Protein AF-A0A534UB09-F1 (afdb_monomer_lite)

Foldseek 3Di:
DDDDDDDDDDDDDDDDDDDDDDDDDDDDDDDDDDDDDDDDDDDDDDDDDDDDDDDDPPDPPPQAPPVDDPDPPDPVVVVVVLCVVFQQFVDKQFDPRQFPVVPPFDDQDPFFPAGKFWAWKWFAQPPQRAIQIATWIWHDDGRFKTWIFDDPDLVLVSLVVCLVVQHWTKMKTFFADDLLLRLLNLADDDSNDHSQVSSCVSVVGHQHWAADPVGGPNDIDGRHTAKMWIFTFGHPAWDWGDQDAAQLRDTDDIDTPRITMTGTGMMTHGDVRDGDHDRPLDDDPQSSCVSVQVVLQVQLCVQPVFWDGKDQDDSRPNQEIETEGADPDPCSLVSSVVSNLQDDQHAEYEYEYNPADPVAPVSVVVLCVQQDDCVPFKDKADFDDFHDCPPPPDPDNGTGIHIYGYSYHDPVDDDDDDDDDDPVVVVPDDVVVPDPPVVVVVDPPDPRPPPD

Radius of gyration: 29.45 Å; chains: 1; bounding box: 85×80×89 Å

pLDDT: mean 80.25, std 25.25, range [22.38, 98.75]

Secondary structure (DSSP, 8-state):
---------------------------------------PPPP-------------TT------EE---SS---HHHHHHHHHHH-GGGGEEEEGGG--GGGS-PPP-STT-SS-EEEEEEEEE-TTT-PEEEEEEEEEEEETTEEEEE--TTHHHHHHHHHHHTT--EEEEEEE---HHHHHHHT----TTS-HHHHHHHHHTSPPEEEEETTTEEEEEEETT-SEEEEEEEEEEEE--B--EE-TTSSEEPPB-TTEEEEEEEEEEE-TT-------SSSS--HHHHHHHHHHHHHHHHHH-TTEEEEE--STT-TTEEEEEE---STTHHHHHHHHHHTSTT--EEEEEETTS-TT-HHHHHHHHHHH--HHHHEEEEEEEEE--TT-TT--SSSEEEEEEEE-PPPSSS--PPPP---HHHHHT--GGGTS-HHHHTTS--STTTT--

Structure (mmCIF, N/CA/C/O backbone):
data_AF-A0A534UB09-F1
#
_entry.id   AF-A0A534UB09-F1
#
loop_
_atom_site.group_PDB
_atom_site.id
_atom_site.type_symbol
_atom_site.label_atom_id
_atom_site.label_alt_id
_atom_site.label_comp_id
_atom_site.label_asym_id
_atom_site.label_entity_id
_atom_site.label_seq_id
_atom_site.pdbx_PDB_ins_code
_atom_site.Cartn_x
_atom_site.Cartn_y
_atom_site.Cartn_z
_atom_site.occupancy
_atom_site.B_iso_or_equiv
_atom_site.auth_seq_id
_atom_site.auth_comp_id
_atom_site.auth_asym_id
_atom_site.auth_atom_id
_atom_site.pdbx_PDB_model_num
ATOM 1 N N . MET A 1 1 ? 44.439 40.166 -11.180 1.00 38.09 1 MET A N 1
ATOM 2 C CA . MET A 1 1 ? 44.701 40.791 -12.490 1.00 38.09 1 MET A CA 1
ATOM 3 C C . MET A 1 1 ? 43.499 40.521 -13.378 1.00 38.09 1 MET A C 1
ATOM 5 O O . MET A 1 1 ? 43.055 39.383 -13.423 1.00 38.09 1 MET A O 1
ATOM 9 N N . PHE A 1 2 ? 42.964 41.592 -13.966 1.00 30.05 2 PHE A N 1
ATOM 10 C CA . PHE A 1 2 ? 41.976 41.668 -15.055 1.00 30.05 2 PHE A CA 1
ATOM 11 C C . PHE A 1 2 ? 42.312 40.707 -16.217 1.00 30.05 2 PHE A C 1
ATOM 13 O O . PHE A 1 2 ? 43.473 40.335 -16.344 1.00 30.05 2 PHE A O 1
ATOM 20 N N . GLY A 1 3 ? 41.432 40.285 -17.126 1.00 29.30 3 GLY A N 1
ATOM 21 C CA . GLY A 1 3 ? 40.033 40.578 -17.473 1.00 29.30 3 GLY A CA 1
ATOM 22 C C . GLY A 1 3 ? 39.558 39.437 -18.406 1.00 29.30 3 GLY A C 1
ATOM 23 O O . GLY A 1 3 ? 40.384 38.692 -18.925 1.00 29.30 3 GLY A O 1
ATOM 24 N N . ASP A 1 4 ? 38.287 39.050 -18.447 1.00 31.20 4 ASP A N 1
ATOM 25 C CA . ASP A 1 4 ? 37.118 39.729 -19.030 1.00 31.20 4 ASP A CA 1
ATOM 26 C C . ASP A 1 4 ? 37.129 39.775 -20.573 1.00 31.20 4 ASP A C 1
ATOM 28 O O . ASP A 1 4 ? 38.083 40.244 -21.188 1.00 31.20 4 ASP A O 1
ATOM 32 N N . GLY A 1 5 ? 36.056 39.269 -21.196 1.00 28.44 5 GLY A N 1
ATOM 33 C CA . GLY A 1 5 ? 35.921 39.191 -22.656 1.00 28.44 5 GLY A CA 1
ATOM 34 C C . GLY A 1 5 ? 34.670 38.446 -23.133 1.00 28.44 5 GLY A C 1
ATOM 35 O O . GLY A 1 5 ? 34.755 37.334 -23.644 1.00 28.44 5 GLY A O 1
ATOM 36 N N . ARG A 1 6 ? 33.499 39.062 -22.935 1.00 28.56 6 ARG A N 1
ATOM 37 C CA . ARG A 1 6 ? 32.178 38.635 -23.430 1.00 28.56 6 ARG A CA 1
ATOM 38 C C . ARG A 1 6 ? 31.939 38.995 -24.913 1.00 28.56 6 ARG A C 1
ATOM 40 O O . ARG A 1 6 ? 32.303 40.091 -25.321 1.00 28.56 6 ARG A O 1
ATOM 47 N N . ALA A 1 7 ? 31.100 38.165 -25.558 1.00 28.09 7 ALA A N 1
ATOM 48 C CA . ALA A 1 7 ? 30.053 38.494 -26.560 1.00 28.09 7 ALA A CA 1
ATOM 49 C C . ALA A 1 7 ? 30.506 38.940 -27.984 1.00 28.09 7 ALA A C 1
ATOM 51 O O . ALA A 1 7 ? 31.697 39.176 -28.165 1.00 28.09 7 ALA A O 1
ATOM 52 N N . PRO A 1 8 ? 29.609 39.098 -29.001 1.00 42.72 8 PRO A N 1
ATOM 53 C CA . PRO A 1 8 ? 28.140 38.971 -29.011 1.00 42.72 8 PRO A CA 1
ATOM 54 C C . PRO A 1 8 ? 27.495 38.268 -30.242 1.00 42.72 8 PRO A C 1
ATOM 56 O O . PRO A 1 8 ? 28.142 37.750 -31.145 1.00 42.72 8 PRO A O 1
ATOM 59 N N . CYS A 1 9 ? 26.158 38.282 -30.196 1.00 27.88 9 CYS A N 1
ATOM 60 C CA . CYS A 1 9 ? 25.131 37.868 -31.154 1.00 27.88 9 CYS A CA 1
ATOM 61 C C . CYS A 1 9 ? 24.825 38.941 -32.242 1.00 27.88 9 CYS A C 1
ATOM 63 O O . CYS A 1 9 ? 25.320 40.062 -32.142 1.00 27.88 9 CYS A O 1
ATOM 65 N N . ALA A 1 10 ? 23.884 38.603 -33.148 1.00 28.33 10 ALA A N 1
ATOM 66 C CA . ALA A 1 10 ? 23.226 39.370 -34.238 1.00 28.33 10 ALA A CA 1
ATOM 67 C C . ALA A 1 10 ? 23.883 39.212 -35.637 1.00 28.33 10 ALA A C 1
ATOM 69 O O . ALA A 1 10 ? 25.098 39.211 -35.747 1.00 28.33 10 ALA A O 1
ATOM 70 N N . SER A 1 11 ? 23.181 39.058 -36.772 1.00 28.39 11 SER A N 1
ATOM 71 C CA . SER A 1 11 ? 21.872 39.592 -37.195 1.00 28.39 11 SER A CA 1
ATOM 72 C C . SER A 1 11 ? 21.363 38.953 -38.517 1.00 28.39 11 SER A C 1
ATOM 74 O O . SER A 1 11 ? 22.159 38.478 -39.321 1.00 28.39 11 SER A O 1
ATOM 76 N N . ASP A 1 12 ? 20.030 38.957 -38.689 1.00 27.52 12 ASP A N 1
ATOM 77 C CA . ASP A 1 12 ? 19.189 39.201 -39.889 1.00 27.52 12 ASP A CA 1
ATOM 78 C C . ASP A 1 12 ? 19.666 38.880 -41.329 1.00 27.52 12 ASP A C 1
ATOM 80 O O . ASP A 1 12 ? 20.634 39.454 -41.813 1.00 27.52 12 ASP A O 1
ATOM 84 N N . ASN A 1 13 ? 18.850 38.161 -42.128 1.00 28.41 13 ASN A N 1
ATOM 85 C CA . ASN A 1 13 ? 17.791 38.743 -42.995 1.00 28.41 13 ASN A CA 1
ATOM 86 C C . ASN A 1 13 ? 17.188 37.735 -44.016 1.00 28.41 13 ASN A C 1
ATOM 88 O O . ASN A 1 13 ? 17.899 37.093 -44.779 1.00 28.41 13 ASN A O 1
ATOM 92 N N . ARG A 1 14 ? 15.845 37.721 -44.069 1.00 27.44 14 ARG A N 1
ATOM 93 C CA . ARG A 1 14 ? 14.906 37.581 -45.215 1.00 27.44 14 ARG A CA 1
ATOM 94 C C . ARG A 1 14 ? 15.261 36.714 -46.443 1.00 27.44 14 ARG A C 1
ATOM 96 O O . ARG A 1 14 ? 16.142 37.065 -47.219 1.00 27.44 14 ARG A O 1
ATOM 103 N N . ARG A 1 15 ? 14.312 35.835 -46.812 1.00 27.98 15 ARG A N 1
ATOM 104 C CA . ARG A 1 15 ? 13.470 35.982 -48.031 1.00 27.98 15 ARG A CA 1
ATOM 105 C C . ARG A 1 15 ? 12.257 35.035 -48.003 1.00 27.98 15 ARG A C 1
ATOM 107 O O . ARG A 1 15 ? 12.407 33.822 -47.937 1.00 27.98 15 ARG A O 1
ATOM 114 N N . GLN A 1 16 ? 11.062 35.625 -48.058 1.00 28.56 16 GLN A N 1
ATOM 115 C CA . GLN A 1 16 ? 9.805 34.986 -48.456 1.00 28.56 16 GLN A CA 1
ATOM 116 C C . GLN A 1 16 ? 9.667 35.085 -49.979 1.00 28.56 16 GLN A C 1
ATOM 118 O O . GLN A 1 16 ? 9.839 36.178 -50.507 1.00 28.56 16 GLN A O 1
ATOM 123 N N . GLU A 1 17 ? 9.239 34.010 -50.639 1.00 29.44 17 GLU A N 1
ATOM 124 C CA . GLU A 1 17 ? 8.377 34.076 -51.826 1.00 29.44 17 GLU A CA 1
ATOM 125 C C . GLU A 1 17 ? 7.391 32.904 -51.766 1.00 29.44 17 GLU A C 1
ATOM 127 O O . GLU A 1 17 ? 7.782 31.740 -51.700 1.00 29.44 17 GLU A O 1
ATOM 132 N N . GLY A 1 18 ? 6.097 33.223 -51.732 1.00 26.66 18 GLY A N 1
ATOM 133 C CA . GLY A 1 18 ? 5.016 32.257 -51.887 1.00 26.66 18 GLY A CA 1
ATOM 134 C C . GLY A 1 18 ? 4.574 32.165 -53.343 1.00 26.66 18 GLY A C 1
ATOM 135 O O . GLY A 1 18 ? 4.665 33.145 -54.077 1.00 26.66 18 GLY A O 1
ATOM 136 N N . ARG A 1 19 ? 4.011 31.018 -53.736 1.00 28.31 19 ARG A N 1
ATOM 137 C CA . ARG A 1 19 ? 3.063 30.929 -54.852 1.00 28.31 19 ARG A CA 1
ATOM 138 C C . ARG A 1 19 ? 1.972 29.905 -54.557 1.00 28.31 19 ARG A C 1
ATOM 140 O O . ARG A 1 19 ? 2.230 28.763 -54.197 1.00 28.31 19 ARG A O 1
ATOM 147 N N . SER A 1 20 ? 0.754 30.402 -54.708 1.00 27.94 20 SER A N 1
ATOM 148 C CA . SER A 1 20 ? -0.546 29.752 -54.684 1.00 27.94 20 SER A CA 1
ATOM 149 C C . SER A 1 20 ? -0.800 28.918 -55.947 1.00 27.94 20 SER A C 1
ATOM 151 O O . SER A 1 20 ? -0.287 29.222 -57.022 1.00 27.94 20 SER A O 1
ATOM 153 N N . GLY A 1 21 ? -1.655 27.900 -55.822 1.00 26.52 21 GLY A N 1
ATOM 154 C CA . GLY A 1 21 ? -2.191 27.122 -56.938 1.00 26.52 21 GLY A CA 1
ATOM 155 C C . GLY A 1 21 ? -3.462 26.384 -56.518 1.00 26.52 21 GLY A C 1
ATOM 156 O O . GLY A 1 21 ? -3.411 25.393 -55.800 1.00 26.52 21 GLY A O 1
ATOM 157 N N . GLU A 1 22 ? -4.605 26.926 -56.927 1.00 28.05 22 GLU A N 1
ATOM 158 C CA . GLU A 1 22 ? -5.970 26.487 -56.632 1.00 28.05 22 GLU A CA 1
ATOM 159 C C . GLU A 1 22 ? -6.477 25.397 -57.611 1.00 28.05 22 GLU A C 1
ATOM 161 O O . GLU A 1 22 ? -6.176 25.440 -58.800 1.00 28.05 22 GLU A O 1
ATOM 166 N N . ARG A 1 23 ? -7.397 24.555 -57.100 1.00 27.89 23 ARG A N 1
ATOM 167 C CA . ARG A 1 23 ? -8.541 23.866 -57.760 1.00 27.89 23 ARG A CA 1
ATOM 168 C C . ARG A 1 23 ? -8.302 22.696 -58.736 1.00 27.89 23 ARG A C 1
ATOM 170 O O . ARG A 1 23 ? -7.845 22.886 -59.854 1.00 27.89 23 ARG A O 1
ATOM 177 N N . LYS A 1 24 ? -8.985 21.569 -58.456 1.00 26.88 24 LYS A N 1
ATOM 178 C CA . LYS A 1 24 ? -10.302 21.244 -59.066 1.00 26.88 24 LYS A CA 1
ATOM 179 C C . LYS A 1 24 ? -11.011 20.046 -58.409 1.00 26.88 24 LYS A C 1
ATOM 181 O O . LYS A 1 24 ? -10.383 19.125 -57.909 1.00 26.88 24 LYS A O 1
ATOM 186 N N . ARG A 1 25 ? -12.347 20.130 -58.423 1.00 29.59 25 ARG A N 1
ATOM 187 C CA . ARG A 1 25 ? -13.360 19.164 -57.961 1.00 29.59 25 ARG A CA 1
ATOM 188 C C . ARG A 1 25 ? -13.763 18.194 -59.084 1.00 29.59 25 ARG A C 1
ATOM 190 O O . ARG A 1 25 ? -13.828 18.637 -60.224 1.00 29.59 25 ARG A O 1
ATOM 197 N N . HIS A 1 26 ? -14.177 16.982 -58.708 1.00 28.84 26 HIS A N 1
ATOM 198 C CA . HIS A 1 26 ? -15.252 16.123 -59.263 1.00 28.84 26 HIS A CA 1
ATOM 199 C C . HIS A 1 26 ? -15.504 15.058 -58.158 1.00 28.84 26 HIS A C 1
ATOM 201 O O . HIS A 1 26 ? -14.527 14.534 -57.641 1.00 28.84 26 HIS A O 1
ATOM 207 N N . GLY A 1 27 ? -16.679 14.778 -57.568 1.00 24.73 27 GLY A N 1
ATOM 208 C CA . GLY A 1 27 ? -18.055 14.662 -58.076 1.00 24.73 27 GLY A CA 1
ATOM 209 C C . GLY A 1 27 ? -18.166 13.357 -58.868 1.00 24.73 27 GLY A C 1
ATOM 210 O O . GLY A 1 27 ? -17.501 13.274 -59.886 1.00 24.73 27 GLY A O 1
ATOM 211 N N . GLY A 1 28 ? -18.907 12.304 -58.528 1.00 25.11 28 GLY A N 1
ATOM 212 C CA . GLY A 1 28 ? -19.883 11.945 -57.493 1.00 25.11 28 GLY A CA 1
ATOM 213 C C . GLY A 1 28 ? -20.616 10.692 -58.023 1.00 25.11 28 GLY A C 1
ATOM 214 O O . GLY A 1 28 ? -20.639 10.527 -59.232 1.00 25.11 28 GLY A O 1
ATOM 215 N N . GLU A 1 29 ? -21.145 9.818 -57.159 1.00 26.95 29 GLU A N 1
ATOM 216 C CA . GLU A 1 29 ? -22.185 8.779 -57.404 1.00 26.95 29 GLU A CA 1
ATOM 217 C C . GLU A 1 29 ? -22.160 7.846 -56.169 1.00 26.95 29 GLU A C 1
ATOM 219 O O . GLU A 1 29 ? -21.103 7.372 -55.777 1.00 26.95 29 GLU A O 1
ATOM 224 N N . GLY A 1 30 ? -23.213 7.575 -55.398 1.00 24.31 30 GLY A N 1
ATOM 225 C CA . GLY A 1 30 ? -24.640 7.597 -55.682 1.00 24.31 30 GLY A CA 1
ATOM 226 C C . GLY A 1 30 ? -25.184 6.167 -55.623 1.00 24.31 30 GLY A C 1
ATOM 227 O O . GLY A 1 30 ? -25.305 5.535 -56.664 1.00 24.31 30 GLY A O 1
ATOM 228 N N . ARG A 1 31 ? -25.531 5.648 -54.432 1.00 28.30 31 ARG A N 1
ATOM 229 C CA . ARG A 1 31 ? -26.501 4.544 -54.275 1.00 28.30 31 ARG A CA 1
ATOM 230 C C . ARG A 1 31 ? -27.347 4.765 -53.021 1.00 28.30 31 ARG A C 1
ATOM 232 O O . ARG A 1 31 ? -26.818 4.886 -51.921 1.00 28.30 31 ARG A O 1
ATOM 239 N N . GLY A 1 32 ? -28.651 4.892 -53.256 1.00 26.86 32 GLY A N 1
ATOM 240 C CA . GLY A 1 32 ? -29.701 5.109 -52.266 1.00 26.86 32 GLY A CA 1
ATOM 241 C C . GLY A 1 32 ? -30.146 3.838 -51.520 1.00 26.86 32 GLY A C 1
ATOM 242 O O . GLY A 1 32 ? -29.517 2.789 -51.663 1.00 26.86 32 GLY A O 1
ATOM 243 N N . PRO A 1 33 ? -31.217 3.947 -50.710 1.00 31.91 33 PRO A N 1
ATOM 244 C CA . PRO A 1 33 ? -31.490 3.083 -49.562 1.00 31.91 33 PRO A CA 1
ATOM 245 C C . PRO A 1 33 ? -32.538 2.001 -49.851 1.00 31.91 33 PRO A C 1
ATOM 247 O O . PRO A 1 33 ? -33.494 2.265 -50.571 1.00 31.91 33 PRO A O 1
ATOM 250 N N . LEU A 1 34 ? -32.416 0.826 -49.224 1.00 25.70 34 LEU A N 1
ATOM 251 C CA . LEU A 1 34 ? -33.472 -0.195 -49.094 1.00 25.70 34 LEU A CA 1
ATOM 252 C C . LEU A 1 34 ? -33.157 -1.113 -47.888 1.00 25.70 34 LEU A C 1
ATOM 254 O O . LEU A 1 34 ? -31.976 -1.342 -47.628 1.00 25.70 34 LEU A O 1
ATOM 258 N N . PRO A 1 35 ? -34.136 -1.799 -47.270 1.00 27.81 35 PRO A N 1
ATOM 259 C CA . PRO A 1 35 ? -35.453 -1.341 -46.824 1.00 27.81 35 PRO A CA 1
ATOM 260 C C . PRO A 1 35 ? -35.712 -1.686 -45.335 1.00 27.81 35 PRO A C 1
ATOM 262 O O . PRO A 1 35 ? -35.076 -2.568 -44.755 1.00 27.81 35 PRO A O 1
ATOM 265 N N . ASP A 1 36 ? -36.706 -1.027 -44.737 1.00 28.00 36 ASP A N 1
ATOM 266 C CA . ASP A 1 36 ? -37.313 -1.451 -43.473 1.00 28.00 36 ASP A CA 1
ATOM 267 C C . ASP A 1 36 ? -37.884 -2.870 -43.597 1.00 28.00 36 ASP A C 1
ATOM 269 O O . ASP A 1 36 ? -38.726 -3.149 -44.454 1.00 28.00 36 ASP A O 1
ATOM 273 N N . SER A 1 37 ? -37.473 -3.762 -42.698 1.00 26.50 37 SER A N 1
ATOM 274 C CA . SER A 1 37 ? -38.237 -4.967 -42.388 1.00 26.50 37 SER A CA 1
ATOM 275 C C . SER A 1 37 ? -38.266 -5.181 -40.879 1.00 26.50 37 SER A C 1
ATOM 277 O O . SER A 1 37 ? -37.265 -5.445 -40.213 1.00 26.50 37 SER A O 1
ATOM 279 N N . HIS A 1 38 ? -39.467 -5.006 -40.339 1.00 27.47 38 HIS A N 1
ATOM 280 C CA . HIS A 1 38 ? -39.855 -5.418 -39.007 1.00 27.47 38 HIS A CA 1
ATOM 281 C C . HIS A 1 38 ? -39.595 -6.915 -38.814 1.00 27.47 38 HIS A C 1
ATOM 283 O O . HIS A 1 38 ? -40.194 -7.725 -39.508 1.00 27.47 38 HIS A O 1
ATOM 289 N N . HIS A 1 39 ? -38.789 -7.272 -37.815 1.00 25.86 39 HIS A N 1
ATOM 290 C CA . HIS A 1 39 ? -39.048 -8.412 -36.933 1.00 25.86 39 HIS A CA 1
ATOM 291 C C . HIS A 1 39 ? -38.207 -8.267 -35.659 1.00 25.86 39 HIS A C 1
ATOM 293 O O . HIS A 1 39 ? -36.997 -8.473 -35.651 1.00 25.86 39 HIS A O 1
ATOM 299 N N . ALA A 1 40 ? -38.865 -7.878 -34.568 1.00 26.34 40 ALA A N 1
ATOM 300 C CA . ALA A 1 40 ? -38.291 -7.885 -33.229 1.00 26.34 40 ALA A CA 1
ATOM 301 C C . ALA A 1 40 ? -38.342 -9.307 -32.635 1.00 26.34 40 ALA A C 1
ATOM 303 O O . ALA A 1 40 ? -39.418 -9.910 -32.651 1.00 26.34 40 ALA A O 1
ATOM 304 N N . PRO A 1 41 ? -37.246 -9.826 -32.049 1.00 27.81 41 PRO A N 1
ATOM 305 C CA . PRO A 1 41 ? -37.298 -10.926 -31.097 1.00 27.81 41 PRO A CA 1
ATOM 306 C C . PRO A 1 41 ? -37.220 -10.416 -29.639 1.00 27.81 41 PRO A C 1
ATOM 308 O O . PRO A 1 41 ? -36.857 -9.260 -29.396 1.00 27.81 41 PRO A O 1
ATOM 311 N N . PRO A 1 42 ? -37.604 -11.241 -28.646 1.00 26.08 42 PRO A N 1
ATOM 312 C CA . PRO A 1 42 ? -37.975 -10.775 -27.314 1.00 26.08 42 PRO A CA 1
ATOM 313 C C . PRO A 1 42 ? -36.779 -10.328 -26.471 1.00 26.08 42 PRO A C 1
ATOM 315 O O . PRO A 1 42 ? -35.693 -10.903 -26.521 1.00 26.08 42 PRO A O 1
ATOM 318 N N . ARG A 1 43 ? -37.035 -9.327 -25.623 1.00 34.91 43 ARG A N 1
ATOM 319 C CA . ARG A 1 43 ? -36.164 -8.884 -24.532 1.00 34.91 43 ARG A CA 1
ATOM 320 C C . ARG A 1 43 ? -35.870 -10.041 -23.573 1.00 34.91 43 ARG A C 1
ATOM 322 O O . ARG A 1 43 ? -36.795 -10.537 -22.941 1.00 34.91 43 ARG A O 1
ATOM 329 N N . ASN A 1 44 ? -34.596 -10.395 -23.423 1.00 27.89 44 ASN A N 1
ATOM 330 C CA . ASN A 1 44 ? -33.959 -10.750 -22.151 1.00 27.89 44 ASN A CA 1
ATOM 331 C C . ASN A 1 44 ? -32.463 -11.019 -22.368 1.00 27.89 44 ASN A C 1
ATOM 333 O O . ASN A 1 44 ? -32.086 -11.716 -23.302 1.00 27.89 44 ASN A O 1
ATOM 337 N N . GLY A 1 45 ? -31.623 -10.509 -21.464 1.00 25.48 45 GLY A N 1
ATOM 338 C CA . GLY A 1 45 ? -30.232 -10.951 -21.332 1.00 25.48 45 GLY A CA 1
ATOM 339 C C . GLY A 1 45 ? -29.174 -9.898 -21.662 1.00 25.48 45 GLY A C 1
ATOM 340 O O . GLY A 1 45 ? -28.803 -9.706 -22.812 1.00 25.48 45 GLY A O 1
ATOM 341 N N . ARG A 1 46 ? -28.681 -9.252 -20.598 1.00 32.62 46 ARG A N 1
ATOM 342 C CA . ARG A 1 46 ? -27.302 -8.774 -20.375 1.00 32.62 46 ARG A CA 1
ATOM 343 C C . ARG A 1 46 ? -26.433 -8.529 -21.623 1.00 32.62 46 ARG A C 1
ATOM 345 O O . ARG A 1 46 ? -25.885 -9.467 -22.192 1.00 32.62 46 ARG A O 1
ATOM 352 N N . ARG A 1 47 ? -26.138 -7.256 -21.908 1.00 25.34 47 ARG A N 1
ATOM 353 C CA . ARG A 1 47 ? -24.851 -6.844 -22.496 1.00 25.34 47 ARG A CA 1
ATOM 354 C C . ARG A 1 47 ? -24.385 -5.535 -21.866 1.00 25.34 47 ARG A C 1
ATOM 356 O O . ARG A 1 47 ? -24.925 -4.476 -22.163 1.00 25.34 47 ARG A O 1
ATOM 363 N N . ALA A 1 48 ? -23.376 -5.635 -21.009 1.00 27.00 48 ALA A N 1
ATOM 364 C CA . ALA A 1 48 ? -22.471 -4.537 -20.713 1.00 27.00 48 ALA A CA 1
ATOM 365 C C . ALA A 1 48 ? -21.335 -4.598 -21.742 1.00 27.00 48 ALA A C 1
ATOM 367 O O . ALA A 1 48 ? -20.668 -5.625 -21.844 1.00 27.00 48 ALA A O 1
ATOM 368 N N . ILE A 1 49 ? -21.144 -3.530 -22.520 1.00 27.19 49 ILE A N 1
ATOM 369 C CA . ILE A 1 49 ? -19.909 -3.266 -23.271 1.00 27.19 49 ILE A CA 1
ATOM 370 C C . ILE A 1 49 ? -19.621 -1.762 -23.159 1.00 27.19 49 ILE A C 1
ATOM 372 O O . ILE A 1 49 ? -20.500 -0.932 -23.380 1.00 27.19 49 ILE A O 1
ATOM 376 N N . HIS A 1 50 ? -18.384 -1.457 -22.770 1.00 26.23 50 HIS A N 1
ATOM 377 C CA . HIS A 1 50 ? -17.813 -0.146 -22.474 1.00 26.23 50 HIS A CA 1
ATOM 378 C C . HIS A 1 50 ? -17.936 0.910 -23.588 1.00 26.23 50 HIS A C 1
ATOM 380 O O . HIS A 1 50 ? -17.720 0.625 -24.765 1.00 26.23 50 HIS A O 1
ATOM 386 N N . ARG A 1 51 ? -18.082 2.172 -23.163 1.00 22.38 51 ARG A N 1
ATOM 387 C CA . ARG A 1 51 ? -17.447 3.349 -23.778 1.00 22.38 51 ARG A CA 1
ATOM 388 C C . ARG A 1 51 ? -17.013 4.305 -22.666 1.00 22.38 51 ARG A C 1
ATOM 390 O O . ARG A 1 51 ? -17.857 4.840 -21.959 1.00 22.38 51 ARG A O 1
ATOM 397 N N . PHE A 1 52 ? -15.708 4.510 -22.529 1.00 27.36 52 PHE A N 1
ATOM 398 C CA . PHE A 1 52 ? -15.158 5.731 -21.946 1.00 27.36 52 PHE A CA 1
ATOM 399 C C . PHE A 1 52 ? -14.789 6.658 -23.103 1.00 27.36 52 PHE A C 1
ATOM 401 O O . PHE A 1 52 ? -14.193 6.183 -24.069 1.00 27.36 52 PHE A O 1
ATOM 408 N N . VAL A 1 53 ? -15.182 7.929 -22.996 1.00 27.03 53 VAL A N 1
ATOM 409 C CA . VAL A 1 53 ? -14.424 9.162 -23.298 1.00 27.03 53 VAL A CA 1
ATOM 410 C C . VAL A 1 53 ? -15.417 10.332 -23.436 1.00 27.03 53 VAL A C 1
ATOM 412 O O . VAL A 1 53 ? -16.429 10.223 -24.124 1.00 27.03 53 VAL A O 1
ATOM 415 N N . ASP A 1 54 ? -15.045 11.419 -22.757 1.00 25.56 54 ASP A N 1
ATOM 416 C CA . ASP A 1 54 ? -15.489 12.817 -22.812 1.00 25.56 54 ASP A CA 1
ATOM 417 C C . ASP A 1 54 ? -16.832 13.258 -22.202 1.00 25.56 54 ASP A C 1
ATOM 419 O O . ASP A 1 54 ? -17.906 13.134 -22.780 1.00 25.56 54 ASP A O 1
ATOM 423 N N . GLY A 1 55 ? -16.691 13.945 -21.058 1.00 29.83 55 GLY A N 1
ATOM 424 C CA . GLY A 1 55 ? -17.170 15.322 -20.933 1.00 29.83 55 GLY A CA 1
ATOM 425 C C . GLY A 1 55 ? -18.612 15.526 -20.485 1.00 29.83 55 GLY A C 1
ATOM 426 O O . GLY A 1 55 ? -19.422 15.994 -21.275 1.00 29.83 55 GLY A O 1
ATOM 427 N N . ASP A 1 56 ? -18.903 15.304 -19.199 1.00 24.05 56 ASP A N 1
ATOM 428 C CA . ASP A 1 56 ? -19.934 16.088 -18.502 1.00 24.05 56 ASP A CA 1
ATOM 429 C C . ASP A 1 56 ? -19.698 16.100 -16.976 1.00 24.05 56 ASP A C 1
ATOM 431 O O . ASP A 1 56 ? -19.701 15.061 -16.311 1.00 24.05 56 ASP A O 1
ATOM 435 N N . GLU A 1 57 ? -19.503 17.288 -16.399 1.00 30.11 57 GLU A N 1
ATOM 436 C CA . GLU A 1 57 ? -19.220 17.552 -14.976 1.00 30.11 57 GLU A CA 1
ATOM 437 C C . GLU A 1 57 ? -20.445 17.357 -14.046 1.00 30.11 57 GLU A C 1
ATOM 439 O O . GLU A 1 57 ? -20.575 18.018 -13.012 1.00 30.11 57 GLU A O 1
ATOM 444 N N . ARG A 1 58 ? -21.386 16.455 -14.364 1.00 26.31 58 ARG A N 1
ATOM 445 C CA . ARG A 1 58 ? -22.635 16.292 -13.583 1.00 26.31 58 ARG A CA 1
ATOM 446 C C . ARG A 1 58 ? -23.022 14.873 -13.176 1.00 26.31 58 ARG A C 1
ATOM 448 O O . ARG A 1 58 ? -24.078 14.698 -12.572 1.00 26.31 58 ARG A O 1
ATOM 455 N N . GLN A 1 59 ? -22.163 13.873 -13.365 1.00 24.27 59 GLN A N 1
ATOM 456 C CA . GLN A 1 59 ? -22.372 12.540 -12.785 1.00 24.27 59 GLN A CA 1
ATOM 457 C C . GLN A 1 59 ? -21.413 12.279 -11.620 1.00 24.27 59 GLN A C 1
ATOM 459 O O . GLN A 1 59 ? -20.429 11.556 -11.732 1.00 24.27 59 GLN A O 1
ATOM 464 N N . LYS A 1 60 ? -21.741 12.847 -10.452 1.00 27.97 60 LYS A N 1
ATOM 465 C CA . LYS A 1 60 ? -21.276 12.307 -9.167 1.00 27.97 60 LYS A CA 1
ATOM 466 C C . LYS A 1 60 ? -21.922 10.937 -8.996 1.00 27.97 60 LYS A C 1
ATOM 468 O O . LYS A 1 60 ? -23.056 10.848 -8.525 1.00 27.97 60 LYS A O 1
ATOM 473 N N . VAL A 1 61 ? -21.241 9.879 -9.423 1.00 27.23 61 VAL A N 1
ATOM 474 C CA . VAL A 1 61 ? -21.728 8.526 -9.183 1.00 27.23 61 VAL A CA 1
ATOM 475 C C . VAL A 1 61 ? -21.578 8.236 -7.693 1.00 27.23 61 VAL A C 1
ATOM 477 O O . VAL A 1 61 ? -20.486 8.000 -7.191 1.00 27.23 61 VAL A O 1
ATOM 480 N N . ARG A 1 62 ? -22.687 8.345 -6.960 1.00 29.95 62 ARG A N 1
ATOM 481 C CA . ARG A 1 62 ? -22.785 7.886 -5.575 1.00 29.95 62 ARG A CA 1
ATOM 482 C C . ARG A 1 62 ? -22.829 6.358 -5.598 1.00 29.95 62 ARG A C 1
ATOM 484 O O . ARG A 1 62 ? -23.908 5.786 -5.706 1.00 29.95 62 ARG A O 1
ATOM 491 N N . TYR A 1 63 ? -21.674 5.709 -5.489 1.00 31.83 63 T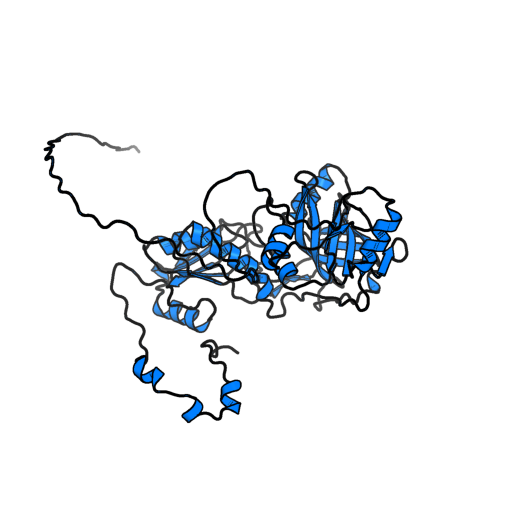YR A N 1
ATOM 492 C CA . TYR A 1 63 ? -21.556 4.259 -5.286 1.00 31.83 63 TYR A CA 1
ATOM 493 C C . TYR A 1 63 ? -21.652 3.884 -3.796 1.00 31.83 63 TYR A C 1
ATOM 495 O O . TYR A 1 63 ? -20.891 3.067 -3.293 1.00 31.83 63 TYR A O 1
ATOM 503 N N . LEU A 1 64 ? -22.606 4.477 -3.073 1.00 33.84 64 LEU A N 1
ATOM 504 C CA . LEU A 1 64 ? -22.961 4.062 -1.717 1.00 33.84 64 LEU A CA 1
ATOM 505 C C . LEU A 1 64 ? -24.338 3.412 -1.766 1.00 33.84 64 LEU A C 1
ATOM 507 O O . LEU A 1 64 ? -25.348 4.114 -1.852 1.00 33.84 64 LEU A O 1
ATOM 511 N N . GLN A 1 65 ? -24.395 2.084 -1.668 1.00 36.41 65 GLN A N 1
ATOM 512 C CA . GLN A 1 65 ? -25.641 1.429 -1.286 1.00 36.41 65 GLN A CA 1
ATOM 513 C C . GLN A 1 65 ? -25.770 1.525 0.235 1.00 36.41 65 GLN A C 1
ATOM 515 O O . GLN A 1 65 ? -25.481 0.591 0.977 1.00 36.41 65 GLN A O 1
ATOM 520 N N . LEU A 1 66 ? -26.179 2.707 0.694 1.00 38.62 66 LEU A N 1
ATOM 521 C CA . LEU A 1 66 ? -26.775 2.856 2.013 1.00 38.62 66 LEU A CA 1
ATOM 522 C C . LEU A 1 66 ? -28.041 2.001 2.015 1.00 38.62 66 LEU A C 1
ATOM 524 O O . LEU A 1 66 ? -28.947 2.223 1.211 1.00 38.62 66 LEU A O 1
ATOM 528 N N . LEU A 1 67 ? -28.101 1.012 2.901 1.00 43.44 67 LEU A N 1
ATOM 529 C CA . LEU A 1 67 ? -29.298 0.210 3.135 1.00 43.44 67 LEU A CA 1
ATOM 530 C C . LEU A 1 67 ? -30.373 1.046 3.859 1.00 43.44 67 LEU A C 1
ATOM 532 O O . LEU A 1 67 ? -30.849 0.620 4.895 1.00 43.44 67 LEU A O 1
ATOM 536 N N . VAL A 1 68 ? -30.754 2.227 3.354 1.00 39.53 68 VAL A N 1
ATOM 537 C CA . VAL A 1 68 ? -31.734 3.134 3.984 1.00 39.53 68 VAL A CA 1
ATOM 538 C C . VAL A 1 68 ? -33.033 3.157 3.161 1.00 39.53 68 VAL A C 1
ATOM 540 O O . VAL A 1 68 ? -32.991 3.551 1.993 1.00 39.53 68 VAL A O 1
ATOM 543 N N . PRO A 1 69 ? -34.199 2.765 3.714 1.00 35.25 69 PRO A N 1
ATOM 544 C CA . PRO A 1 69 ? -35.483 2.984 3.056 1.00 35.25 69 PRO A CA 1
ATOM 545 C C . PRO A 1 69 ? -35.902 4.469 3.143 1.00 35.25 69 PRO A C 1
ATOM 547 O O . PRO A 1 69 ? -35.546 5.148 4.106 1.00 35.25 69 PRO A O 1
ATOM 550 N N . PRO A 1 70 ? -36.679 4.982 2.172 1.00 40.00 70 PRO A N 1
ATOM 551 C CA . PRO A 1 70 ? -37.031 6.406 2.049 1.00 40.00 70 PRO A CA 1
ATOM 552 C C . PRO A 1 70 ? -37.925 6.987 3.164 1.00 40.00 70 PRO A C 1
ATOM 554 O O . PRO A 1 70 ? -38.210 8.186 3.152 1.00 40.00 70 PRO A O 1
ATOM 557 N N . ASP A 1 71 ? -38.331 6.189 4.153 1.00 41.84 71 ASP A N 1
ATOM 558 C CA . ASP A 1 71 ? -39.397 6.548 5.082 1.00 41.84 71 ASP A CA 1
ATOM 559 C C . ASP A 1 71 ? -38.858 6.469 6.517 1.00 41.84 71 ASP A C 1
ATOM 561 O O . ASP A 1 71 ? -38.482 5.391 6.979 1.00 41.84 71 ASP A O 1
ATOM 565 N N . GLY A 1 72 ? -38.829 7.601 7.232 1.00 40.06 72 GLY A N 1
ATOM 566 C CA . GLY A 1 72 ? -38.309 7.773 8.601 1.00 40.06 72 GLY A CA 1
ATOM 567 C C . GLY A 1 72 ? -39.069 7.024 9.710 1.00 40.06 72 GLY A C 1
ATOM 568 O O . GLY A 1 72 ? -39.442 7.601 10.731 1.00 40.06 72 GLY A O 1
ATOM 569 N N . GLY A 1 73 ? -39.327 5.732 9.525 1.00 36.19 73 GLY A N 1
ATOM 570 C CA . GLY A 1 73 ? -39.926 4.850 10.513 1.00 36.19 73 GLY A CA 1
ATOM 571 C C . GLY A 1 73 ? -38.918 4.435 11.586 1.00 36.19 73 GLY A C 1
ATOM 572 O O . GLY A 1 73 ? -37.895 3.839 11.276 1.00 36.19 73 GLY A O 1
ATOM 573 N N . LYS A 1 74 ? -39.254 4.738 12.848 1.00 38.16 74 LYS A N 1
ATOM 574 C CA . LYS A 1 74 ? -38.667 4.258 14.120 1.00 38.16 74 LYS A CA 1
ATOM 575 C C . LYS A 1 74 ? -37.343 3.480 13.985 1.00 38.16 74 LYS A C 1
ATOM 577 O O . LYS A 1 74 ? -37.355 2.270 13.758 1.00 38.16 74 LYS A O 1
ATOM 582 N N . VAL A 1 75 ? -36.246 4.194 14.241 1.00 45.38 75 VAL A N 1
ATOM 583 C CA . VAL A 1 75 ? -34.835 3.764 14.332 1.00 45.38 75 VAL A CA 1
ATOM 584 C C . VAL A 1 75 ? -34.646 2.315 14.836 1.00 45.38 75 VAL A C 1
ATOM 586 O O . VAL A 1 75 ? -33.928 1.535 14.221 1.00 45.38 75 VAL A O 1
ATOM 589 N N . GLU A 1 76 ? -35.377 1.884 15.866 1.00 37.50 76 GLU A N 1
ATOM 590 C CA . GLU A 1 76 ? -35.323 0.519 16.426 1.00 37.50 76 GLU A CA 1
ATOM 591 C C . GLU A 1 76 ? -35.638 -0.620 15.426 1.00 37.50 76 GLU A C 1
ATOM 593 O O . GLU A 1 76 ? -35.042 -1.699 15.465 1.00 37.50 76 GLU A O 1
ATOM 598 N N . LYS A 1 77 ? -36.606 -0.411 14.519 1.00 37.41 77 LYS A N 1
ATOM 599 C CA . LYS A 1 77 ? -37.041 -1.428 13.543 1.00 37.41 77 LYS A CA 1
ATOM 600 C C . LYS A 1 77 ? -36.045 -1.545 12.383 1.00 37.41 77 LYS A C 1
ATOM 602 O O . LYS A 1 77 ? -35.901 -2.622 11.810 1.00 37.41 77 LYS A O 1
ATOM 607 N N . TYR A 1 78 ? -35.343 -0.451 12.091 1.00 42.62 78 TYR A N 1
ATOM 608 C CA . TYR A 1 78 ? -34.292 -0.348 11.084 1.00 42.62 78 TYR A CA 1
ATOM 609 C C . TYR A 1 78 ? -33.014 -1.079 11.516 1.00 42.62 78 TYR A C 1
ATOM 611 O O . TYR A 1 78 ? -32.528 -1.930 10.774 1.00 42.62 78 TYR A O 1
ATOM 619 N N . TYR A 1 79 ? -32.553 -0.874 12.755 1.00 42.50 79 TYR A N 1
ATOM 620 C CA . TYR A 1 79 ? -31.432 -1.642 13.315 1.00 42.50 79 TYR A CA 1
ATOM 621 C C . TYR A 1 79 ? -31.721 -3.153 13.354 1.00 42.50 79 TYR A C 1
ATOM 623 O O . TYR A 1 79 ? -30.849 -3.959 13.036 1.00 42.50 79 TYR A O 1
ATOM 631 N N . ARG A 1 80 ? -32.967 -3.566 13.644 1.00 40.84 80 ARG A N 1
ATOM 632 C CA . ARG A 1 80 ? -33.369 -4.982 13.532 1.00 40.84 80 ARG A CA 1
ATOM 633 C C . ARG A 1 80 ? -33.367 -5.511 12.096 1.00 40.84 80 ARG A C 1
ATOM 635 O O . ARG A 1 80 ? -33.036 -6.673 11.914 1.00 40.84 80 ARG A O 1
ATOM 642 N N . ALA A 1 81 ? -33.740 -4.709 11.098 1.00 43.78 81 ALA A N 1
ATOM 643 C CA . ALA A 1 81 ? -33.730 -5.126 9.693 1.00 43.78 81 ALA A CA 1
ATOM 644 C C . ALA A 1 81 ? -32.302 -5.213 9.121 1.00 43.78 81 ALA A C 1
ATOM 646 O O . ALA A 1 81 ? -31.997 -6.155 8.393 1.00 43.78 81 ALA A O 1
ATOM 647 N N . LEU A 1 82 ? -31.410 -4.292 9.512 1.00 49.19 82 LEU A N 1
ATOM 648 C CA . LEU A 1 82 ? -29.981 -4.337 9.178 1.00 49.19 82 LEU A CA 1
ATOM 649 C C . LEU A 1 82 ? -29.299 -5.601 9.717 1.00 49.19 82 LEU A C 1
ATOM 651 O O . LEU A 1 82 ? -28.503 -6.204 9.000 1.00 49.19 82 LEU A O 1
ATOM 655 N N . ARG A 1 83 ? -29.674 -6.056 10.923 1.00 48.28 83 ARG A N 1
ATOM 656 C CA . ARG A 1 83 ? -29.171 -7.310 11.516 1.00 48.28 83 ARG A CA 1
ATOM 657 C C . ARG A 1 83 ? -29.447 -8.569 10.688 1.00 48.28 83 ARG A C 1
ATOM 659 O O . ARG A 1 83 ? -28.747 -9.553 10.870 1.00 48.28 83 ARG A O 1
ATOM 666 N N . PHE A 1 84 ? -30.423 -8.550 9.779 1.00 48.50 84 PHE A N 1
ATOM 667 C CA . PHE A 1 84 ? -30.674 -9.671 8.862 1.00 48.50 84 PHE A CA 1
ATOM 668 C C . PHE A 1 84 ? -29.979 -9.518 7.502 1.00 48.50 84 PHE A C 1
ATOM 670 O O . PHE A 1 84 ? -29.921 -10.481 6.743 1.00 48.50 84 PHE A O 1
ATOM 677 N N . ALA A 1 85 ? -29.474 -8.326 7.173 1.00 70.12 85 ALA A N 1
ATOM 678 C CA . ALA A 1 85 ? -28.873 -8.032 5.874 1.00 70.12 85 ALA A CA 1
ATOM 679 C C . ALA A 1 85 ? -27.342 -7.913 5.924 1.00 70.12 85 ALA A C 1
ATOM 681 O O . ALA A 1 85 ? -26.704 -8.110 4.893 1.00 70.12 85 ALA A O 1
ATOM 682 N N . ALA A 1 86 ? -26.754 -7.603 7.082 1.00 85.44 86 ALA A N 1
ATOM 683 C CA . ALA A 1 86 ? -25.318 -7.405 7.269 1.00 85.44 86 ALA A CA 1
ATOM 684 C C . ALA A 1 86 ? -24.751 -8.432 8.267 1.00 85.44 86 ALA A C 1
ATOM 686 O O . ALA A 1 86 ? -24.952 -8.269 9.471 1.00 85.44 86 ALA A O 1
ATOM 687 N N . PRO A 1 87 ? -24.023 -9.467 7.801 1.00 88.62 87 PRO A N 1
ATOM 688 C CA . PRO A 1 87 ? -23.488 -10.510 8.680 1.00 88.62 87 PRO A CA 1
ATOM 689 C C . PRO A 1 87 ? -22.578 -9.971 9.791 1.00 88.62 87 PRO A C 1
ATOM 691 O O . PRO A 1 87 ? -22.499 -10.559 10.862 1.00 88.62 87 PRO A O 1
ATOM 694 N N . LEU A 1 88 ? -21.905 -8.836 9.563 1.00 93.19 88 LEU A N 1
ATOM 695 C CA . LEU A 1 88 ? -21.009 -8.222 10.545 1.00 93.19 88 LEU A CA 1
ATOM 696 C C . LEU A 1 88 ? -21.681 -7.933 11.902 1.00 93.19 88 LEU A C 1
ATOM 698 O O . LEU A 1 88 ? -21.021 -8.023 12.930 1.00 93.19 88 LEU A O 1
ATOM 702 N N . VAL A 1 89 ? -22.965 -7.567 11.921 1.00 89.31 89 VAL A N 1
ATOM 703 C CA . VAL A 1 89 ? -23.652 -7.091 13.142 1.00 89.31 89 VAL A CA 1
ATOM 704 C C . VAL A 1 89 ? -24.436 -8.196 13.861 1.00 89.31 89 VAL A C 1
ATOM 706 O O . VAL A 1 89 ? -25.347 -7.915 14.645 1.00 89.31 89 VAL A O 1
ATOM 709 N N . GLU A 1 90 ? -24.125 -9.462 13.575 1.00 91.94 90 GLU A N 1
ATOM 710 C CA . GLU A 1 90 ? -24.734 -10.610 14.252 1.00 91.94 90 GLU A CA 1
ATOM 711 C C . GLU A 1 90 ? -24.344 -10.667 15.734 1.00 91.94 90 GLU A C 1
ATOM 713 O O . GLU A 1 90 ? -25.192 -10.975 16.574 1.00 91.94 90 GLU A O 1
ATOM 718 N N . ASN A 1 91 ? -23.097 -10.314 16.058 1.00 94.81 91 ASN A N 1
ATOM 719 C CA . ASN A 1 91 ? -22.585 -10.250 17.421 1.00 94.81 91 ASN A CA 1
ATOM 720 C C . ASN A 1 91 ? -21.883 -8.918 17.690 1.00 94.81 91 ASN A C 1
ATOM 722 O O . ASN A 1 91 ? -21.303 -8.302 16.795 1.00 94.81 91 ASN A O 1
ATOM 726 N N . LEU A 1 92 ? -21.916 -8.499 18.954 1.00 95.75 92 LEU A N 1
ATOM 727 C CA . LEU A 1 92 ? -21.404 -7.209 19.390 1.00 95.75 92 LEU A CA 1
ATOM 728 C C . LEU A 1 92 ? -20.822 -7.309 20.803 1.00 95.75 92 LEU A C 1
ATOM 730 O O . LEU A 1 92 ? -21.469 -7.845 21.698 1.00 95.75 92 LEU A O 1
ATOM 734 N N . MET A 1 93 ? -19.635 -6.740 21.006 1.00 96.81 93 MET A N 1
ATOM 735 C CA . MET A 1 93 ? -19.064 -6.460 22.328 1.00 96.81 93 MET A CA 1
ATOM 736 C C . MET A 1 93 ? -18.971 -4.949 22.519 1.00 96.81 93 MET A C 1
ATOM 738 O O . MET A 1 93 ? -18.358 -4.269 21.696 1.00 96.81 93 MET A O 1
ATOM 742 N N . VAL A 1 94 ? -19.534 -4.419 23.607 1.00 95.56 94 VAL A N 1
ATOM 743 C CA . VAL A 1 94 ? -19.526 -2.976 23.915 1.00 95.56 94 VAL A CA 1
ATOM 744 C C . VAL A 1 94 ? -19.180 -2.691 25.370 1.00 95.56 94 VAL A C 1
ATOM 746 O O . VAL A 1 94 ? -19.366 -3.510 26.272 1.00 95.56 94 VAL A O 1
ATOM 749 N N . GLY A 1 95 ? -18.670 -1.485 25.619 1.00 89.81 95 GLY A N 1
ATOM 750 C CA . GLY A 1 95 ? -18.386 -1.013 26.970 1.00 89.81 95 GLY A CA 1
ATOM 751 C C . GLY A 1 95 ? -17.395 -1.923 27.700 1.00 89.81 95 GLY A C 1
ATOM 752 O O . GLY A 1 95 ? -16.244 -2.056 27.294 1.00 89.81 95 GLY A O 1
ATOM 753 N N . LYS A 1 96 ? -17.823 -2.542 28.807 1.00 92.25 96 LYS A N 1
ATOM 754 C CA . LYS A 1 96 ? -16.942 -3.391 29.633 1.00 92.25 96 LYS A CA 1
ATOM 755 C C . LYS A 1 96 ? -16.621 -4.746 28.996 1.00 92.25 96 LYS A C 1
ATOM 757 O O . LYS A 1 96 ? -15.614 -5.338 29.392 1.00 92.25 96 LYS A O 1
ATOM 762 N N . GLU A 1 97 ? -17.452 -5.198 28.057 1.00 95.62 97 GLU A N 1
ATOM 763 C CA . GLU A 1 97 ? -17.321 -6.484 27.361 1.00 95.62 97 GLU A CA 1
ATOM 764 C C . GLU A 1 97 ? -16.262 -6.454 26.258 1.00 95.62 97 GLU A C 1
ATOM 766 O O . GLU A 1 97 ? -15.813 -7.509 25.828 1.00 95.62 97 GLU A O 1
ATOM 771 N N . VAL A 1 98 ? -15.830 -5.260 25.827 1.00 97.75 98 VAL A N 1
ATOM 772 C CA . VAL A 1 98 ? -14.730 -5.112 24.869 1.00 97.75 98 VAL A CA 1
ATOM 773 C C . VAL A 1 98 ? -13.473 -5.770 25.430 1.00 97.75 98 VAL A C 1
ATOM 775 O O . VAL A 1 98 ? -12.943 -5.355 26.473 1.00 97.75 98 VAL A O 1
ATOM 778 N N . ASP A 1 99 ? -13.005 -6.783 24.708 1.00 98.00 99 ASP A N 1
ATOM 779 C CA . ASP A 1 99 ? -11.811 -7.537 25.048 1.00 98.00 99 ASP A CA 1
ATOM 780 C C . ASP A 1 99 ? -11.107 -8.076 23.794 1.00 98.00 99 ASP A C 1
ATOM 782 O O . ASP A 1 99 ? -11.488 -9.092 23.212 1.00 98.00 99 ASP A O 1
ATOM 786 N N . LEU A 1 100 ? -10.037 -7.390 23.392 1.00 97.94 100 LEU A N 1
ATOM 787 C CA . LEU A 1 100 ? -9.142 -7.789 22.311 1.00 97.94 100 LEU A CA 1
ATOM 788 C C . LEU A 1 100 ? -8.522 -9.169 22.522 1.00 97.94 100 LEU A C 1
ATOM 790 O O . LEU A 1 100 ? -8.165 -9.813 21.540 1.00 97.94 100 LEU A O 1
ATOM 794 N N . TYR A 1 101 ? -8.383 -9.634 23.767 1.00 96.81 101 TYR A N 1
ATOM 795 C CA . TYR A 1 101 ? -7.779 -10.933 24.053 1.00 96.81 101 TYR A CA 1
ATOM 796 C C . TYR A 1 101 ? -8.680 -12.110 23.663 1.00 96.81 101 TYR A C 1
ATOM 798 O O . TYR A 1 101 ? -8.215 -13.247 23.642 1.00 96.81 101 TYR A O 1
ATOM 806 N N . GLN A 1 102 ? -9.948 -11.853 23.320 1.00 95.88 102 GLN A N 1
ATOM 807 C CA . GLN A 1 102 ? -10.836 -12.863 22.740 1.00 95.88 102 GLN A CA 1
ATOM 808 C C . GLN A 1 102 ? -10.594 -13.082 21.241 1.00 95.88 102 GLN A C 1
ATOM 810 O O . GLN A 1 102 ? -11.020 -14.095 20.690 1.00 95.88 102 GLN A O 1
ATOM 815 N N . ILE A 1 103 ? -9.895 -12.158 20.575 1.00 96.12 103 ILE A N 1
ATOM 816 C CA . ILE A 1 103 ? -9.466 -12.312 19.185 1.00 96.12 103 ILE A CA 1
ATOM 817 C C . ILE A 1 103 ? -8.089 -12.996 19.208 1.00 96.12 103 ILE A C 1
ATOM 819 O O . ILE A 1 103 ? -7.234 -12.585 19.995 1.00 96.12 103 ILE A O 1
ATOM 823 N N . PRO A 1 104 ? -7.819 -14.004 18.354 1.00 95.12 104 PRO A N 1
ATOM 824 C CA . PRO A 1 104 ? -6.530 -14.698 18.310 1.00 95.12 104 PRO A CA 1
ATOM 825 C C . PRO A 1 104 ? -5.443 -13.835 17.639 1.00 95.12 104 PRO A C 1
ATOM 827 O O . PRO A 1 104 ? -4.870 -14.196 16.612 1.00 95.12 104 PRO A O 1
ATOM 830 N N . ILE A 1 105 ? -5.175 -12.656 18.204 1.00 96.06 105 ILE A N 1
ATOM 831 C CA . ILE A 1 105 ? -4.174 -11.710 17.718 1.00 96.06 105 ILE A CA 1
ATOM 832 C C . ILE A 1 105 ? -2.794 -12.292 18.005 1.00 96.06 105 ILE A C 1
ATOM 834 O O . ILE A 1 105 ? -2.451 -12.619 19.140 1.00 96.06 105 ILE A O 1
ATOM 838 N N . MET A 1 106 ? -1.995 -12.417 16.953 1.00 92.50 106 MET A N 1
ATOM 839 C CA . MET A 1 106 ? -0.702 -13.080 17.007 1.00 92.50 106 MET A CA 1
ATOM 840 C C . MET A 1 106 ? 0.427 -12.066 17.170 1.00 92.50 106 MET A C 1
ATOM 842 O O . MET A 1 106 ? 0.367 -10.948 16.656 1.00 92.50 106 MET A O 1
ATOM 846 N N . ARG A 1 107 ? 1.489 -12.495 17.848 1.00 93.19 107 ARG A N 1
ATOM 847 C CA . ARG A 1 107 ? 2.818 -11.901 17.703 1.00 93.19 107 ARG A CA 1
ATOM 848 C C . ARG A 1 107 ? 3.444 -12.501 16.446 1.00 93.19 107 ARG A C 1
ATOM 850 O O . ARG A 1 107 ? 3.457 -13.723 16.325 1.00 93.19 107 ARG A O 1
ATOM 857 N N . HIS A 1 108 ? 3.888 -11.673 15.502 1.00 89.94 108 HIS A N 1
ATOM 858 C CA . HIS A 1 108 ? 4.331 -12.159 14.191 1.00 89.94 108 HIS A CA 1
ATOM 859 C C . HIS A 1 108 ? 5.792 -12.608 14.211 1.00 89.94 108 HIS A C 1
ATOM 861 O O . HIS A 1 108 ? 6.110 -13.641 13.634 1.00 89.94 108 HIS A O 1
ATOM 867 N N . HIS A 1 109 ? 6.657 -11.877 14.915 1.00 90.62 109 HIS A N 1
ATOM 868 C CA . HIS A 1 109 ? 8.095 -12.146 14.975 1.00 90.62 109 HIS A CA 1
ATOM 869 C C . HIS A 1 109 ? 8.612 -12.199 16.408 1.00 90.62 109 HIS A C 1
ATOM 871 O O . HIS A 1 109 ? 8.059 -11.603 17.334 1.00 90.62 109 HIS A O 1
ATOM 877 N N . GLU A 1 110 ? 9.750 -12.869 16.573 1.00 90.62 110 GLU A N 1
ATOM 878 C CA . GLU A 1 110 ? 10.422 -13.060 17.860 1.00 90.62 110 GLU A CA 1
ATOM 879 C C . GLU A 1 110 ? 10.756 -11.749 18.587 1.00 90.62 110 GLU A C 1
ATOM 881 O O . GLU A 1 110 ? 10.774 -11.726 19.816 1.00 90.62 110 GLU A O 1
ATOM 886 N N . MET A 1 111 ? 10.983 -10.656 17.853 1.00 92.50 111 MET A N 1
ATOM 887 C CA . MET A 1 111 ? 11.373 -9.350 18.404 1.00 92.50 111 MET A CA 1
ATOM 888 C C . MET A 1 111 ? 10.246 -8.310 18.392 1.00 92.50 111 MET A C 1
ATOM 890 O O . MET A 1 111 ? 10.476 -7.166 18.778 1.00 92.50 111 MET A O 1
ATOM 894 N N . ASP A 1 112 ? 9.030 -8.690 17.992 1.00 94.50 112 ASP A N 1
ATOM 895 C CA . ASP A 1 112 ? 7.883 -7.780 18.019 1.00 94.50 112 ASP A CA 1
ATOM 896 C C . ASP A 1 112 ? 7.577 -7.336 19.459 1.00 94.50 112 ASP A C 1
ATOM 898 O O . ASP A 1 112 ? 7.599 -8.163 20.374 1.00 94.50 112 ASP A O 1
ATOM 902 N N . GLY A 1 113 ? 7.239 -6.060 19.668 1.00 93.44 113 GLY A N 1
ATOM 903 C CA . GLY A 1 113 ? 6.912 -5.506 20.994 1.00 93.44 113 GLY A CA 1
ATOM 904 C C . GLY A 1 113 ? 5.736 -6.195 21.706 1.00 93.44 113 GLY A C 1
ATOM 905 O O . GLY A 1 113 ? 5.697 -6.243 22.934 1.00 93.44 113 GLY A O 1
ATOM 906 N N . GLY A 1 114 ? 4.826 -6.808 20.942 1.00 94.69 114 GLY A N 1
ATOM 907 C CA . GLY A 1 114 ? 3.665 -7.542 21.439 1.00 94.69 114 GLY A CA 1
ATOM 908 C C . GLY A 1 114 ? 2.858 -8.176 20.299 1.00 94.69 114 GLY A C 1
ATOM 909 O O . GLY A 1 114 ? 3.358 -8.271 19.179 1.00 94.69 114 GLY A O 1
ATOM 910 N N . PRO A 1 115 ? 1.620 -8.633 20.555 1.00 96.31 115 PRO A N 1
ATOM 911 C CA . PRO A 1 115 ? 0.686 -9.037 19.506 1.00 96.31 115 PRO A CA 1
ATOM 912 C C . PRO A 1 115 ? 0.278 -7.853 18.618 1.00 96.31 115 PRO A C 1
ATOM 914 O O . PRO A 1 115 ? 0.049 -6.753 19.127 1.00 96.31 115 PRO A O 1
ATOM 917 N N . TYR A 1 116 ? 0.137 -8.084 17.309 1.00 95.88 116 TYR A N 1
ATOM 918 C CA . TYR A 1 116 ? -0.183 -7.040 16.331 1.00 95.88 116 TYR A CA 1
ATOM 919 C C . TYR A 1 116 ? -1.429 -7.342 15.500 1.00 95.88 116 TYR A C 1
ATOM 921 O O . TYR A 1 116 ? -1.618 -8.442 14.976 1.00 95.88 116 TYR A O 1
ATOM 929 N N . ILE A 1 117 ? -2.236 -6.301 15.293 1.00 95.88 117 ILE A N 1
ATOM 930 C CA . ILE A 1 117 ? -3.243 -6.248 14.229 1.00 95.88 117 ILE A CA 1
ATOM 931 C C . ILE A 1 117 ? -2.636 -5.461 13.064 1.00 95.88 117 ILE A C 1
ATOM 933 O O . ILE A 1 117 ? -2.188 -4.334 13.260 1.00 95.88 117 ILE A O 1
ATOM 937 N N . VAL A 1 118 ? -2.609 -6.040 11.860 1.00 92.00 118 VAL A N 1
ATOM 938 C CA . VAL A 1 118 ? -1.951 -5.454 10.671 1.00 92.00 118 VAL A CA 1
ATOM 939 C C . VAL A 1 118 ? -2.915 -5.465 9.487 1.00 92.00 118 VAL A C 1
ATOM 941 O O . VAL A 1 118 ? -2.809 -6.287 8.578 1.00 92.00 118 VAL A O 1
ATOM 944 N N . LEU A 1 119 ? -3.930 -4.604 9.546 1.00 93.50 119 LEU A N 1
ATOM 945 C CA . LEU A 1 119 ? -5.073 -4.614 8.627 1.00 93.50 119 LEU A CA 1
ATOM 946 C C . LEU A 1 119 ? -5.573 -3.196 8.333 1.00 93.50 119 LEU A C 1
ATOM 948 O O . LEU A 1 119 ? -5.019 -2.212 8.828 1.00 93.50 119 LEU A O 1
ATOM 952 N N . SER A 1 120 ? -6.598 -3.081 7.487 1.00 95.38 120 SER A N 1
ATOM 953 C CA . SER A 1 120 ? -7.127 -1.786 7.066 1.00 95.38 120 SER A CA 1
ATOM 954 C C . SER A 1 120 ? -7.872 -1.073 8.196 1.00 95.38 120 SER A C 1
ATOM 956 O O . SER A 1 120 ? -8.802 -1.640 8.773 1.00 95.38 120 SER A O 1
ATOM 958 N N . THR A 1 121 ? -7.531 0.186 8.441 1.00 97.81 121 THR A N 1
ATOM 959 C CA . THR A 1 121 ? -8.283 1.124 9.273 1.00 97.81 121 THR A CA 1
ATOM 960 C C . THR A 1 121 ? -9.017 2.113 8.376 1.00 97.81 121 THR A C 1
ATOM 962 O O . THR A 1 121 ? -8.449 2.672 7.438 1.00 97.81 121 THR A O 1
ATOM 965 N N . VAL A 1 122 ? -10.293 2.314 8.676 1.00 98.12 122 VAL A N 1
ATOM 966 C CA . VAL A 1 122 ? -11.211 3.223 8.003 1.00 98.12 122 VAL A CA 1
ATOM 967 C C . VAL A 1 122 ? -11.416 4.458 8.869 1.00 98.12 122 VAL A C 1
ATOM 969 O O . VAL A 1 122 ? -11.613 4.353 10.079 1.00 98.12 122 VAL A O 1
ATOM 972 N N . THR A 1 123 ? -11.440 5.628 8.242 1.00 98.12 123 THR A N 1
ATOM 973 C CA . THR A 1 123 ? -11.964 6.861 8.833 1.00 98.12 123 THR A CA 1
ATOM 974 C C . THR A 1 123 ? -12.647 7.710 7.767 1.00 98.12 123 THR A C 1
ATOM 976 O O . THR A 1 123 ? -12.508 7.459 6.570 1.00 98.12 123 THR A O 1
ATOM 979 N N . LYS A 1 124 ? -13.356 8.750 8.197 1.00 96.62 124 LYS A N 1
ATOM 980 C CA . LYS A 1 124 ? -13.960 9.753 7.325 1.00 96.62 124 LYS A CA 1
ATOM 981 C C . LYS A 1 124 ? -13.336 11.108 7.624 1.00 96.62 124 LYS A C 1
ATOM 983 O O . LYS A 1 124 ? -13.366 11.582 8.765 1.00 96.62 124 LYS A O 1
ATOM 988 N N . ASP A 1 125 ? -12.777 11.747 6.602 1.00 96.25 125 ASP A N 1
ATOM 989 C CA . ASP A 1 125 ? -12.298 13.115 6.740 1.00 96.25 125 ASP A CA 1
ATOM 990 C C . ASP A 1 125 ? -13.486 14.051 6.999 1.00 96.25 125 ASP A C 1
ATOM 992 O O . ASP A 1 125 ? -14.392 14.171 6.175 1.00 96.25 125 ASP A O 1
ATOM 996 N N . LYS A 1 126 ? -13.476 14.749 8.139 1.00 92.69 126 LYS A N 1
ATOM 997 C CA . LYS A 1 126 ? -14.548 15.680 8.526 1.00 92.69 126 LYS A CA 1
ATOM 998 C C . LYS A 1 126 ? -14.712 16.841 7.547 1.00 92.69 126 LYS A C 1
ATOM 1000 O O . LYS A 1 126 ? -15.817 17.357 7.418 1.00 92.69 126 LYS A O 1
ATOM 1005 N N . LYS A 1 127 ? -13.631 17.280 6.890 1.00 92.12 127 LYS A N 1
ATOM 1006 C CA . LYS A 1 127 ? -13.661 18.456 6.005 1.00 92.12 127 LYS A CA 1
ATOM 1007 C C . LYS A 1 127 ? -14.289 18.129 4.652 1.00 92.12 127 LYS A C 1
ATOM 1009 O O . LYS A 1 127 ? -15.148 18.869 4.185 1.00 92.12 127 LYS A O 1
ATOM 1014 N N . SER A 1 128 ? -13.846 17.046 4.022 1.00 94.12 128 SER A N 1
ATOM 1015 C CA . SER A 1 128 ? -14.288 16.656 2.677 1.00 94.12 128 SER A CA 1
ATOM 1016 C C . SER A 1 128 ? -15.426 15.633 2.666 1.00 94.12 128 SER A C 1
ATOM 1018 O O . SER A 1 128 ? -16.131 15.512 1.667 1.00 94.12 128 SER A O 1
ATOM 1020 N N . GLY A 1 129 ? -15.617 14.888 3.758 1.00 94.12 129 GLY A N 1
ATOM 1021 C CA . GLY A 1 129 ? -16.534 13.751 3.834 1.00 94.12 129 GLY A CA 1
ATOM 1022 C C . GLY A 1 129 ? -16.016 12.481 3.151 1.00 94.12 129 GLY A C 1
ATOM 1023 O O . GLY A 1 129 ? -16.753 11.496 3.096 1.00 94.12 129 GLY A O 1
ATOM 1024 N N . ILE A 1 130 ? -14.784 12.497 2.636 1.00 95.81 130 ILE A N 1
ATOM 1025 C CA . ILE A 1 130 ? -14.159 11.379 1.924 1.00 95.81 130 ILE A CA 1
ATOM 1026 C C . ILE A 1 130 ? -13.731 10.309 2.927 1.00 95.81 130 ILE A C 1
ATOM 1028 O O . ILE A 1 130 ? -13.146 10.616 3.969 1.00 95.81 130 ILE A O 1
ATOM 1032 N N . TYR A 1 131 ? -14.016 9.048 2.603 1.00 97.31 131 TYR A N 1
ATOM 1033 C CA . TYR A 1 131 ? -13.519 7.919 3.382 1.00 97.31 131 TYR A CA 1
ATOM 1034 C C . TYR A 1 131 ? -12.087 7.609 2.999 1.00 97.31 131 TYR A C 1
ATOM 1036 O O . TYR A 1 131 ? -11.806 7.428 1.813 1.00 97.31 131 TYR A O 1
ATOM 1044 N N . ASN A 1 132 ? -11.240 7.497 4.020 1.00 97.56 132 ASN A N 1
ATOM 1045 C CA . ASN A 1 132 ? -9.922 6.910 3.907 1.00 97.56 132 ASN A CA 1
ATOM 1046 C C . ASN A 1 132 ? -9.945 5.474 4.441 1.00 97.56 132 ASN A C 1
ATOM 1048 O O . ASN A 1 132 ? -10.385 5.254 5.569 1.00 97.56 132 ASN A O 1
ATOM 1052 N N . CYS A 1 133 ? -9.467 4.514 3.653 1.00 97.19 133 CYS A N 1
ATOM 1053 C CA . CYS A 1 133 ? -9.256 3.130 4.078 1.00 97.19 133 CYS A CA 1
ATOM 1054 C C . CYS A 1 133 ? -7.825 2.705 3.744 1.00 97.19 133 CYS A C 1
ATOM 1056 O O . CYS A 1 133 ? -7.474 2.599 2.573 1.00 97.19 133 CYS A O 1
ATOM 1058 N N . SER A 1 134 ? -6.993 2.471 4.759 1.00 95.19 134 SER A N 1
ATOM 1059 C CA . SER A 1 134 ? -5.576 2.141 4.559 1.00 95.19 134 SER A CA 1
ATOM 1060 C C . SER A 1 134 ? -5.044 1.169 5.601 1.00 95.19 134 SER A C 1
ATOM 1062 O O . SER A 1 134 ? -5.579 1.074 6.698 1.00 95.19 134 SER A O 1
ATOM 1064 N N . TYR A 1 135 ? -3.986 0.429 5.273 1.00 93.75 135 TYR A N 1
ATOM 1065 C CA . TYR A 1 135 ? -3.371 -0.539 6.186 1.00 93.75 135 TYR A CA 1
ATOM 1066 C C . TYR A 1 135 ? -2.514 0.117 7.268 1.00 93.75 135 TYR A C 1
ATOM 1068 O O . TYR A 1 135 ? -1.643 0.939 6.974 1.00 93.75 135 TYR A O 1
ATOM 1076 N N . HIS A 1 136 ? -2.717 -0.322 8.511 1.00 94.56 136 HIS A N 1
ATOM 1077 C CA . HIS A 1 136 ? -1.952 0.110 9.675 1.00 94.56 136 HIS A CA 1
ATOM 1078 C C . HIS A 1 136 ? -1.620 -1.075 10.569 1.00 94.56 136 HIS A C 1
ATOM 1080 O O . HIS A 1 136 ? -2.389 -2.031 10.674 1.00 94.56 136 HIS A O 1
ATOM 1086 N N . ARG A 1 137 ? -0.470 -0.986 11.236 1.00 93.38 137 ARG A N 1
ATOM 1087 C CA . ARG A 1 137 ? -0.129 -1.898 12.323 1.00 93.38 137 ARG A CA 1
ATOM 1088 C C . ARG A 1 137 ? -0.507 -1.279 13.662 1.00 93.38 137 ARG A C 1
ATOM 1090 O O . ARG A 1 137 ? -0.364 -0.069 13.864 1.00 93.38 137 ARG A O 1
ATOM 1097 N N . MET A 1 138 ? -0.998 -2.126 14.550 1.00 96.56 138 MET A N 1
ATOM 1098 C CA . MET A 1 138 ? -1.501 -1.773 15.868 1.00 96.56 138 MET A CA 1
ATOM 1099 C C . MET A 1 138 ? -0.969 -2.777 16.882 1.00 96.56 138 MET A C 1
ATOM 1101 O O . MET A 1 138 ? -1.377 -3.938 16.861 1.00 96.56 138 MET A O 1
ATOM 1105 N N . GLU A 1 139 ? -0.073 -2.335 17.759 1.00 97.81 139 GLU A N 1
ATOM 1106 C CA . GLU A 1 139 ? 0.417 -3.167 18.860 1.00 97.81 139 GLU A CA 1
ATOM 1107 C C . GLU A 1 139 ? -0.632 -3.205 19.972 1.00 97.81 139 GLU A C 1
ATOM 1109 O O . GLU A 1 139 ? -1.042 -2.151 20.468 1.00 97.81 139 GLU A O 1
ATOM 1114 N N . VAL A 1 140 ? -1.065 -4.391 20.392 1.00 98.19 140 VAL A N 1
ATOM 1115 C CA . VAL A 1 140 ? -2.031 -4.543 21.489 1.00 98.19 140 VAL A CA 1
ATOM 1116 C C . VAL A 1 140 ? -1.380 -4.141 22.814 1.00 98.19 140 VAL A C 1
ATOM 1118 O O . VAL A 1 140 ? -0.361 -4.700 23.208 1.00 98.19 140 VAL A O 1
ATOM 1121 N N . LYS A 1 141 ? -1.977 -3.171 23.519 1.00 98.00 141 LYS A N 1
ATOM 1122 C CA . LYS A 1 141 ? -1.468 -2.646 24.802 1.00 98.00 141 LYS A CA 1
ATOM 1123 C C . LYS A 1 141 ? -2.312 -3.062 25.998 1.00 98.00 141 LYS A C 1
ATOM 1125 O O . LYS A 1 141 ? -1.799 -3.166 27.108 1.00 98.00 141 LYS A O 1
ATOM 1130 N N . SER A 1 142 ? -3.605 -3.275 25.789 1.00 97.88 142 SER A N 1
ATOM 1131 C CA . SER A 1 142 ? -4.519 -3.796 26.801 1.00 97.88 142 SER A CA 1
ATOM 1132 C C . SER A 1 142 ? -5.716 -4.470 26.130 1.00 97.88 142 SER A C 1
ATOM 1134 O O . SER A 1 142 ? -5.812 -4.489 24.903 1.00 97.88 142 SER A O 1
ATOM 1136 N N . LYS A 1 143 ? -6.683 -4.942 26.926 1.00 97.69 143 LYS A N 1
ATOM 1137 C CA . LYS A 1 143 ? -7.931 -5.516 26.411 1.00 97.69 143 LYS A CA 1
ATOM 1138 C C . LYS A 1 143 ? -8.737 -4.570 25.508 1.00 97.69 143 LYS A C 1
ATOM 1140 O O . LYS A 1 143 ? -9.594 -5.027 24.768 1.00 97.69 143 LYS A O 1
ATOM 1145 N N . ASN A 1 144 ? -8.516 -3.256 25.568 1.00 98.06 144 ASN A N 1
ATOM 1146 C CA . ASN A 1 144 ? -9.281 -2.283 24.784 1.00 98.06 144 ASN A CA 1
ATOM 1147 C C . ASN A 1 144 ? -8.437 -1.120 24.241 1.00 98.06 144 ASN A C 1
ATOM 1149 O O . ASN A 1 144 ? -8.995 -0.091 23.853 1.00 98.06 144 ASN A O 1
ATOM 1153 N N . THR A 1 145 ? -7.108 -1.258 24.208 1.00 98.31 145 THR A N 1
ATOM 1154 C CA . THR A 1 145 ? -6.224 -0.229 23.648 1.00 98.31 145 THR A CA 1
ATOM 1155 C C . THR A 1 145 ? -5.108 -0.818 22.797 1.00 98.31 145 THR A C 1
ATOM 1157 O O . THR A 1 145 ? -4.543 -1.867 23.116 1.00 98.31 145 THR A O 1
ATOM 1160 N N . THR A 1 146 ? -4.753 -0.101 21.730 1.00 98.50 146 THR A N 1
ATOM 1161 C CA . THR A 1 146 ? -3.581 -0.405 20.895 1.00 98.50 146 THR A CA 1
ATOM 1162 C C . THR A 1 146 ? -2.734 0.845 20.657 1.00 98.50 146 THR A C 1
ATOM 1164 O O . THR A 1 146 ? -3.242 1.967 20.743 1.00 98.50 146 THR A O 1
ATOM 1167 N N . ALA A 1 147 ? -1.460 0.661 20.319 1.00 98.19 147 ALA A N 1
ATOM 1168 C CA . ALA A 1 147 ? -0.632 1.706 19.726 1.00 98.19 147 ALA A CA 1
ATOM 1169 C C . ALA A 1 147 ? -0.709 1.601 18.196 1.00 98.19 147 ALA A C 1
ATOM 1171 O O . ALA A 1 147 ? -0.127 0.686 17.616 1.00 98.19 147 ALA A O 1
ATOM 1172 N N . LEU A 1 148 ? -1.434 2.517 17.545 1.00 97.75 148 LEU A N 1
ATOM 1173 C CA . LEU A 1 148 ? -1.580 2.546 16.088 1.00 97.75 148 LEU A CA 1
ATOM 1174 C C . LEU A 1 148 ? -0.451 3.365 15.464 1.00 97.75 148 LEU A C 1
ATOM 1176 O O . LEU A 1 148 ? -0.366 4.575 15.696 1.00 97.75 148 LEU A O 1
ATOM 1180 N N . TYR A 1 149 ? 0.366 2.734 14.621 1.00 96.06 149 TYR A N 1
ATOM 1181 C CA . TYR A 1 149 ? 1.352 3.433 13.799 1.00 96.06 149 TYR A CA 1
ATOM 1182 C C . TYR A 1 149 ? 0.729 3.905 12.478 1.00 96.06 149 TYR A C 1
ATOM 1184 O O . TYR A 1 149 ? 0.230 3.117 11.668 1.00 96.06 149 TYR A O 1
ATOM 1192 N N . ALA A 1 150 ? 0.818 5.208 12.220 1.00 93.62 150 ALA A N 1
ATOM 1193 C CA . ALA A 1 150 ? 0.409 5.803 10.955 1.00 93.62 150 ALA A CA 1
ATOM 1194 C C . ALA A 1 150 ? 1.580 6.553 10.322 1.00 93.62 150 ALA A C 1
ATOM 1196 O O . ALA A 1 150 ? 2.037 7.574 10.834 1.00 93.62 150 ALA A O 1
ATOM 1197 N N . SER A 1 151 ? 2.055 6.072 9.171 1.00 89.38 151 SER A N 1
ATOM 1198 C CA . SER A 1 151 ? 3.030 6.830 8.383 1.00 89.38 151 SER A CA 1
ATOM 1199 C C . SER A 1 151 ? 2.449 8.202 7.980 1.00 89.38 151 SER A C 1
ATOM 1201 O O . SER A 1 151 ? 1.224 8.321 7.890 1.00 89.38 151 SER A O 1
ATOM 1203 N N . PRO A 1 152 ? 3.274 9.241 7.721 1.00 89.31 152 PRO A N 1
ATOM 1204 C CA . PRO A 1 152 ? 2.816 10.587 7.337 1.00 89.31 152 PRO A CA 1
ATOM 1205 C C . PRO A 1 152 ? 2.104 10.663 5.964 1.00 89.31 152 PRO A C 1
ATOM 1207 O O . PRO A 1 152 ? 2.596 11.292 5.028 1.00 89.31 152 PRO A O 1
ATOM 1210 N N . ARG A 1 153 ? 0.949 10.000 5.849 1.00 91.06 153 ARG A N 1
ATOM 1211 C CA . ARG A 1 153 ? 0.060 9.866 4.684 1.00 91.06 153 ARG A CA 1
ATOM 1212 C C . ARG A 1 153 ? -1.369 10.287 5.069 1.00 91.06 153 ARG A C 1
ATOM 1214 O O . ARG A 1 153 ? -1.547 11.028 6.034 1.00 91.06 153 ARG A O 1
ATOM 1221 N N . HIS A 1 154 ? -2.382 9.847 4.318 1.00 95.44 154 HIS A N 1
ATOM 1222 C CA . HIS A 1 154 ? -3.775 10.290 4.453 1.00 95.44 154 HIS A CA 1
ATOM 1223 C C . HIS A 1 154 ? -4.334 10.116 5.873 1.00 95.44 154 HIS A C 1
ATOM 1225 O O . HIS A 1 154 ? -4.736 11.122 6.456 1.00 95.44 154 HIS A O 1
ATOM 1231 N N . LEU A 1 155 ? -4.261 8.919 6.476 1.00 96.75 155 LEU A N 1
ATOM 1232 C CA . LEU A 1 155 ? -4.734 8.710 7.854 1.00 96.75 155 LEU A CA 1
ATOM 1233 C C . LEU A 1 155 ? -4.053 9.663 8.848 1.00 96.75 155 LEU A C 1
ATOM 1235 O O . LEU A 1 155 ? -4.725 10.301 9.654 1.00 96.75 155 LEU A O 1
ATOM 1239 N N . TRP A 1 156 ? -2.724 9.808 8.776 1.00 96.44 156 TRP A N 1
ATOM 1240 C CA . TRP A 1 156 ? -1.990 10.703 9.676 1.00 96.44 156 TRP A CA 1
ATOM 1241 C C . TRP A 1 156 ? -2.368 12.170 9.467 1.00 96.44 156 TRP A C 1
ATOM 1243 O O . TRP A 1 156 ? -2.528 12.902 10.438 1.00 96.44 156 TRP A O 1
ATOM 1253 N N . LYS A 1 157 ? -2.554 12.607 8.216 1.00 96.25 157 LYS A N 1
ATOM 1254 C CA . LYS A 1 157 ? -3.045 13.954 7.893 1.00 96.25 157 LYS A CA 1
ATOM 1255 C C . LYS A 1 157 ? -4.422 14.198 8.517 1.00 96.25 157 LYS A C 1
ATOM 1257 O O . LYS A 1 157 ? -4.608 15.231 9.156 1.00 96.25 157 LYS A O 1
ATOM 1262 N N . ILE A 1 158 ? -5.350 13.247 8.375 1.00 97.50 158 ILE A N 1
ATOM 1263 C CA . ILE A 1 158 ? -6.692 13.334 8.968 1.00 97.50 158 ILE A CA 1
ATOM 1264 C C . ILE A 1 158 ? -6.573 13.390 10.496 1.00 97.50 158 ILE A C 1
ATOM 1266 O O . ILE A 1 158 ? -7.111 14.302 11.115 1.00 97.50 158 ILE A O 1
ATOM 1270 N N . TYR A 1 159 ? -5.783 12.510 11.112 1.00 97.75 159 TYR A N 1
ATOM 1271 C CA . TYR A 1 159 ? -5.562 12.520 12.559 1.00 97.75 159 TYR A CA 1
ATOM 1272 C C . TYR A 1 159 ? -4.988 13.846 13.064 1.00 97.75 159 TYR A C 1
ATOM 1274 O O . TYR A 1 159 ? -5.510 14.417 14.019 1.00 97.75 1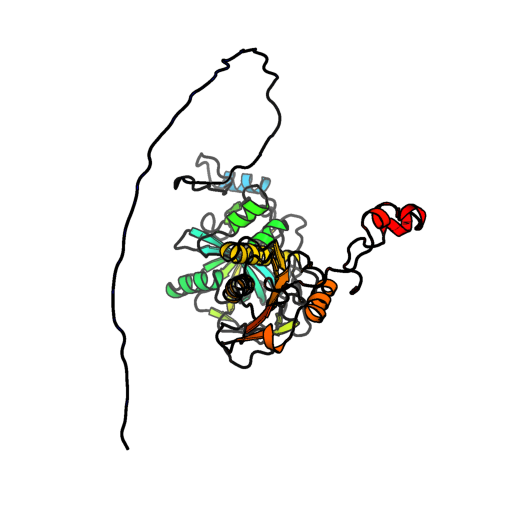59 TYR A O 1
ATOM 1282 N N . ARG A 1 160 ? -3.978 14.403 12.383 1.00 97.44 160 ARG A N 1
ATOM 1283 C CA . ARG A 1 160 ? -3.415 15.721 12.715 1.00 97.44 160 ARG A CA 1
ATOM 1284 C C . ARG A 1 160 ? -4.465 16.825 12.660 1.00 97.44 160 ARG A C 1
ATOM 1286 O O . ARG A 1 160 ? -4.451 17.704 13.517 1.00 97.44 160 ARG A O 1
ATOM 1293 N N . ASP A 1 161 ? -5.387 16.776 11.703 1.00 96.81 161 ASP A N 1
ATOM 1294 C CA . ASP A 1 161 ? -6.498 17.722 11.653 1.00 96.81 161 ASP A CA 1
ATOM 1295 C C . ASP A 1 161 ? -7.385 17.612 12.904 1.00 96.81 161 ASP A C 1
ATOM 1297 O O . ASP A 1 161 ? -7.732 18.640 13.483 1.00 96.81 161 ASP A O 1
ATOM 1301 N N . TYR A 1 162 ? -7.728 16.404 13.357 1.00 97.50 162 TYR A N 1
ATOM 1302 C CA . TYR A 1 162 ? -8.467 16.203 14.612 1.00 97.50 162 TYR A CA 1
ATOM 1303 C C . TYR A 1 162 ? -7.678 16.680 15.842 1.00 97.50 162 TYR A C 1
ATOM 1305 O O . TYR A 1 162 ? -8.239 17.355 16.705 1.00 97.50 162 TYR A O 1
ATOM 1313 N N . GLU A 1 163 ? -6.364 16.441 15.885 1.00 96.38 163 GLU A N 1
ATOM 1314 C CA . GLU A 1 163 ? -5.499 16.917 16.972 1.00 96.38 163 GLU A CA 1
ATOM 1315 C C . GLU A 1 163 ? -5.484 18.437 17.108 1.00 96.38 163 GLU A C 1
ATOM 1317 O O . GLU A 1 163 ? -5.537 18.943 18.227 1.00 96.38 163 GLU A O 1
ATOM 1322 N N . THR A 1 164 ? -5.459 19.179 15.993 1.00 97.31 164 THR A N 1
ATOM 1323 C CA . THR A 1 164 ? -5.500 20.655 16.039 1.00 97.31 164 THR A CA 1
ATOM 1324 C C . THR A 1 164 ? -6.782 21.203 16.663 1.00 97.31 164 THR A C 1
ATOM 1326 O O . THR A 1 164 ? -6.790 22.332 17.146 1.00 97.31 164 THR A O 1
ATOM 1329 N N . ARG A 1 165 ? -7.852 20.402 16.676 1.00 96.38 165 ARG A N 1
ATOM 1330 C CA . ARG A 1 165 ? -9.139 20.721 17.307 1.00 96.38 165 ARG A CA 1
ATOM 1331 C C . ARG A 1 165 ? -9.298 20.081 18.687 1.00 96.38 165 ARG A C 1
ATOM 1333 O O . ARG A 1 165 ? -10.313 20.301 19.335 1.00 96.38 165 ARG A O 1
ATOM 1340 N N . ASN A 1 166 ? -8.308 19.304 19.134 1.00 97.50 166 ASN A N 1
ATOM 1341 C CA . ASN A 1 166 ? -8.380 18.470 20.330 1.00 97.50 166 ASN A CA 1
ATOM 1342 C C . ASN A 1 166 ? -9.622 17.555 20.342 1.00 97.50 166 ASN A C 1
ATOM 1344 O O . ASN A 1 166 ? -10.257 17.356 21.375 1.00 97.50 166 ASN A O 1
ATOM 1348 N N . GLU A 1 167 ? -9.973 17.015 19.174 1.00 97.69 167 GLU A N 1
ATOM 1349 C CA . GLU A 1 167 ? -11.111 16.118 18.988 1.00 97.69 167 GLU A CA 1
ATOM 1350 C C . GLU A 1 167 ? -10.640 14.671 18.830 1.00 97.69 167 GLU A C 1
ATOM 1352 O O . GLU A 1 167 ? -9.628 14.396 18.187 1.00 97.69 167 GLU A O 1
ATOM 1357 N N . GLU A 1 168 ? -11.408 13.731 19.369 1.00 97.94 168 GLU A N 1
ATOM 1358 C CA . GLU A 1 168 ? -11.226 12.306 19.098 1.00 97.94 168 GLU A CA 1
ATOM 1359 C C . GLU A 1 168 ? -11.548 11.984 17.637 1.00 97.94 168 GLU A C 1
ATOM 1361 O O . GLU A 1 168 ? -12.554 12.458 17.104 1.00 97.94 168 GLU A O 1
ATOM 1366 N N . MET A 1 169 ? -10.701 11.176 16.992 1.00 98.38 169 MET A N 1
ATOM 1367 C CA . MET A 1 169 ? -10.894 10.767 15.600 1.00 98.38 169 MET A CA 1
ATOM 1368 C C . MET A 1 169 ? -11.561 9.390 15.522 1.00 98.38 169 MET A C 1
ATOM 1370 O O . MET A 1 169 ? -10.902 8.407 15.869 1.00 98.38 169 MET A O 1
ATOM 1374 N N . PRO A 1 170 ? -12.811 9.286 15.030 1.00 98.50 170 PRO A N 1
ATOM 1375 C CA . PRO A 1 170 ? -13.471 8.007 14.793 1.00 98.50 170 PRO A CA 1
ATOM 1376 C C . PRO A 1 170 ? -12.703 7.159 13.784 1.00 98.50 170 PRO A C 1
ATOM 1378 O O . PRO A 1 170 ? -12.352 7.628 12.695 1.00 98.50 170 PRO A O 1
ATOM 1381 N N . VAL A 1 171 ? -12.460 5.904 14.143 1.00 98.44 171 VAL A N 1
ATOM 1382 C CA . VAL A 1 171 ? -11.809 4.916 13.286 1.00 98.44 171 VAL A CA 1
ATOM 1383 C C . VAL A 1 171 ? -12.434 3.537 13.468 1.00 98.44 171 VAL A C 1
ATOM 1385 O O . VAL A 1 171 ? -12.902 3.184 14.556 1.00 98.44 171 VAL A O 1
ATOM 1388 N N . ALA A 1 172 ? -12.393 2.739 12.406 1.00 98.50 172 ALA A N 1
ATOM 1389 C CA . ALA A 1 172 ? -12.791 1.340 12.433 1.00 98.50 172 ALA A CA 1
ATOM 1390 C C . ALA A 1 172 ? -11.750 0.465 11.728 1.00 98.50 172 ALA A C 1
ATOM 1392 O O . ALA A 1 172 ? -11.447 0.689 10.559 1.00 98.50 172 ALA A O 1
ATOM 1393 N N . THR A 1 173 ? -11.199 -0.532 12.412 1.00 98.44 173 THR A N 1
ATOM 1394 C CA . THR A 1 173 ? -10.268 -1.497 11.818 1.00 98.44 173 THR A CA 1
ATOM 1395 C C . THR A 1 173 ? -11.023 -2.747 11.382 1.00 98.44 173 THR A C 1
ATOM 1397 O O . THR A 1 173 ? -11.722 -3.368 12.179 1.00 98.44 173 THR A O 1
ATOM 1400 N N . VAL A 1 174 ? -10.871 -3.116 10.111 1.00 98.06 174 VAL A N 1
ATOM 1401 C CA . VAL A 1 174 ? -11.588 -4.222 9.465 1.00 98.06 174 VAL A CA 1
ATOM 1402 C C . VAL A 1 174 ? -10.692 -5.452 9.400 1.00 98.06 174 VAL A C 1
ATOM 1404 O O . VAL A 1 174 ? -9.632 -5.438 8.773 1.00 98.06 174 VAL A O 1
ATOM 1407 N N . LEU A 1 175 ? -11.122 -6.514 10.073 1.00 96.50 175 LEU A N 1
ATOM 1408 C CA . LEU A 1 175 ? -10.398 -7.762 10.264 1.00 96.50 175 LEU A CA 1
ATOM 1409 C C . LEU A 1 175 ? -11.091 -8.847 9.449 1.00 96.50 175 LEU A C 1
ATOM 1411 O O . LEU A 1 175 ? -11.939 -9.552 9.973 1.00 96.50 175 LEU A O 1
ATOM 1415 N N . GLY A 1 176 ? -10.730 -8.964 8.170 1.00 95.00 176 GLY A N 1
ATOM 1416 C CA . GLY A 1 176 ? -11.310 -9.948 7.253 1.00 95.00 176 GLY A CA 1
ATOM 1417 C C . GLY A 1 176 ? -12.397 -9.368 6.349 1.00 95.00 176 GLY A C 1
ATOM 1418 O O . GLY A 1 176 ? -13.386 -8.812 6.819 1.00 95.00 176 GLY A O 1
ATOM 1419 N N . HIS A 1 177 ? -12.196 -9.496 5.037 1.00 95.69 177 HIS A N 1
ATOM 1420 C CA . HIS A 1 177 ? -13.147 -9.108 3.991 1.00 95.69 177 HIS A CA 1
ATOM 1421 C C . HIS A 1 177 ? -12.747 -9.769 2.657 1.00 95.69 177 HIS A C 1
ATOM 1423 O O . HIS A 1 177 ? -11.671 -10.357 2.536 1.00 95.69 177 HIS A O 1
ATOM 1429 N N . HIS A 1 178 ? -13.593 -9.637 1.634 1.00 93.62 178 HIS A N 1
ATOM 1430 C CA . HIS A 1 178 ? -13.301 -10.022 0.249 1.00 93.62 178 HIS A CA 1
ATOM 1431 C C . HIS A 1 178 ? -11.923 -9.502 -0.238 1.00 93.62 178 HIS A C 1
ATOM 1433 O O . HIS A 1 178 ? -11.623 -8.330 -0.014 1.00 93.62 178 HIS A O 1
ATOM 1439 N N . PRO A 1 179 ? -11.104 -10.280 -0.977 1.00 91.31 179 PRO A N 1
ATOM 1440 C CA . PRO A 1 179 ? -9.774 -9.848 -1.440 1.00 91.31 179 PRO A CA 1
ATOM 1441 C C . PRO A 1 179 ? -9.746 -8.504 -2.189 1.00 91.31 179 PRO A C 1
ATOM 1443 O O . PRO A 1 179 ? -8.840 -7.700 -1.984 1.00 91.31 179 PRO A O 1
ATOM 1446 N N . ALA A 1 180 ? -10.772 -8.215 -2.997 1.00 92.31 180 ALA A N 1
ATOM 1447 C CA . ALA A 1 180 ? -10.912 -6.927 -3.687 1.00 92.31 180 ALA A CA 1
ATOM 1448 C C . ALA A 1 180 ? -10.992 -5.721 -2.729 1.00 92.31 180 ALA A C 1
ATOM 1450 O O . ALA A 1 180 ? -10.487 -4.648 -3.052 1.00 92.31 180 ALA A O 1
ATOM 1451 N N . TYR A 1 181 ? -11.577 -5.898 -1.537 1.00 94.81 181 TYR A N 1
ATOM 1452 C CA . TYR A 1 181 ? -11.582 -4.863 -0.500 1.00 94.81 181 TYR A CA 1
ATOM 1453 C C . TYR A 1 181 ? -10.156 -4.553 -0.047 1.00 94.81 181 TYR A C 1
ATOM 1455 O O . TYR A 1 181 ? -9.747 -3.395 -0.015 1.00 94.81 181 TYR A O 1
ATOM 1463 N N . HIS A 1 182 ? -9.366 -5.592 0.221 1.00 92.12 182 HIS A N 1
ATOM 1464 C CA . HIS A 1 182 ? -7.983 -5.433 0.665 1.00 92.12 182 HIS A CA 1
ATOM 1465 C C . HIS A 1 182 ? -7.092 -4.811 -0.411 1.00 92.12 182 HIS A C 1
ATOM 1467 O O . HIS A 1 182 ? -6.263 -3.955 -0.106 1.00 92.12 182 HIS A O 1
ATOM 1473 N N . MET A 1 183 ? -7.306 -5.174 -1.680 1.00 91.12 183 MET A N 1
ATOM 1474 C CA . MET A 1 183 ? -6.656 -4.508 -2.812 1.00 91.12 183 MET A CA 1
ATOM 1475 C C . MET A 1 183 ? -7.014 -3.018 -2.872 1.00 91.12 183 MET A C 1
ATOM 1477 O O . MET A 1 183 ? -6.140 -2.178 -3.077 1.00 91.12 183 MET A O 1
ATOM 1481 N N . GLY A 1 184 ? -8.285 -2.665 -2.673 1.00 93.12 184 GLY A N 1
ATOM 1482 C CA . GLY A 1 184 ? -8.726 -1.270 -2.662 1.00 93.12 184 GLY A CA 1
ATOM 1483 C C . GLY A 1 184 ? -8.187 -0.473 -1.474 1.00 93.12 184 GLY A C 1
ATOM 1484 O O . GLY A 1 184 ? -7.756 0.657 -1.661 1.00 93.12 184 GLY A O 1
ATOM 1485 N N . ALA A 1 185 ? -8.073 -1.081 -0.292 1.00 93.38 185 ALA A N 1
ATOM 1486 C CA . ALA A 1 185 ? -7.431 -0.474 0.880 1.00 93.38 185 ALA A CA 1
ATOM 1487 C C . ALA A 1 185 ? -5.901 -0.298 0.728 1.00 93.38 185 ALA A C 1
ATOM 1489 O O . ALA A 1 185 ? -5.265 0.431 1.490 1.00 93.38 185 ALA A O 1
ATOM 1490 N N . CYS A 1 186 ? -5.287 -0.976 -0.247 1.00 90.31 186 CYS A N 1
ATOM 1491 C CA . CYS A 1 186 ? -3.881 -0.808 -0.630 1.00 90.31 186 CYS A CA 1
ATOM 1492 C C . CYS A 1 186 ? -3.693 0.192 -1.788 1.00 90.31 186 CYS A C 1
ATOM 1494 O O . CYS A 1 186 ? -2.563 0.415 -2.239 1.00 90.31 186 CYS A O 1
ATOM 1496 N N . TYR A 1 187 ? -4.776 0.807 -2.276 1.00 90.25 187 TYR A N 1
ATOM 1497 C CA . TYR A 1 187 ? -4.722 1.856 -3.286 1.00 90.25 187 TYR A CA 1
ATOM 1498 C C . TYR A 1 187 ? -3.779 2.988 -2.863 1.00 90.25 187 TYR A C 1
ATOM 1500 O O . TYR A 1 187 ? -3.732 3.408 -1.710 1.00 90.25 187 TYR A O 1
ATOM 1508 N N . SER A 1 188 ? -2.997 3.488 -3.819 1.00 85.06 188 SER A N 1
ATOM 1509 C CA . SER A 1 188 ? -2.080 4.605 -3.604 1.00 85.06 188 SER A CA 1
ATOM 1510 C C . SER A 1 188 ? -2.347 5.684 -4.647 1.00 85.06 188 SER A C 1
ATOM 1512 O O . SER A 1 188 ? -1.904 5.584 -5.793 1.00 85.06 188 SER A O 1
ATOM 1514 N N . GLY A 1 189 ? -3.061 6.732 -4.245 1.00 87.00 189 GLY A N 1
ATOM 1515 C CA . GLY A 1 189 ? -3.474 7.804 -5.142 1.00 87.00 189 GLY A CA 1
ATOM 1516 C C . GLY A 1 189 ? -3.784 9.120 -4.431 1.00 87.00 189 GLY A C 1
ATOM 1517 O O . GLY A 1 189 ? -3.296 9.336 -3.322 1.00 87.00 189 GLY A O 1
ATOM 1518 N N . PRO A 1 190 ? -4.518 10.029 -5.096 1.00 90.56 190 PRO A N 1
ATOM 1519 C CA . PRO A 1 190 ? -4.874 11.337 -4.551 1.00 90.56 190 PRO A CA 1
ATOM 1520 C C . PRO A 1 190 ? -5.739 11.238 -3.289 1.00 90.56 190 PRO A C 1
ATOM 1522 O O . PRO A 1 190 ? -6.479 10.273 -3.113 1.00 90.56 190 PRO A O 1
ATOM 1525 N N . PHE A 1 191 ? -5.675 12.259 -2.433 1.00 92.56 191 PHE A N 1
ATOM 1526 C CA . PHE A 1 191 ? -6.454 12.344 -1.187 1.00 92.56 191 PHE A CA 1
ATOM 1527 C C . PHE A 1 191 ? -7.960 12.487 -1.448 1.00 92.56 191 PHE A C 1
ATOM 1529 O O . PHE A 1 191 ? -8.784 12.165 -0.601 1.00 92.56 191 PHE A O 1
ATOM 1536 N N . GLU A 1 192 ? -8.313 12.991 -2.626 1.00 93.38 192 GLU A N 1
ATOM 1537 C CA . GLU A 1 192 ? -9.669 13.313 -3.051 1.00 93.38 192 GLU A CA 1
ATOM 1538 C C . GLU A 1 192 ? -10.460 12.084 -3.529 1.00 93.38 192 GLU A C 1
ATOM 1540 O O . GLU A 1 192 ? -11.652 12.190 -3.816 1.00 93.38 192 GLU A O 1
ATOM 1545 N N . VAL A 1 193 ? -9.806 10.926 -3.644 1.00 93.88 193 VAL A N 1
ATOM 1546 C CA . VAL A 1 193 ? -10.427 9.673 -4.076 1.00 93.88 193 VAL A CA 1
ATOM 1547 C C . VAL A 1 193 ? -10.675 8.806 -2.853 1.00 93.88 193 VAL A C 1
ATOM 1549 O O . VAL A 1 193 ? -9.740 8.483 -2.127 1.00 93.88 193 VAL A O 1
ATOM 1552 N N . SER A 1 194 ? -11.927 8.400 -2.643 1.00 95.88 194 SER A N 1
ATOM 1553 C CA . SER A 1 194 ? -12.249 7.482 -1.559 1.00 95.88 194 SER A CA 1
ATOM 1554 C C . SER A 1 194 ? -11.823 6.060 -1.901 1.00 95.88 194 SER A C 1
ATOM 1556 O O . SER A 1 194 ? -12.196 5.535 -2.953 1.00 95.88 194 SER A O 1
ATOM 1558 N N . GLU A 1 195 ? -11.127 5.381 -0.988 1.00 96.44 195 GLU A N 1
ATOM 1559 C CA . GLU A 1 195 ? -10.825 3.963 -1.181 1.00 96.44 195 GLU A CA 1
ATOM 1560 C C . GLU A 1 195 ? -12.097 3.101 -1.224 1.00 96.44 195 GLU A C 1
ATOM 1562 O O . GLU A 1 195 ? -12.084 2.062 -1.870 1.00 96.44 195 GLU A O 1
ATOM 1567 N N . TYR A 1 196 ? -13.228 3.535 -0.653 1.00 96.62 196 TYR A N 1
ATOM 1568 C CA . TYR A 1 196 ? -14.509 2.831 -0.814 1.00 96.62 196 TYR A CA 1
ATOM 1569 C C . TYR A 1 196 ? -14.999 2.813 -2.266 1.00 96.62 196 TYR A C 1
ATOM 1571 O O . TYR A 1 196 ? -15.474 1.776 -2.731 1.00 96.62 196 TYR A O 1
ATOM 1579 N N . ASP A 1 197 ? -14.818 3.909 -3.006 1.00 95.56 197 ASP A N 1
ATOM 1580 C CA . ASP A 1 197 ? -15.153 3.957 -4.433 1.00 95.56 197 ASP A CA 1
ATOM 1581 C C . ASP A 1 197 ? -14.212 3.053 -5.244 1.00 95.56 197 ASP A C 1
ATOM 1583 O O . ASP A 1 197 ? -14.650 2.344 -6.152 1.00 95.56 197 ASP A O 1
ATOM 1587 N N . VAL A 1 198 ? -12.922 3.022 -4.888 1.00 95.00 198 VAL A N 1
ATOM 1588 C CA . VAL A 1 198 ? -11.935 2.123 -5.513 1.00 95.00 198 VAL A CA 1
ATOM 1589 C C . VAL A 1 198 ? -12.286 0.658 -5.251 1.00 95.00 198 VAL A C 1
ATOM 1591 O O . VAL A 1 198 ? -12.269 -0.153 -6.176 1.00 95.00 198 VAL A O 1
ATOM 1594 N N . ILE A 1 199 ? -12.651 0.322 -4.011 1.00 95.75 199 ILE A N 1
ATOM 1595 C CA . ILE A 1 199 ? -13.098 -1.017 -3.621 1.00 95.75 199 ILE A CA 1
ATOM 1596 C C . ILE A 1 199 ? -14.338 -1.418 -4.424 1.00 95.75 199 ILE A C 1
ATOM 1598 O O . ILE A 1 199 ? -14.367 -2.518 -4.971 1.00 95.75 199 ILE A O 1
ATOM 1602 N N . GLY A 1 200 ? -15.327 -0.529 -4.554 1.00 95.88 200 GLY A N 1
ATOM 1603 C CA . GLY A 1 200 ? -16.504 -0.785 -5.385 1.00 95.88 200 GLY A CA 1
ATOM 1604 C C . GLY A 1 200 ? -16.150 -1.004 -6.861 1.00 95.88 200 GLY A C 1
ATOM 1605 O O . GLY A 1 200 ? -16.685 -1.899 -7.512 1.00 95.88 200 GLY A O 1
ATOM 1606 N N . GLY A 1 201 ? -15.168 -0.258 -7.377 1.00 94.75 201 GLY A N 1
ATOM 1607 C CA . GLY A 1 201 ? -14.612 -0.467 -8.713 1.00 94.75 201 GLY A CA 1
ATOM 1608 C C . GLY A 1 201 ? -13.996 -1.857 -8.905 1.00 94.75 201 GLY A C 1
ATOM 1609 O O . GLY A 1 201 ? -14.227 -2.482 -9.938 1.00 94.75 201 GLY A O 1
ATOM 1610 N N . TYR A 1 202 ? -13.259 -2.366 -7.913 1.00 92.88 202 TYR A N 1
ATOM 1611 C CA . TYR A 1 202 ? -12.704 -3.725 -7.955 1.00 92.88 202 TYR A CA 1
ATOM 1612 C C . TYR A 1 202 ? -13.759 -4.820 -7.783 1.00 92.88 202 TYR A C 1
ATOM 1614 O O . TYR A 1 202 ? -13.633 -5.878 -8.394 1.00 92.88 202 TYR A O 1
ATOM 1622 N N . LEU A 1 203 ? -14.790 -4.582 -6.971 1.00 93.19 203 LEU A N 1
ATOM 1623 C CA . LEU A 1 203 ? -15.916 -5.505 -6.813 1.00 93.19 203 LEU A CA 1
ATOM 1624 C C . LEU A 1 203 ? -16.818 -5.536 -8.058 1.00 93.19 203 LEU A C 1
ATOM 1626 O O . LEU A 1 203 ? -17.486 -6.534 -8.309 1.00 93.19 203 LEU A O 1
ATOM 1630 N N . GLY A 1 204 ? -16.838 -4.455 -8.844 1.00 95.06 204 GLY A N 1
ATOM 1631 C CA . GLY A 1 204 ? -17.797 -4.261 -9.934 1.00 95.06 204 GLY A CA 1
ATOM 1632 C C . GLY A 1 204 ? -19.198 -3.871 -9.446 1.00 95.06 204 GLY A C 1
ATOM 1633 O O . GLY A 1 204 ? -20.126 -3.782 -10.249 1.00 95.06 204 GLY A O 1
ATOM 1634 N N . GLU A 1 205 ? -19.351 -3.620 -8.146 1.00 93.44 205 GLU A N 1
ATOM 1635 C CA . GLU A 1 205 ? -20.589 -3.222 -7.480 1.00 93.44 205 GLU A CA 1
ATOM 1636 C C . GLU A 1 205 ? -20.285 -2.355 -6.241 1.00 93.44 205 GLU A C 1
ATOM 1638 O O . GLU A 1 205 ? -19.170 -2.407 -5.720 1.00 93.44 205 GLU A O 1
ATOM 1643 N N . PRO A 1 206 ? -21.237 -1.533 -5.755 1.00 91.94 206 PRO A N 1
ATOM 1644 C CA . PRO A 1 206 ? -21.037 -0.718 -4.558 1.00 91.94 206 PRO A CA 1
ATOM 1645 C C . PRO A 1 206 ? -20.624 -1.549 -3.339 1.00 91.94 206 PRO A C 1
ATOM 1647 O O . PRO A 1 206 ? -21.265 -2.552 -3.021 1.00 91.94 206 PRO A O 1
ATOM 1650 N N . LEU A 1 207 ? -19.612 -1.085 -2.598 1.00 95.12 207 LEU A N 1
ATOM 1651 C CA . LEU A 1 207 ? -19.288 -1.671 -1.299 1.00 95.12 207 LEU A CA 1
ATOM 1652 C C . LEU A 1 207 ? -20.491 -1.492 -0.365 1.00 95.12 207 LEU A C 1
ATOM 1654 O O . LEU A 1 207 ? -20.968 -0.375 -0.148 1.00 95.12 207 LEU A O 1
ATOM 1658 N N . ARG A 1 208 ? -20.988 -2.597 0.190 1.00 94.25 208 ARG A N 1
ATOM 1659 C CA . ARG A 1 208 ? -22.090 -2.572 1.149 1.00 94.25 208 ARG A CA 1
ATOM 1660 C C . ARG A 1 208 ? -21.597 -2.068 2.495 1.00 94.25 208 ARG A C 1
ATOM 1662 O O . ARG A 1 208 ? -20.614 -2.571 3.039 1.00 94.25 208 ARG A O 1
ATOM 1669 N N . LEU A 1 209 ? -22.310 -1.094 3.044 1.00 94.75 209 LEU A N 1
ATOM 1670 C CA . LEU A 1 209 ? -21.934 -0.419 4.278 1.00 94.75 209 LEU A CA 1
ATOM 1671 C C . LEU A 1 209 ? -23.094 -0.410 5.273 1.00 94.75 209 LEU A C 1
ATOM 1673 O O . LEU A 1 209 ? -24.262 -0.362 4.882 1.00 94.75 209 LEU A O 1
ATOM 1677 N N . VAL A 1 210 ? -22.756 -0.406 6.558 1.00 94.06 210 VAL A N 1
ATOM 1678 C CA . VAL A 1 210 ? -23.690 -0.192 7.667 1.00 94.06 210 VAL A CA 1
ATOM 1679 C C . VAL A 1 210 ? -23.197 0.932 8.579 1.00 94.06 210 VAL A C 1
ATOM 1681 O O . VAL A 1 210 ? -21.991 1.190 8.615 1.00 94.06 210 VAL A O 1
ATOM 1684 N N . PRO A 1 211 ? -24.097 1.617 9.304 1.00 94.62 211 PRO A N 1
ATOM 1685 C CA . PRO A 1 211 ? -23.702 2.552 10.352 1.00 94.62 211 PRO A CA 1
ATOM 1686 C C . PRO A 1 211 ? -22.845 1.867 11.419 1.00 94.62 211 PRO A C 1
ATOM 1688 O O . PRO A 1 211 ? -23.118 0.727 11.797 1.00 94.62 211 PRO A O 1
ATOM 1691 N N . SER A 1 212 ? -21.825 2.570 11.905 1.00 94.69 212 SER A N 1
ATOM 1692 C CA . SER A 1 212 ? -21.015 2.145 13.049 1.00 94.69 212 SER A CA 1
ATOM 1693 C C . SER A 1 212 ? -21.879 2.034 14.305 1.00 94.69 212 SER A C 1
ATOM 1695 O O . SER A 1 212 ? -22.757 2.867 14.536 1.00 94.69 212 SER A O 1
ATOM 1697 N N . GLU A 1 213 ? -21.592 1.057 15.165 1.00 93.31 213 GLU A N 1
ATOM 1698 C CA . GLU A 1 213 ? -22.237 0.978 16.480 1.00 93.31 213 GLU A CA 1
ATOM 1699 C C . GLU A 1 213 ? -21.829 2.167 17.367 1.00 93.31 213 GLU A C 1
ATOM 1701 O O . GLU A 1 213 ? -22.643 2.744 18.083 1.00 93.31 213 GLU A O 1
ATOM 1706 N N . SER A 1 214 ? -20.558 2.571 17.296 1.00 94.62 214 SER A N 1
ATOM 1707 C CA . SER A 1 214 ? -19.997 3.643 18.126 1.00 94.62 214 SER A CA 1
ATOM 1708 C C . SER A 1 214 ? -20.336 5.056 17.638 1.00 94.62 214 SER A C 1
ATOM 1710 O O . SER A 1 214 ? -20.307 5.993 18.439 1.00 94.62 214 SER A O 1
ATOM 1712 N N . PHE A 1 215 ? -20.592 5.231 16.338 1.00 95.12 215 PHE A N 1
ATOM 1713 C CA . PHE A 1 215 ? -20.677 6.550 15.693 1.00 95.12 215 PHE A CA 1
ATOM 1714 C C . PHE A 1 215 ? -21.889 6.730 14.766 1.00 95.12 215 PHE A C 1
ATOM 1716 O O . PHE A 1 215 ? -22.073 7.812 14.214 1.00 95.12 215 PHE A O 1
ATOM 1723 N N . GLY A 1 216 ? -22.725 5.707 14.570 1.00 91.75 216 GLY A N 1
ATOM 1724 C CA . GLY A 1 216 ? -23.884 5.785 13.681 1.00 91.75 216 GLY A CA 1
ATOM 1725 C C . GLY A 1 216 ? -23.502 6.164 12.247 1.00 91.75 216 GLY A C 1
ATOM 1726 O O . GLY A 1 216 ? -22.546 5.633 11.683 1.00 91.75 216 GLY A O 1
ATOM 1727 N N . ASP A 1 217 ? -24.252 7.092 11.651 1.00 90.19 217 ASP A N 1
ATOM 1728 C CA . ASP A 1 217 ? -24.059 7.532 10.259 1.00 90.19 217 ASP A CA 1
ATOM 1729 C C . ASP A 1 217 ? -22.825 8.433 10.051 1.00 90.19 217 ASP A C 1
ATOM 1731 O O . ASP A 1 217 ? -22.441 8.721 8.909 1.00 90.19 217 ASP A O 1
ATOM 1735 N N . ASP A 1 218 ? -22.173 8.872 11.133 1.00 92.12 218 ASP A N 1
ATOM 1736 C CA . ASP A 1 218 ? -20.946 9.666 11.036 1.00 92.12 218 ASP A CA 1
ATOM 1737 C C . ASP A 1 218 ? -19.765 8.828 10.522 1.00 92.12 218 ASP A C 1
ATOM 1739 O O . ASP A 1 218 ? -18.888 9.365 9.836 1.00 92.12 218 ASP A O 1
ATOM 1743 N N . LEU A 1 219 ? -19.775 7.514 10.782 1.00 96.31 219 LEU A N 1
ATOM 1744 C CA . LEU A 1 219 ? -18.803 6.554 10.263 1.00 96.31 219 LEU A CA 1
ATOM 1745 C C . LEU A 1 219 ? -19.512 5.286 9.778 1.00 96.31 219 LEU A C 1
ATOM 1747 O O . LEU A 1 219 ? -20.019 4.500 10.570 1.00 96.31 219 LEU A O 1
ATOM 1751 N N . LEU A 1 220 ? -19.496 5.053 8.471 1.00 96.38 220 LEU A N 1
ATOM 1752 C CA . LEU A 1 220 ? -19.980 3.809 7.884 1.00 96.38 220 LEU A CA 1
ATOM 1753 C C . LEU A 1 220 ? -18.854 2.769 7.822 1.00 96.38 220 LEU A C 1
ATOM 1755 O O . LEU A 1 220 ? -17.707 3.116 7.538 1.00 96.38 220 LEU A O 1
ATOM 1759 N N . ILE A 1 221 ? -19.196 1.502 8.054 1.00 97.19 221 ILE A N 1
ATOM 1760 C CA . ILE A 1 221 ? -18.265 0.364 8.076 1.00 97.19 221 ILE A CA 1
ATOM 1761 C C . ILE A 1 221 ? -18.720 -0.754 7.119 1.00 97.19 221 ILE A C 1
ATOM 1763 O O . ILE A 1 221 ? -19.915 -0.847 6.826 1.00 97.19 221 ILE A O 1
ATOM 1767 N N . PRO A 1 222 ? -17.812 -1.616 6.614 1.00 96.81 222 PRO A N 1
ATOM 1768 C CA . PRO A 1 222 ? -18.157 -2.648 5.631 1.00 96.81 222 PRO A CA 1
ATOM 1769 C C . PRO A 1 222 ? -19.090 -3.720 6.195 1.00 96.81 222 PRO A C 1
ATOM 1771 O O . PRO A 1 222 ? -18.731 -4.443 7.117 1.00 96.81 222 PRO A O 1
ATOM 1774 N N . ALA A 1 223 ? -20.276 -3.858 5.602 1.00 95.88 223 ALA A N 1
ATOM 1775 C CA . ALA A 1 223 ? -21.346 -4.740 6.079 1.00 95.88 223 ALA A CA 1
ATOM 1776 C C . ALA A 1 223 ? -20.977 -6.233 6.047 1.00 95.88 223 ALA A C 1
ATOM 1778 O O . ALA A 1 223 ? -21.509 -7.034 6.818 1.00 95.88 223 ALA A O 1
ATOM 1779 N N . ASP A 1 224 ? -20.082 -6.595 5.127 1.00 95.81 224 ASP A N 1
ATOM 1780 C CA . ASP A 1 224 ? -19.697 -7.970 4.824 1.00 95.81 224 ASP A CA 1
ATOM 1781 C C . ASP A 1 224 ? -18.292 -8.313 5.358 1.00 95.81 224 ASP A C 1
ATOM 1783 O O . ASP A 1 224 ? -17.681 -9.287 4.911 1.00 95.81 224 ASP A O 1
ATOM 1787 N N . ALA A 1 225 ? -17.802 -7.572 6.358 1.00 97.31 225 ALA A N 1
ATOM 1788 C CA . ALA A 1 225 ? -16.592 -7.915 7.105 1.00 97.31 225 ALA A CA 1
ATOM 1789 C C . ALA A 1 225 ? -16.794 -9.109 8.057 1.00 97.31 225 ALA A C 1
ATOM 1791 O O . ALA A 1 225 ? -17.914 -9.394 8.494 1.00 97.31 225 ALA A O 1
ATOM 1792 N N . GLU A 1 226 ? -15.697 -9.795 8.384 1.00 97.94 226 GLU A N 1
ATOM 1793 C CA . GLU A 1 226 ? -15.663 -10.860 9.397 1.00 97.94 226 GLU A CA 1
ATOM 1794 C C . GLU A 1 226 ? -15.739 -10.266 10.812 1.00 97.94 226 GLU A C 1
ATOM 1796 O O . GLU A 1 226 ? -16.640 -10.602 11.581 1.00 97.94 226 GLU A O 1
ATOM 1801 N N . ILE A 1 227 ? -14.822 -9.344 11.128 1.00 98.50 227 ILE A N 1
ATOM 1802 C CA . ILE A 1 227 ? -14.740 -8.622 12.403 1.00 98.50 227 ILE A CA 1
ATOM 1803 C C . ILE A 1 227 ? -14.447 -7.141 12.107 1.00 98.50 227 ILE A C 1
ATOM 1805 O O . ILE A 1 227 ? -13.632 -6.821 11.240 1.00 98.50 227 ILE A O 1
ATOM 1809 N N . VAL A 1 228 ? -15.069 -6.220 12.841 1.00 98.50 228 VAL A N 1
ATOM 1810 C CA . VAL A 1 228 ? -14.735 -4.790 12.832 1.00 98.50 228 VAL A CA 1
ATOM 1811 C C . VAL A 1 228 ? -14.545 -4.302 14.258 1.00 98.50 228 VAL A C 1
ATOM 1813 O O . VAL A 1 228 ? -15.423 -4.437 15.105 1.00 98.50 228 VAL A O 1
ATOM 1816 N N . ILE A 1 229 ? -13.385 -3.707 14.510 1.00 98.50 229 ILE A N 1
ATOM 1817 C CA . ILE A 1 229 ? -13.047 -3.047 15.768 1.00 98.50 229 ILE A CA 1
ATOM 1818 C C . ILE A 1 229 ? -13.310 -1.560 15.576 1.00 98.50 229 ILE A C 1
ATOM 1820 O O . ILE A 1 229 ? -12.762 -0.960 14.661 1.00 98.50 229 ILE A O 1
ATOM 1824 N N . GLU A 1 230 ? -14.125 -0.954 16.427 1.00 98.44 230 GLU A N 1
ATOM 1825 C CA . GLU A 1 230 ? -14.495 0.457 16.344 1.00 98.44 230 GLU A CA 1
ATOM 1826 C C . GLU A 1 230 ? -13.979 1.227 17.552 1.00 98.44 230 GLU A C 1
ATOM 1828 O O . GLU A 1 230 ? -13.971 0.731 18.681 1.00 98.44 230 GLU A O 1
ATOM 1833 N N . GLY A 1 231 ? -13.590 2.480 17.342 1.00 98.31 231 GLY A N 1
ATOM 1834 C CA . GLY A 1 231 ? -13.204 3.348 18.440 1.00 98.31 231 GLY A CA 1
ATOM 1835 C C . GLY A 1 231 ? -12.583 4.649 17.967 1.00 98.31 231 GLY A C 1
ATOM 1836 O O . GLY A 1 231 ? -12.927 5.159 16.904 1.00 98.31 231 GLY A O 1
ATOM 1837 N N . VAL A 1 232 ? -11.673 5.197 18.764 1.00 98.69 232 VAL A N 1
ATOM 1838 C CA . VAL A 1 232 ? -11.100 6.520 18.508 1.00 98.69 232 VAL A CA 1
ATOM 1839 C C . VAL A 1 232 ? -9.585 6.540 18.605 1.00 98.69 232 VAL A C 1
ATOM 1841 O O . VAL A 1 232 ? -9.009 5.938 19.511 1.00 98.69 232 VAL A O 1
ATOM 1844 N N . LEU A 1 233 ? -8.940 7.302 17.721 1.00 98.50 233 LEU A N 1
ATOM 1845 C CA . LEU A 1 233 ? -7.588 7.783 17.990 1.00 98.50 233 LEU A CA 1
ATOM 1846 C C . LEU A 1 233 ? -7.674 9.019 18.881 1.00 98.50 233 LEU A C 1
ATOM 1848 O O . LEU A 1 233 ? -8.326 10.007 18.532 1.00 98.50 233 LEU A O 1
ATOM 1852 N N . ILE A 1 234 ? -7.010 8.958 20.032 1.00 98.44 234 ILE A N 1
ATOM 1853 C CA . ILE A 1 234 ? -7.052 10.023 21.035 1.00 98.44 234 ILE A CA 1
ATOM 1854 C C . ILE A 1 234 ? -6.109 11.154 20.620 1.00 98.44 234 ILE A C 1
ATOM 1856 O O . ILE A 1 234 ? -4.933 10.886 20.352 1.00 98.44 234 ILE A O 1
ATOM 1860 N N . PRO A 1 235 ? -6.566 12.416 20.563 1.00 97.50 235 PRO A N 1
ATOM 1861 C CA . PRO A 1 235 ? -5.718 13.523 20.159 1.00 97.50 235 PRO A CA 1
ATOM 1862 C C . PRO A 1 235 ? -4.619 13.752 21.195 1.00 97.50 235 PRO A C 1
ATOM 1864 O O . PRO A 1 235 ? -4.842 13.621 22.397 1.00 97.50 235 PRO A O 1
ATOM 1867 N N . ASN A 1 236 ? -3.420 14.103 20.737 1.00 96.56 236 ASN A N 1
ATOM 1868 C CA . ASN A 1 236 ? -2.267 14.440 21.575 1.00 96.56 236 ASN A CA 1
ATOM 1869 C C . ASN A 1 236 ? -1.796 13.314 22.518 1.00 96.56 236 ASN A C 1
ATOM 1871 O O . ASN A 1 236 ? -0.914 13.538 23.347 1.00 96.56 236 ASN A O 1
ATOM 1875 N N . LYS A 1 237 ? -2.325 12.091 22.376 1.00 97.31 237 LYS A N 1
ATOM 1876 C CA . LYS A 1 237 ? -1.924 10.928 23.169 1.00 97.31 237 LYS A CA 1
ATOM 1877 C C . LYS A 1 237 ? -1.096 9.971 22.325 1.00 97.31 237 LYS A C 1
ATOM 1879 O O . LYS A 1 237 ? -1.613 9.237 21.482 1.00 97.31 237 LYS A O 1
ATOM 1884 N N . ARG A 1 238 ? 0.216 10.018 22.540 1.00 97.25 238 ARG A N 1
ATOM 1885 C CA . ARG A 1 238 ? 1.182 9.121 21.903 1.00 97.25 238 ARG A CA 1
ATOM 1886 C C . ARG A 1 238 ? 1.465 7.911 22.777 1.00 97.25 238 ARG A C 1
ATOM 1888 O O . ARG A 1 238 ? 1.435 8.007 24.001 1.00 97.25 238 ARG A O 1
ATOM 1895 N N . VAL A 1 239 ? 1.768 6.789 22.137 1.00 97.12 239 VAL A N 1
ATOM 1896 C CA . VAL A 1 239 ? 2.117 5.528 22.800 1.00 97.12 239 VAL A CA 1
ATOM 1897 C C . VAL A 1 239 ? 3.327 4.938 22.096 1.00 97.12 239 VAL A C 1
ATOM 1899 O O . VAL A 1 239 ? 3.450 5.062 20.883 1.00 97.12 239 VAL A O 1
ATOM 1902 N N . VAL A 1 240 ? 4.236 4.324 22.850 1.00 97.00 240 VAL A N 1
ATOM 1903 C CA . VAL A 1 240 ? 5.370 3.609 22.254 1.00 97.00 240 VAL A CA 1
ATOM 1904 C C . VAL A 1 240 ? 4.854 2.377 21.512 1.00 97.00 240 VAL A C 1
ATOM 1906 O O . VAL A 1 240 ? 4.081 1.601 22.072 1.00 97.00 240 VAL A O 1
ATOM 1909 N N . GLU A 1 241 ? 5.298 2.204 20.274 1.00 95.75 241 GLU A N 1
ATOM 1910 C CA . GLU A 1 241 ? 5.047 1.045 19.417 1.00 95.75 241 GLU A CA 1
ATOM 1911 C C . GLU A 1 241 ? 6.380 0.406 19.023 1.00 95.75 241 GLU A C 1
ATOM 1913 O O . GLU A 1 241 ? 7.378 1.108 18.849 1.00 95.75 241 GLU A O 1
ATOM 1918 N N . GLY A 1 242 ? 6.406 -0.912 18.869 1.00 93.69 242 GLY A N 1
ATOM 1919 C CA . GLY A 1 242 ? 7.564 -1.629 18.348 1.00 93.69 242 GLY A CA 1
ATOM 1920 C C . GLY A 1 242 ? 8.503 -2.211 19.421 1.00 93.69 242 GLY A C 1
ATOM 1921 O O . GLY A 1 242 ? 8.277 -2.036 20.625 1.00 93.69 242 GLY A O 1
ATOM 1922 N N . PRO A 1 243 ? 9.604 -2.876 19.017 1.00 93.69 243 PRO A N 1
ATOM 1923 C CA . PRO A 1 243 ? 10.037 -3.136 17.635 1.00 93.69 243 PRO A CA 1
ATOM 1924 C C . PRO A 1 243 ? 9.025 -3.966 16.825 1.00 93.69 243 PRO A C 1
ATOM 1926 O O . PRO A 1 243 ? 8.113 -4.557 17.404 1.00 93.69 243 PRO A O 1
ATOM 1929 N N . PHE A 1 244 ? 9.159 -3.986 15.497 1.00 93.25 244 PHE A N 1
ATOM 1930 C CA . PHE A 1 244 ? 8.246 -4.714 14.601 1.00 93.25 244 PHE A CA 1
ATOM 1931 C C . PHE A 1 244 ? 8.972 -5.241 13.354 1.00 93.25 244 PHE A C 1
ATOM 1933 O O . PHE A 1 244 ? 9.857 -4.559 12.841 1.00 93.25 244 PHE A O 1
ATOM 1940 N N . GLY A 1 245 ? 8.610 -6.421 12.843 1.00 90.62 245 GLY A N 1
ATOM 1941 C CA . GLY A 1 245 ? 9.091 -6.935 11.549 1.00 90.62 245 GLY A CA 1
ATOM 1942 C C . GLY A 1 245 ? 8.569 -6.127 10.351 1.00 90.62 245 GLY A C 1
ATOM 1943 O O . GLY A 1 245 ? 7.382 -6.135 10.047 1.00 90.62 245 GLY A O 1
ATOM 1944 N N . GLU A 1 246 ? 9.442 -5.399 9.652 1.00 88.19 246 GLU A N 1
ATOM 1945 C CA . GLU A 1 246 ? 9.044 -4.450 8.603 1.00 88.19 246 GLU A CA 1
ATOM 1946 C C . GLU A 1 246 ? 9.096 -5.054 7.194 1.00 88.19 246 GLU A C 1
ATOM 1948 O O . GLU A 1 246 ? 9.846 -5.992 6.917 1.00 88.19 246 GLU A O 1
ATOM 1953 N N . ALA A 1 247 ? 8.343 -4.449 6.266 1.00 83.50 247 ALA A N 1
ATOM 1954 C CA . ALA A 1 247 ? 8.215 -4.914 4.878 1.00 83.50 247 ALA A CA 1
ATOM 1955 C C . ALA A 1 247 ? 9.547 -5.144 4.141 1.00 83.50 247 ALA A C 1
ATOM 1957 O O . ALA A 1 247 ? 9.637 -6.130 3.417 1.00 83.50 247 ALA A O 1
ATOM 1958 N N . PRO A 1 248 ? 10.610 -4.336 4.345 1.00 84.88 248 PRO A N 1
ATOM 1959 C CA . PRO A 1 248 ? 11.898 -4.582 3.694 1.00 84.88 248 PRO A CA 1
ATOM 1960 C C . PRO A 1 248 ? 12.635 -5.848 4.141 1.00 84.88 248 PRO A C 1
ATOM 1962 O O . PRO A 1 248 ? 13.675 -6.160 3.568 1.00 84.88 248 PRO A O 1
ATOM 1965 N N . GLY A 1 249 ? 12.162 -6.557 5.167 1.00 86.75 249 GLY A N 1
ATOM 1966 C CA . GLY A 1 249 ? 12.824 -7.766 5.651 1.00 86.75 249 GLY A CA 1
ATOM 1967 C C . GLY A 1 249 ? 13.545 -7.628 6.989 1.00 86.75 249 GLY A C 1
ATOM 1968 O O . GLY A 1 249 ? 14.139 -8.604 7.441 1.00 86.75 249 GLY A O 1
ATOM 1969 N N . TYR A 1 250 ? 13.522 -6.441 7.596 1.00 88.19 250 TYR A N 1
ATOM 1970 C CA . TYR A 1 250 ? 14.335 -6.077 8.759 1.00 88.19 250 TYR A CA 1
ATOM 1971 C C . TYR A 1 250 ? 13.459 -5.620 9.927 1.00 88.19 250 TYR A C 1
ATOM 1973 O O . TYR A 1 250 ? 12.321 -5.197 9.733 1.00 88.19 250 TYR A O 1
ATOM 1981 N N . LEU A 1 251 ? 13.995 -5.673 11.146 1.00 90.06 251 LEU A N 1
ATOM 1982 C CA . LEU A 1 251 ? 13.308 -5.139 12.320 1.00 90.06 251 LEU A CA 1
ATOM 1983 C C . LEU A 1 251 ? 13.311 -3.608 12.297 1.00 90.06 251 LEU A C 1
ATOM 1985 O O . LEU A 1 251 ? 14.361 -2.972 12.210 1.00 90.06 251 LEU A O 1
ATOM 1989 N N . GLY A 1 252 ? 12.124 -3.024 12.404 1.00 89.19 252 GLY A N 1
ATOM 1990 C CA . GLY A 1 252 ? 11.923 -1.603 12.625 1.00 89.19 252 GLY A CA 1
ATOM 1991 C C . GLY A 1 252 ? 12.185 -1.221 14.083 1.00 89.19 252 GLY A C 1
ATOM 1992 O O . GLY A 1 252 ? 11.922 -2.018 14.989 1.00 89.19 252 GLY A O 1
ATOM 1993 N N . PRO A 1 253 ? 12.681 0.002 14.336 1.00 89.75 253 PRO A N 1
ATOM 1994 C CA . PRO A 1 253 ? 12.913 0.480 15.690 1.00 89.75 253 PRO A CA 1
ATOM 1995 C C . PRO A 1 253 ? 11.592 0.731 16.420 1.00 89.75 253 PRO A C 1
ATOM 1997 O O . PRO A 1 253 ? 10.527 0.831 15.807 1.00 89.75 253 PRO A O 1
ATOM 2000 N N . GLN A 1 254 ? 11.687 0.935 17.733 1.00 92.94 254 GLN A N 1
ATOM 2001 C CA . GLN A 1 254 ? 10.593 1.519 18.499 1.00 92.94 254 GLN A CA 1
ATOM 2002 C C . GLN A 1 254 ? 10.242 2.914 17.976 1.00 92.94 254 GLN A C 1
ATOM 2004 O O . GLN A 1 254 ? 11.114 3.713 17.624 1.00 92.94 254 GLN A O 1
ATOM 2009 N N . ARG A 1 255 ? 8.947 3.219 17.940 1.00 91.88 255 ARG A N 1
ATOM 2010 C CA . ARG A 1 255 ? 8.397 4.486 17.464 1.00 91.88 255 ARG A CA 1
ATOM 2011 C C . ARG A 1 255 ? 7.476 5.089 18.516 1.00 91.88 255 ARG A C 1
ATOM 2013 O O . ARG A 1 255 ? 6.880 4.396 19.329 1.00 91.88 255 ARG A O 1
ATOM 2020 N N . TYR A 1 256 ? 7.376 6.415 18.497 1.00 94.25 256 TYR A N 1
ATOM 2021 C CA . TYR A 1 256 ? 6.521 7.175 19.414 1.00 94.25 256 TYR A CA 1
ATOM 2022 C C . TYR A 1 256 ? 5.796 8.310 18.687 1.00 94.25 256 TYR A C 1
ATOM 2024 O O . TYR A 1 256 ? 4.581 8.443 18.774 1.00 94.25 256 TYR A O 1
ATOM 2032 N N . THR A 1 257 ? 6.520 9.105 17.895 1.00 89.75 257 THR A N 1
ATOM 2033 C CA . THR A 1 257 ? 6.012 10.360 17.312 1.00 89.75 257 THR A CA 1
ATOM 2034 C C . THR A 1 257 ? 4.771 10.192 16.430 1.00 89.75 257 THR A C 1
ATOM 2036 O O . THR A 1 257 ? 3.876 11.037 16.470 1.00 89.75 257 THR A O 1
ATOM 2039 N N . THR A 1 258 ? 4.696 9.108 15.654 1.00 91.69 258 THR A N 1
ATOM 2040 C CA . THR A 1 258 ? 3.569 8.801 14.752 1.00 91.69 258 THR A CA 1
ATOM 2041 C C . THR A 1 258 ? 2.734 7.611 15.225 1.00 91.69 258 THR A C 1
ATOM 2043 O O . THR A 1 258 ? 2.178 6.871 14.414 1.00 91.69 258 THR A O 1
ATOM 2046 N N . CYS A 1 259 ? 2.705 7.392 16.541 1.00 96.44 259 CYS A N 1
ATOM 2047 C CA . CYS A 1 259 ? 1.996 6.290 17.181 1.00 96.44 259 CYS A CA 1
ATOM 2048 C C . CYS A 1 259 ? 0.917 6.858 18.102 1.00 96.44 259 CYS A C 1
ATOM 2050 O O . CYS A 1 259 ? 1.236 7.442 19.138 1.00 96.44 259 CYS A O 1
ATOM 2052 N N . ALA A 1 260 ? -0.349 6.746 17.706 1.00 97.81 260 ALA A N 1
ATOM 2053 C CA . ALA A 1 260 ? -1.483 7.260 18.472 1.00 97.81 260 ALA A CA 1
ATOM 2054 C C . ALA A 1 260 ? -2.112 6.151 19.322 1.00 97.81 260 ALA A C 1
ATOM 2056 O O . ALA A 1 260 ? -2.158 4.992 18.902 1.00 97.81 260 ALA A O 1
ATOM 2057 N N . GLU A 1 261 ? -2.628 6.501 20.502 1.00 98.50 261 GLU A N 1
ATOM 2058 C CA . GLU A 1 261 ? -3.466 5.563 21.249 1.00 98.50 261 GLU A CA 1
ATOM 2059 C C . GLU A 1 261 ? -4.804 5.380 20.532 1.00 98.50 261 GLU A C 1
ATOM 2061 O O . GLU A 1 261 ? -5.559 6.340 20.357 1.00 98.50 261 GLU A O 1
ATOM 2066 N N . TYR A 1 262 ? -5.100 4.139 20.157 1.00 98.56 262 TYR A N 1
ATOM 2067 C CA . TYR A 1 262 ? -6.407 3.729 19.671 1.00 98.56 262 TYR A CA 1
ATOM 2068 C C . TYR A 1 262 ? -7.193 3.102 20.825 1.00 98.56 262 TYR A C 1
ATOM 2070 O O . TYR A 1 262 ? -6.825 2.029 21.309 1.00 98.56 262 TYR A O 1
ATOM 2078 N N . GLN A 1 263 ? -8.257 3.774 21.271 1.00 98.56 263 GLN A N 1
ATOM 2079 C CA . GLN A 1 263 ? -9.179 3.272 22.290 1.00 98.56 263 GLN A CA 1
ATOM 2080 C C . GLN A 1 263 ? -10.407 2.641 21.647 1.00 98.56 263 GLN A C 1
ATOM 2082 O O . GLN A 1 263 ? -11.132 3.301 20.900 1.00 98.56 263 GLN A O 1
ATOM 2087 N N . ILE A 1 264 ? -10.657 1.380 21.977 1.00 98.56 264 ILE A N 1
ATOM 2088 C CA . ILE A 1 264 ? -11.728 0.575 21.393 1.00 98.56 264 ILE A CA 1
ATOM 2089 C C . ILE A 1 264 ? -13.013 0.758 22.196 1.00 98.56 264 ILE A C 1
ATOM 2091 O O . ILE A 1 264 ? -13.003 0.739 23.428 1.00 98.56 264 ILE A O 1
ATOM 2095 N N . ARG A 1 265 ? -14.122 0.931 21.476 1.00 98.06 265 ARG A N 1
ATOM 2096 C CA . ARG A 1 265 ? -15.467 1.171 22.015 1.00 98.06 265 ARG A CA 1
ATOM 2097 C C . ARG A 1 265 ? -16.430 0.027 21.731 1.00 98.06 265 ARG A C 1
ATOM 2099 O O . ARG A 1 265 ? -17.248 -0.294 22.594 1.00 98.06 265 ARG A O 1
ATOM 2106 N N . ALA A 1 266 ? -16.306 -0.579 20.555 1.00 98.06 266 ALA A N 1
ATOM 2107 C CA . ALA A 1 266 ? -17.140 -1.686 20.124 1.00 98.06 266 ALA A CA 1
ATOM 2108 C C . ALA A 1 266 ? -16.341 -2.672 19.265 1.00 98.06 266 ALA A C 1
ATOM 2110 O O . ALA A 1 266 ? -15.387 -2.287 18.588 1.00 98.06 266 ALA A O 1
ATOM 2111 N N . ILE A 1 267 ? -16.745 -3.940 19.286 1.00 98.44 267 ILE A N 1
ATOM 2112 C CA . ILE A 1 267 ? -16.270 -4.966 18.355 1.00 98.44 267 ILE A CA 1
ATOM 2113 C C . ILE A 1 267 ? -17.502 -5.655 17.770 1.00 98.44 267 ILE A C 1
ATOM 2115 O O . ILE A 1 267 ? -18.225 -6.337 18.495 1.00 98.44 267 ILE A O 1
ATOM 2119 N N . ASN A 1 268 ? -17.731 -5.463 16.473 1.00 97.31 268 ASN A N 1
ATOM 2120 C CA . ASN A 1 268 ? -18.758 -6.154 15.697 1.00 97.31 268 ASN A CA 1
ATOM 2121 C C . ASN A 1 268 ? -18.147 -7.381 15.012 1.00 97.31 268 ASN A C 1
ATOM 2123 O O . ASN A 1 268 ? -17.019 -7.307 14.523 1.00 97.31 268 ASN A O 1
ATOM 2127 N N . TYR A 1 269 ? -18.862 -8.503 14.970 1.00 97.31 269 TYR A N 1
ATOM 2128 C CA . TYR A 1 269 ? -18.396 -9.709 14.285 1.00 97.31 269 TYR A CA 1
ATOM 2129 C C . TYR A 1 269 ? -19.536 -10.649 13.889 1.00 97.31 269 TYR A C 1
ATOM 2131 O O . TYR A 1 269 ? -20.556 -10.769 14.574 1.00 97.31 269 TYR A O 1
ATOM 2139 N N . ARG A 1 270 ? -19.331 -11.376 12.789 1.00 95.44 270 ARG A N 1
ATOM 2140 C CA . ARG A 1 270 ? -20.272 -12.408 12.337 1.00 95.44 270 ARG A CA 1
ATOM 2141 C C . ARG A 1 270 ? -20.158 -13.706 13.133 1.00 95.44 270 ARG A C 1
ATOM 2143 O O . ARG A 1 270 ? -19.158 -13.970 13.801 1.00 95.44 270 ARG A O 1
ATOM 2150 N N . ASN A 1 271 ? -21.163 -14.562 13.030 1.00 94.56 271 ASN A N 1
ATOM 2151 C CA . ASN A 1 271 ? -21.088 -15.926 13.534 1.00 94.56 271 ASN A CA 1
ATOM 2152 C C . ASN A 1 271 ? -20.013 -16.717 12.783 1.00 94.56 271 ASN A C 1
ATOM 2154 O O . ASN A 1 271 ? -19.973 -16.721 11.555 1.00 94.56 271 ASN A O 1
ATOM 2158 N N . GLY A 1 272 ? -19.143 -17.404 13.528 1.00 94.69 272 GLY A N 1
ATOM 2159 C CA . GLY A 1 272 ? -18.025 -18.147 12.939 1.00 94.69 272 GLY A CA 1
ATOM 2160 C C . GLY A 1 272 ? -16.971 -17.251 12.281 1.00 94.69 272 GLY A C 1
ATOM 2161 O O . GLY A 1 272 ? -16.296 -17.709 11.362 1.00 94.69 272 GLY A O 1
ATOM 2162 N N . ALA A 1 273 ? -16.849 -15.994 12.729 1.00 96.62 273 ALA A N 1
ATOM 2163 C CA . ALA A 1 273 ? -15.930 -15.027 12.145 1.00 96.62 273 ALA A CA 1
ATOM 2164 C C . ALA A 1 273 ? -14.483 -15.539 12.073 1.00 96.62 273 ALA A C 1
ATOM 2166 O O . ALA A 1 273 ? -13.933 -16.075 13.039 1.00 96.62 273 ALA A O 1
ATOM 2167 N N . MET A 1 274 ? -13.845 -15.307 10.930 1.00 95.69 274 MET A N 1
ATOM 2168 C CA . MET A 1 274 ? -12.440 -15.614 10.694 1.00 95.69 274 MET A CA 1
ATOM 2169 C C . MET A 1 274 ? -11.562 -14.396 10.979 1.00 95.69 274 MET A C 1
ATOM 2171 O O . MET A 1 274 ? -11.725 -13.331 10.384 1.00 95.69 274 MET A O 1
ATOM 2175 N N . TYR A 1 275 ? -10.551 -14.571 11.830 1.00 94.75 275 TYR A N 1
ATOM 2176 C CA . TYR A 1 275 ? -9.496 -13.574 11.982 1.00 94.75 275 TYR A CA 1
ATOM 2177 C C . TYR A 1 275 ? -8.492 -13.686 10.829 1.00 94.75 275 TYR A C 1
ATOM 2179 O O . TYR A 1 275 ? -7.678 -14.608 10.777 1.00 94.75 275 TYR A O 1
ATOM 2187 N N . GLN A 1 276 ? -8.534 -12.726 9.905 1.00 92.19 276 GLN A N 1
ATOM 2188 C CA . GLN A 1 276 ? -7.503 -12.574 8.881 1.00 92.19 276 GLN A CA 1
ATOM 2189 C C . GLN A 1 276 ? -6.330 -11.757 9.431 1.00 92.19 276 GLN A C 1
ATOM 2191 O O . GLN A 1 276 ? -6.534 -10.726 10.062 1.00 92.19 276 GLN A O 1
ATOM 2196 N N . SER A 1 277 ? -5.096 -12.166 9.138 1.00 88.62 277 SER A N 1
ATOM 2197 C CA . SER A 1 277 ? -3.897 -11.396 9.478 1.00 88.62 277 SER A CA 1
ATOM 2198 C C . SER A 1 277 ? -2.902 -11.374 8.321 1.00 88.62 277 SER A C 1
ATOM 2200 O O . SER A 1 277 ? -2.976 -12.183 7.395 1.00 88.62 277 SER A O 1
ATOM 2202 N N . VAL A 1 278 ? -1.968 -10.429 8.380 1.00 85.44 278 VAL A N 1
ATOM 2203 C CA . VAL A 1 278 ? -0.899 -10.229 7.401 1.00 85.44 278 VAL A CA 1
ATOM 2204 C C . VAL A 1 278 ? 0.426 -10.232 8.154 1.00 85.44 278 VAL A C 1
ATOM 2206 O O . VAL A 1 278 ? 0.684 -9.343 8.958 1.00 85.44 278 VAL A O 1
ATOM 2209 N N . ILE A 1 279 ? 1.265 -11.230 7.882 1.00 84.31 279 ILE A N 1
ATOM 2210 C CA . ILE A 1 279 ? 2.616 -11.347 8.453 1.00 84.31 279 ILE A CA 1
ATOM 2211 C C . ILE A 1 279 ? 3.606 -10.607 7.542 1.00 84.31 279 ILE A C 1
ATOM 2213 O O . ILE A 1 279 ? 3.550 -10.763 6.326 1.00 84.31 279 ILE A O 1
ATOM 2217 N N . THR A 1 280 ? 4.484 -9.775 8.094 1.00 77.06 280 THR A N 1
ATOM 2218 C CA . THR A 1 280 ? 5.442 -8.950 7.330 1.00 77.06 280 THR A CA 1
ATOM 2219 C C . THR A 1 280 ? 6.839 -9.134 7.907 1.00 77.06 280 THR A C 1
ATOM 2221 O O . THR A 1 280 ? 6.972 -8.875 9.086 1.00 77.06 280 THR A O 1
ATOM 2224 N N . PRO A 1 281 ? 7.896 -9.496 7.165 1.00 69.00 281 PRO A N 1
ATOM 2225 C CA . PRO A 1 281 ? 8.026 -9.537 5.706 1.00 69.00 281 PRO A CA 1
ATOM 2226 C C . PRO A 1 281 ? 7.644 -10.889 5.090 1.00 69.00 281 PRO A C 1
ATOM 2228 O O . PRO A 1 281 ? 7.716 -11.047 3.876 1.00 69.00 281 PRO A O 1
ATOM 2231 N N . GLU A 1 282 ? 7.341 -11.900 5.908 1.00 61.84 282 GLU A N 1
ATOM 2232 C CA . GLU A 1 282 ? 7.213 -13.276 5.430 1.00 61.84 282 GLU A CA 1
ATOM 2233 C C . GLU A 1 282 ? 5.953 -13.488 4.588 1.00 61.84 282 GLU A C 1
ATOM 2235 O O . GLU A 1 282 ? 4.836 -13.226 5.034 1.00 61.84 282 GLU A O 1
ATOM 2240 N N . GLY A 1 283 ? 6.140 -14.017 3.378 1.00 57.06 283 GLY A N 1
ATOM 2241 C CA . GLY A 1 283 ? 5.098 -14.560 2.510 1.00 57.06 283 GLY A CA 1
ATOM 2242 C C . GLY A 1 283 ? 4.979 -13.860 1.158 1.00 57.06 283 GLY A C 1
ATOM 2243 O O . GLY A 1 283 ? 5.084 -12.639 1.062 1.00 57.06 283 GLY A O 1
ATOM 2244 N N . ASP A 1 284 ? 4.664 -14.645 0.129 1.00 49.50 284 ASP A N 1
ATOM 2245 C CA . ASP A 1 284 ? 4.234 -14.160 -1.178 1.00 49.50 284 ASP A CA 1
ATOM 2246 C C . ASP A 1 284 ? 2.891 -13.445 -1.016 1.00 49.50 284 ASP A C 1
ATOM 2248 O O . ASP A 1 284 ? 1.813 -14.035 -1.079 1.00 49.50 284 ASP A O 1
ATOM 2252 N N . LYS A 1 285 ? 2.939 -12.134 -0.780 1.00 62.59 285 LYS A N 1
ATOM 2253 C CA . LYS A 1 285 ? 1.761 -11.256 -0.787 1.00 62.59 285 LYS A CA 1
ATOM 2254 C C . LYS A 1 285 ? 1.698 -10.408 -2.067 1.00 62.59 285 LYS A C 1
ATOM 2256 O O . LYS A 1 285 ? 1.495 -9.195 -1.955 1.00 62.59 285 LYS A O 1
ATOM 2261 N N . PRO A 1 286 ? 1.876 -10.979 -3.281 1.00 59.88 286 PRO A N 1
ATOM 2262 C CA . PRO A 1 286 ? 1.934 -10.189 -4.513 1.00 59.88 286 PRO A CA 1
ATOM 2263 C C . PRO A 1 286 ? 0.655 -9.367 -4.701 1.00 59.88 286 PRO A C 1
ATOM 2265 O O . PRO A 1 286 ? 0.690 -8.247 -5.201 1.00 59.88 286 PRO A O 1
ATOM 2268 N N . TRP A 1 287 ? -0.476 -9.865 -4.192 1.00 70.12 287 TRP A N 1
ATOM 2269 C CA . TRP A 1 287 ? -1.773 -9.213 -4.316 1.00 70.12 287 TRP A CA 1
ATOM 2270 C C . TRP A 1 287 ? -1.871 -7.843 -3.620 1.00 70.12 287 TRP A C 1
ATOM 2272 O O . TRP A 1 287 ? -2.663 -7.015 -4.065 1.00 70.12 287 TRP A O 1
ATOM 2282 N N . MET A 1 288 ? -1.072 -7.557 -2.581 1.00 73.94 288 MET A N 1
ATOM 2283 C CA . MET A 1 288 ? -1.036 -6.216 -1.964 1.00 73.94 288 MET A CA 1
ATOM 2284 C C . MET A 1 288 ? -0.212 -5.206 -2.768 1.00 73.94 288 MET A C 1
ATOM 2286 O O . MET A 1 288 ? -0.381 -4.000 -2.578 1.00 73.94 288 MET A O 1
ATOM 2290 N N . ASP A 1 289 ? 0.660 -5.674 -3.661 1.00 80.81 289 ASP A N 1
ATOM 2291 C CA . ASP A 1 289 ? 1.482 -4.813 -4.511 1.00 80.81 289 ASP A CA 1
ATOM 2292 C C . ASP A 1 289 ? 0.820 -4.499 -5.848 1.00 80.81 289 ASP A C 1
ATOM 2294 O O . ASP A 1 289 ? 1.054 -3.416 -6.385 1.00 80.81 289 ASP A O 1
ATOM 2298 N N . LEU A 1 290 ? -0.102 -5.345 -6.317 1.00 86.06 290 LEU A N 1
ATOM 2299 C CA . LEU A 1 290 ? -0.876 -5.107 -7.542 1.00 86.06 290 LEU A CA 1
ATOM 2300 C C . LEU A 1 290 ? -1.526 -3.706 -7.609 1.00 86.06 290 LEU A C 1
ATOM 2302 O O . LEU A 1 290 ? -1.403 -3.049 -8.646 1.00 86.06 290 LEU A O 1
ATOM 2306 N N . PRO A 1 291 ? -2.176 -3.170 -6.549 1.00 88.81 291 PRO A N 1
ATOM 2307 C CA . PRO A 1 291 ? -2.733 -1.815 -6.593 1.00 88.81 291 PRO A CA 1
ATOM 2308 C C . PRO A 1 291 ? -1.656 -0.738 -6.774 1.00 88.81 291 PRO A C 1
ATOM 2310 O O . PRO A 1 291 ? -1.888 0.266 -7.453 1.00 88.81 291 PRO A O 1
ATOM 2313 N N . ARG A 1 292 ? -0.463 -0.944 -6.194 1.00 87.94 292 ARG A N 1
ATOM 2314 C CA . ARG A 1 292 ? 0.682 -0.042 -6.376 1.00 87.94 292 ARG A CA 1
ATOM 2315 C C . ARG A 1 292 ? 1.210 -0.142 -7.798 1.00 87.94 292 ARG A C 1
ATOM 2317 O O . ARG A 1 292 ? 1.378 0.894 -8.432 1.00 87.94 292 ARG A O 1
ATOM 2324 N N . GLU A 1 293 ? 1.427 -1.348 -8.316 1.00 90.88 293 GLU A N 1
ATOM 2325 C CA . GLU A 1 293 ? 1.859 -1.588 -9.699 1.00 90.88 293 GLU A CA 1
ATOM 2326 C C . GLU A 1 293 ? 0.903 -0.943 -10.707 1.00 90.88 293 GLU A C 1
ATOM 2328 O O . GLU A 1 293 ? 1.354 -0.236 -11.605 1.00 90.88 293 GLU A O 1
ATOM 2333 N N . GLY A 1 294 ? -0.413 -1.065 -10.503 1.00 91.69 294 GLY A N 1
ATOM 2334 C CA . GLY A 1 294 ? -1.420 -0.368 -11.305 1.00 91.69 294 GLY A CA 1
ATOM 2335 C C . GLY A 1 294 ? -1.279 1.160 -11.254 1.00 91.69 294 GLY A C 1
ATOM 2336 O O . GLY A 1 294 ? -1.385 1.832 -12.285 1.00 91.69 294 GLY A O 1
ATOM 2337 N N . ALA A 1 295 ? -0.972 1.724 -10.081 1.00 91.75 295 ALA A N 1
ATOM 2338 C CA . ALA A 1 295 ? -0.709 3.155 -9.928 1.00 91.75 295 ALA A CA 1
ATOM 2339 C C . ALA A 1 295 ? 0.589 3.602 -10.629 1.00 91.75 295 ALA A C 1
ATOM 2341 O O . ALA A 1 295 ? 0.606 4.669 -11.251 1.00 91.75 295 ALA A O 1
ATOM 2342 N N . TYR A 1 296 ? 1.658 2.798 -10.582 1.00 94.31 296 TYR A N 1
ATOM 2343 C CA . TYR A 1 296 ? 2.875 3.060 -11.359 1.00 94.31 296 TYR A CA 1
ATOM 2344 C C . TYR A 1 296 ? 2.619 2.957 -12.857 1.00 94.31 296 TYR A C 1
ATOM 2346 O O . TYR A 1 296 ? 3.023 3.852 -13.593 1.00 94.31 296 TYR A O 1
ATOM 2354 N N . LEU A 1 297 ? 1.928 1.909 -13.307 1.00 95.56 297 LEU A N 1
ATOM 2355 C CA . LEU A 1 297 ? 1.603 1.692 -14.711 1.00 95.56 297 LEU A CA 1
ATOM 2356 C C . LEU A 1 297 ? 0.832 2.881 -15.280 1.00 95.56 297 LEU A C 1
ATOM 2358 O O . LEU A 1 297 ? 1.189 3.392 -16.340 1.00 95.56 297 LEU A O 1
ATOM 2362 N N . ARG A 1 298 ? -0.182 3.369 -14.554 1.00 94.19 298 ARG A N 1
ATOM 2363 C CA . ARG A 1 298 ? -0.925 4.575 -14.933 1.00 94.19 298 ARG A CA 1
ATOM 2364 C C . ARG A 1 298 ? 0.001 5.786 -15.076 1.00 94.19 298 ARG A C 1
ATOM 2366 O O . ARG A 1 298 ? -0.005 6.413 -16.129 1.00 94.19 298 ARG A O 1
ATOM 2373 N N . ARG A 1 299 ? 0.814 6.093 -14.059 1.00 94.19 299 ARG A N 1
ATOM 2374 C CA . ARG A 1 299 ? 1.727 7.253 -14.088 1.00 94.19 299 ARG A CA 1
ATOM 2375 C C . ARG A 1 299 ? 2.771 7.164 -15.196 1.00 94.19 299 ARG A C 1
ATOM 2377 O O . ARG A 1 299 ? 3.031 8.142 -15.889 1.00 94.19 299 ARG A O 1
ATOM 2384 N N . CYS A 1 300 ? 3.364 5.989 -15.383 1.00 97.38 300 CYS A N 1
ATOM 2385 C CA . CYS A 1 300 ? 4.345 5.774 -16.438 1.00 97.38 300 CYS A CA 1
ATOM 2386 C C . CYS A 1 300 ? 3.695 5.934 -17.816 1.00 97.38 300 CYS A C 1
ATOM 2388 O O . CYS A 1 300 ? 4.293 6.563 -18.680 1.00 97.38 300 CYS A O 1
ATOM 2390 N N . ARG A 1 301 ? 2.449 5.469 -18.002 1.00 97.69 301 ARG A N 1
ATOM 2391 C CA . ARG A 1 301 ? 1.676 5.670 -19.240 1.00 97.69 301 ARG A CA 1
ATOM 2392 C C . ARG A 1 301 ? 1.286 7.122 -19.500 1.00 97.69 301 ARG A C 1
ATOM 2394 O O . ARG A 1 301 ? 1.266 7.531 -20.656 1.00 97.69 301 ARG A O 1
ATOM 2401 N N . GLU A 1 302 ? 1.011 7.903 -18.456 1.00 96.69 302 GLU A N 1
ATOM 2402 C CA . GLU A 1 302 ? 0.792 9.351 -18.584 1.00 96.69 302 GLU A CA 1
ATOM 2403 C C . GLU A 1 302 ? 2.049 10.055 -19.136 1.00 96.69 302 GLU A C 1
ATOM 2405 O O . GLU A 1 302 ? 1.939 10.969 -19.953 1.00 96.69 302 GLU A O 1
ATOM 2410 N N . ALA A 1 303 ? 3.249 9.602 -18.752 1.00 96.94 303 ALA A N 1
ATOM 2411 C CA . ALA A 1 303 ? 4.513 10.139 -19.263 1.00 96.94 303 ALA A CA 1
ATOM 2412 C C . ALA A 1 303 ? 4.930 9.562 -20.631 1.00 96.94 303 ALA A C 1
ATOM 2414 O O . ALA A 1 303 ? 5.502 10.293 -21.453 1.00 96.94 303 ALA A O 1
ATOM 2415 N N . VAL A 1 304 ? 4.682 8.262 -20.836 1.00 98.19 304 VAL A N 1
ATOM 2416 C CA . VAL A 1 304 ? 5.107 7.428 -21.969 1.00 98.19 304 VAL A CA 1
ATOM 2417 C C . VAL A 1 304 ? 4.021 6.370 -22.263 1.00 98.19 304 VAL A C 1
ATOM 2419 O O . VAL A 1 304 ? 4.016 5.295 -21.659 1.00 98.19 304 VAL A O 1
ATOM 2422 N N . PRO A 1 305 ? 3.097 6.620 -23.211 1.00 97.75 305 PRO A N 1
ATOM 2423 C CA . PRO A 1 305 ? 1.946 5.740 -23.460 1.00 97.75 305 PRO A CA 1
ATOM 2424 C C . PRO A 1 305 ? 2.281 4.301 -23.877 1.00 97.75 305 PRO A C 1
ATOM 2426 O O . PRO A 1 305 ? 1.433 3.419 -23.760 1.00 97.75 305 PRO A O 1
ATOM 2429 N N . SER A 1 306 ? 3.498 4.053 -24.366 1.00 97.88 306 SER A N 1
ATOM 2430 C CA . SER A 1 306 ? 3.955 2.742 -24.832 1.00 97.88 306 SER A CA 1
ATOM 2431 C C . SER A 1 306 ? 4.441 1.801 -23.722 1.00 97.88 306 SER A C 1
ATOM 2433 O O . SER A 1 306 ? 4.879 0.689 -24.022 1.00 97.88 306 SER A O 1
ATOM 2435 N N . VAL A 1 307 ? 4.360 2.212 -22.451 1.00 98.50 307 VAL A N 1
ATOM 2436 C CA . VAL A 1 307 ? 4.629 1.338 -21.300 1.00 98.50 307 VAL A CA 1
ATOM 2437 C C . VAL A 1 307 ? 3.590 0.216 -21.242 1.00 98.50 307 VAL A C 1
ATOM 2439 O O . VAL A 1 307 ? 2.379 0.451 -21.143 1.00 98.50 307 VAL A O 1
ATOM 2442 N N . THR A 1 308 ? 4.062 -1.024 -21.303 1.00 97.38 308 THR A N 1
ATOM 2443 C CA . THR A 1 308 ? 3.234 -2.231 -21.395 1.00 97.38 308 THR A CA 1
ATOM 2444 C C . THR A 1 308 ? 2.980 -2.838 -20.021 1.00 97.38 308 THR A C 1
ATOM 2446 O O . THR A 1 308 ? 1.832 -3.176 -19.731 1.00 97.38 308 THR A O 1
ATOM 2449 N N . ALA A 1 309 ? 4.001 -2.897 -19.163 1.00 96.62 309 ALA A N 1
ATOM 2450 C CA . ALA A 1 309 ? 3.921 -3.498 -17.836 1.00 96.62 309 ALA A CA 1
ATOM 2451 C C . ALA A 1 309 ? 4.829 -2.791 -16.820 1.00 96.62 309 ALA A C 1
ATOM 2453 O O . ALA A 1 309 ? 5.841 -2.186 -17.176 1.00 96.62 309 ALA A O 1
ATOM 2454 N N . VAL A 1 310 ? 4.458 -2.897 -15.544 1.00 95.12 310 VAL A N 1
ATOM 2455 C CA . VAL A 1 310 ? 5.290 -2.499 -14.408 1.00 95.12 310 VAL A CA 1
ATOM 2456 C C . VAL A 1 310 ? 5.221 -3.593 -13.352 1.00 95.12 310 VAL A C 1
ATOM 2458 O O . VAL A 1 310 ? 4.131 -4.080 -13.069 1.00 95.12 310 VAL A O 1
ATOM 2461 N N . CYS A 1 311 ? 6.362 -3.928 -12.754 1.00 91.62 311 CYS A N 1
ATOM 2462 C CA . CYS A 1 311 ? 6.443 -4.853 -11.632 1.00 91.62 311 CYS A CA 1
ATOM 2463 C C . CYS A 1 311 ? 7.250 -4.259 -10.468 1.00 91.62 311 CYS A C 1
ATOM 2465 O O . CYS A 1 311 ? 8.229 -3.534 -10.674 1.00 91.62 311 CYS A O 1
ATOM 2467 N N . LYS A 1 312 ? 6.853 -4.581 -9.234 1.00 86.25 312 LYS A N 1
ATOM 2468 C CA . LYS A 1 312 ? 7.592 -4.297 -7.999 1.00 86.25 312 LYS A CA 1
ATOM 2469 C C . LYS A 1 312 ? 8.076 -5.599 -7.356 1.00 86.25 312 LYS A C 1
ATOM 2471 O O . LYS A 1 312 ? 7.584 -6.004 -6.308 1.00 86.25 312 LYS A O 1
ATOM 2476 N N . GLN A 1 313 ? 9.065 -6.251 -7.969 1.00 72.44 313 GLN A N 1
ATOM 2477 C CA . GLN A 1 313 ? 9.708 -7.435 -7.382 1.00 72.44 313 GLN A CA 1
ATOM 2478 C C . GLN A 1 313 ? 10.648 -7.087 -6.217 1.00 72.44 313 GLN A C 1
ATOM 2480 O O . GLN A 1 313 ? 11.285 -6.031 -6.213 1.00 72.44 313 GLN A O 1
ATOM 2485 N N . GLY A 1 314 ? 10.801 -8.031 -5.277 1.00 67.50 314 GLY A N 1
ATOM 2486 C CA . GLY A 1 314 ? 11.848 -7.993 -4.247 1.00 67.50 314 GLY A CA 1
ATOM 2487 C C . GLY A 1 314 ? 11.365 -8.180 -2.809 1.00 67.50 314 GLY A C 1
ATOM 2488 O O . GLY A 1 314 ? 11.705 -7.360 -1.964 1.00 67.50 314 GLY A O 1
ATOM 2489 N N . ARG A 1 315 ? 10.587 -9.235 -2.510 1.00 69.62 315 ARG A N 1
ATOM 2490 C CA . ARG A 1 315 ? 10.137 -9.574 -1.137 1.00 69.62 315 ARG A CA 1
ATOM 2491 C C . ARG A 1 315 ? 9.477 -8.383 -0.417 1.00 69.62 315 ARG A C 1
ATOM 2493 O O . ARG A 1 315 ? 9.832 -8.066 0.713 1.00 69.62 315 ARG A O 1
ATOM 2500 N N . HIS A 1 316 ? 8.594 -7.662 -1.117 1.00 68.12 316 HIS A N 1
ATOM 2501 C CA . HIS A 1 316 ? 7.914 -6.450 -0.623 1.00 68.12 316 HIS A CA 1
ATOM 2502 C C . HIS A 1 316 ? 8.845 -5.280 -0.258 1.00 68.12 316 HIS A C 1
ATOM 2504 O O . HIS A 1 316 ? 8.404 -4.272 0.294 1.00 68.12 316 HIS A O 1
ATOM 2510 N N . ALA A 1 317 ? 10.125 -5.334 -0.635 1.00 72.81 317 ALA A N 1
ATOM 2511 C CA . ALA A 1 317 ? 11.000 -4.172 -0.612 1.00 72.81 317 ALA A CA 1
ATOM 2512 C C . ALA A 1 317 ? 10.632 -3.256 -1.788 1.00 72.81 317 ALA A C 1
ATOM 2514 O O . ALA A 1 317 ? 11.162 -3.358 -2.893 1.00 72.81 317 ALA A O 1
ATOM 2515 N N . HIS A 1 318 ? 9.700 -2.335 -1.544 1.00 79.06 318 HIS A N 1
ATOM 2516 C CA . HIS A 1 318 ? 9.098 -1.440 -2.541 1.00 79.06 318 HIS A CA 1
ATOM 2517 C C . HIS A 1 318 ? 10.057 -0.397 -3.166 1.00 79.06 318 HIS A C 1
ATOM 2519 O O . HIS A 1 318 ? 9.603 0.623 -3.688 1.00 79.06 318 HIS A O 1
ATOM 2525 N N . TYR A 1 319 ? 11.368 -0.626 -3.116 1.00 89.50 319 TYR A N 1
ATOM 2526 C CA . TYR A 1 319 ? 12.416 0.278 -3.587 1.00 89.50 319 TYR A CA 1
ATOM 2527 C C . TYR A 1 319 ? 12.759 0.085 -5.064 1.00 89.50 319 TYR A C 1
ATOM 2529 O O . TYR A 1 319 ? 13.252 1.024 -5.687 1.00 89.50 319 TYR A O 1
ATOM 2537 N N . ASN A 1 320 ? 12.477 -1.094 -5.622 1.00 92.56 320 ASN A N 1
ATOM 2538 C CA . ASN A 1 320 ? 12.738 -1.429 -7.019 1.00 92.56 320 ASN A CA 1
ATOM 2539 C C . ASN A 1 320 ? 11.455 -1.334 -7.853 1.00 92.56 320 ASN A C 1
ATOM 2541 O O . ASN A 1 320 ? 10.385 -1.764 -7.414 1.00 92.56 320 ASN A O 1
ATOM 2545 N N . VAL A 1 321 ? 11.571 -0.787 -9.061 1.00 94.94 321 VAL A N 1
ATOM 2546 C CA . VAL A 1 321 ? 10.494 -0.734 -10.056 1.00 94.94 321 VAL A CA 1
ATOM 2547 C C . VAL A 1 321 ? 11.048 -1.183 -11.403 1.00 94.94 321 VAL A C 1
ATOM 2549 O O . VAL A 1 321 ? 12.033 -0.627 -11.886 1.00 94.94 321 VAL A O 1
ATOM 2552 N N . PHE A 1 322 ? 10.406 -2.174 -12.010 1.00 96.56 322 PHE A N 1
ATOM 2553 C CA . PHE A 1 322 ? 10.773 -2.740 -13.305 1.00 96.56 322 PHE A CA 1
ATOM 2554 C C . PHE A 1 322 ? 9.710 -2.342 -14.327 1.00 96.56 322 PHE A C 1
ATOM 2556 O O . PHE A 1 322 ? 8.525 -2.561 -14.089 1.00 96.56 322 PHE A O 1
ATOM 2563 N N . ILE A 1 323 ? 10.111 -1.726 -15.436 1.00 98.38 323 ILE A N 1
ATOM 2564 C CA . ILE A 1 323 ? 9.212 -1.153 -16.444 1.00 98.38 323 ILE A CA 1
ATOM 2565 C C . ILE A 1 323 ? 9.492 -1.821 -17.787 1.00 98.38 323 ILE A C 1
ATOM 2567 O O . ILE A 1 323 ? 10.607 -1.729 -18.287 1.00 98.38 323 ILE A O 1
ATOM 2571 N N . SER A 1 324 ? 8.480 -2.441 -18.389 1.00 98.31 324 SER A N 1
ATOM 2572 C CA . SER A 1 324 ? 8.532 -2.920 -19.775 1.00 98.31 324 SER A CA 1
ATOM 2573 C C . SER A 1 324 ? 7.808 -1.930 -20.684 1.00 98.31 324 SER A C 1
ATOM 2575 O O . SER A 1 324 ? 6.744 -1.408 -20.326 1.00 98.31 324 SER A O 1
ATOM 2577 N N . MET A 1 325 ? 8.385 -1.627 -21.847 1.00 98.50 325 MET A N 1
ATOM 2578 C CA . MET A 1 325 ? 7.820 -0.651 -22.774 1.00 98.50 325 MET A CA 1
ATOM 2579 C C . MET A 1 325 ? 8.272 -0.843 -24.217 1.00 98.50 325 MET A C 1
ATOM 2581 O O . MET A 1 325 ? 9.396 -1.246 -24.496 1.00 98.50 325 MET A O 1
ATOM 2585 N N . LYS A 1 326 ? 7.428 -0.424 -25.161 1.00 98.12 326 LYS A N 1
ATOM 2586 C CA . LYS A 1 326 ? 7.845 -0.281 -26.557 1.00 98.12 326 LYS A CA 1
ATOM 2587 C C . LYS A 1 326 ? 8.534 1.070 -26.758 1.00 98.12 326 LYS A C 1
ATOM 2589 O O . LYS A 1 326 ? 7.870 2.109 -26.794 1.00 98.12 326 LYS A O 1
ATOM 2594 N N . LYS A 1 327 ? 9.861 1.073 -26.871 1.00 97.44 327 LYS A N 1
ATOM 2595 C CA . LYS A 1 327 ? 10.661 2.296 -27.044 1.00 97.44 327 LYS A CA 1
ATOM 2596 C C . LYS A 1 327 ? 10.408 2.943 -28.409 1.00 97.44 327 LYS A C 1
ATOM 2598 O O . LYS A 1 327 ? 10.543 2.288 -29.439 1.00 97.44 327 LYS A O 1
ATOM 2603 N N . MET A 1 328 ? 10.053 4.230 -28.408 1.00 96.44 328 MET A N 1
ATOM 2604 C CA . MET A 1 328 ? 9.816 5.016 -29.628 1.00 96.44 328 MET A CA 1
ATOM 2605 C C . MET A 1 328 ? 10.855 6.134 -29.808 1.00 96.44 328 MET A C 1
ATOM 2607 O O . MET A 1 328 ? 11.078 6.589 -30.928 1.00 96.44 328 MET A O 1
ATOM 2611 N N . SER A 1 329 ? 11.501 6.556 -28.719 1.00 97.00 329 SER A N 1
ATOM 2612 C CA . SER A 1 329 ? 12.579 7.545 -28.673 1.00 97.00 329 SER A CA 1
ATOM 2613 C C . SER A 1 329 ? 13.620 7.181 -27.608 1.00 97.00 329 SER A C 1
ATOM 2615 O O . SER A 1 329 ? 13.284 6.611 -26.569 1.00 97.00 329 SER A O 1
ATOM 2617 N N . GLU A 1 330 ? 14.881 7.576 -27.819 1.00 95.94 330 GLU A N 1
ATOM 2618 C CA . GLU A 1 330 ? 15.969 7.437 -26.830 1.00 95.94 330 GLU A CA 1
ATOM 2619 C C . GLU A 1 330 ? 15.675 8.153 -25.501 1.00 95.94 330 GLU A C 1
ATOM 2621 O O . GLU A 1 330 ? 16.216 7.789 -24.463 1.00 95.94 330 GLU A O 1
ATOM 2626 N N . GLY A 1 331 ? 14.781 9.148 -25.501 1.00 96.56 331 GLY A N 1
ATOM 2627 C CA . GLY A 1 331 ? 14.373 9.853 -24.284 1.00 96.56 331 GLY A CA 1
ATOM 2628 C C . GLY A 1 331 ? 13.255 9.175 -23.483 1.00 96.56 331 GLY A C 1
ATOM 2629 O O . GLY A 1 331 ? 13.014 9.566 -22.338 1.00 96.56 331 GLY A O 1
ATOM 2630 N N . ASP A 1 332 ? 12.549 8.194 -24.053 1.00 98.25 332 ASP A N 1
ATOM 2631 C CA . ASP A 1 332 ? 11.371 7.614 -23.401 1.00 98.25 332 ASP A CA 1
ATOM 2632 C C . ASP A 1 332 ? 11.712 6.833 -22.117 1.00 98.25 332 ASP A C 1
ATOM 2634 O O . ASP A 1 332 ? 11.019 7.049 -21.116 1.00 98.25 332 ASP A O 1
ATOM 2638 N N . PRO A 1 333 ? 12.781 6.004 -22.063 1.00 98.25 333 PRO A N 1
ATOM 2639 C CA . PRO A 1 333 ? 13.156 5.306 -20.832 1.00 98.25 333 PRO A CA 1
ATOM 2640 C C . PRO A 1 333 ? 13.393 6.262 -19.659 1.00 98.25 333 PRO A C 1
ATOM 2642 O O . PRO A 1 333 ? 12.892 6.042 -18.556 1.00 98.25 333 PRO A O 1
ATOM 2645 N N . GLY A 1 334 ? 14.072 7.387 -19.908 1.00 97.81 334 GLY A N 1
ATOM 2646 C CA . GLY A 1 334 ? 14.305 8.422 -18.899 1.00 97.81 334 GLY A CA 1
ATOM 2647 C C . GLY A 1 334 ? 13.014 9.084 -18.403 1.00 97.81 334 GLY A C 1
ATOM 2648 O O . GLY A 1 334 ? 12.867 9.322 -17.203 1.00 97.81 334 GLY A O 1
ATOM 2649 N N . ARG A 1 335 ? 12.044 9.340 -19.294 1.00 98.12 335 ARG A N 1
ATOM 2650 C CA . ARG A 1 335 ? 10.727 9.890 -18.919 1.00 98.12 335 ARG A CA 1
ATOM 2651 C C . ARG A 1 335 ? 9.926 8.913 -18.058 1.00 98.12 335 ARG A C 1
ATOM 2653 O O . ARG A 1 335 ? 9.366 9.328 -17.043 1.00 98.12 335 ARG A O 1
ATOM 2660 N N . ALA A 1 336 ? 9.890 7.635 -18.438 1.00 98.38 336 ALA A N 1
ATOM 2661 C CA . ALA A 1 336 ? 9.224 6.592 -17.659 1.00 98.38 336 ALA A CA 1
ATOM 2662 C C . ALA A 1 336 ? 9.883 6.428 -16.278 1.00 98.38 336 ALA A C 1
ATOM 2664 O O . ALA A 1 336 ? 9.193 6.396 -15.257 1.00 98.38 336 ALA A O 1
ATOM 2665 N N . ALA A 1 337 ? 11.218 6.425 -16.227 1.00 98.00 337 ALA A N 1
ATOM 2666 C CA . ALA A 1 337 ? 11.960 6.329 -14.977 1.00 98.00 337 ALA A CA 1
ATOM 2667 C C . ALA A 1 337 ? 11.723 7.526 -14.045 1.00 98.00 337 ALA A C 1
ATOM 2669 O O . ALA A 1 337 ? 11.489 7.336 -12.852 1.00 98.00 337 ALA A O 1
ATOM 2670 N N . ALA A 1 338 ? 11.702 8.752 -14.574 1.00 96.69 338 ALA A N 1
ATOM 2671 C CA . ALA A 1 338 ? 11.378 9.944 -13.792 1.00 96.69 338 ALA A CA 1
ATOM 2672 C C . ALA A 1 338 ? 9.944 9.900 -13.222 1.00 96.69 338 ALA A C 1
ATOM 2674 O O . ALA A 1 338 ? 9.722 10.267 -12.064 1.00 96.69 338 ALA A O 1
ATOM 2675 N N . ALA A 1 339 ? 8.974 9.405 -14.000 1.00 96.75 339 ALA A N 1
ATOM 2676 C CA . ALA A 1 339 ? 7.599 9.221 -13.533 1.00 96.75 339 ALA A CA 1
ATOM 2677 C C . ALA A 1 339 ? 7.502 8.206 -12.378 1.00 96.75 339 ALA A C 1
ATOM 2679 O O . ALA A 1 339 ? 6.737 8.417 -11.438 1.00 96.75 339 ALA A O 1
ATOM 2680 N N . ALA A 1 340 ? 8.303 7.136 -12.407 1.00 95.62 340 ALA A N 1
ATOM 2681 C CA . ALA A 1 340 ? 8.368 6.164 -11.318 1.00 95.62 340 ALA A CA 1
ATOM 2682 C C . ALA A 1 340 ? 9.107 6.704 -10.077 1.00 95.62 340 ALA A C 1
ATOM 2684 O O . ALA A 1 340 ? 8.610 6.563 -8.960 1.00 95.62 340 ALA A O 1
ATOM 2685 N N . LEU A 1 341 ? 10.259 7.363 -10.252 1.00 94.81 341 LEU A N 1
ATOM 2686 C CA . LEU A 1 341 ? 11.071 7.907 -9.149 1.00 94.81 341 LEU A CA 1
ATOM 2687 C C . LEU A 1 341 ? 10.333 8.959 -8.312 1.00 94.81 341 LEU A C 1
ATOM 2689 O O . LEU A 1 341 ? 10.598 9.110 -7.124 1.00 94.81 341 LEU A O 1
ATOM 2693 N N . THR A 1 342 ? 9.399 9.686 -8.922 1.00 91.62 342 THR A N 1
ATOM 2694 C CA . THR A 1 342 ? 8.609 10.724 -8.244 1.00 91.62 342 THR A CA 1
ATOM 2695 C C . THR A 1 342 ? 7.398 10.177 -7.484 1.00 91.62 342 THR A C 1
ATOM 2697 O O . THR A 1 342 ? 6.653 10.951 -6.880 1.00 91.62 342 THR A O 1
ATOM 2700 N N . PHE A 1 343 ? 7.198 8.855 -7.476 1.00 89.00 343 PHE A N 1
ATOM 2701 C CA . PHE A 1 343 ? 6.085 8.209 -6.795 1.00 89.00 343 PHE A CA 1
ATOM 2702 C C . PHE A 1 343 ? 6.535 7.229 -5.700 1.00 89.00 343 PHE A C 1
ATOM 2704 O O . PHE A 1 343 ? 7.475 6.454 -5.881 1.00 89.00 343 PHE A O 1
ATOM 2711 N N . ASP A 1 344 ? 5.797 7.245 -4.581 1.00 85.19 344 ASP A N 1
ATOM 2712 C CA . ASP A 1 344 ? 5.998 6.394 -3.399 1.00 85.19 344 ASP A CA 1
ATOM 2713 C C . ASP A 1 344 ? 7.439 6.501 -2.847 1.00 85.19 344 ASP A C 1
ATOM 2715 O O . ASP A 1 344 ? 7.958 7.611 -2.737 1.00 85.19 344 ASP A O 1
ATOM 2719 N N . HIS A 1 345 ? 8.077 5.389 -2.466 1.00 87.06 345 HIS A N 1
ATOM 2720 C CA . HIS A 1 345 ? 9.456 5.348 -1.962 1.00 87.06 345 HIS A CA 1
ATOM 2721 C C . HIS A 1 345 ? 10.419 4.677 -2.958 1.00 87.06 345 HIS A C 1
ATOM 2723 O O . HIS A 1 345 ? 11.311 3.929 -2.561 1.00 87.06 345 HIS A O 1
ATOM 2729 N N . THR A 1 346 ? 10.222 4.898 -4.260 1.00 91.88 346 THR A N 1
ATOM 2730 C CA . THR A 1 346 ? 11.081 4.322 -5.309 1.00 91.88 346 THR A CA 1
ATOM 2731 C C . THR A 1 346 ? 12.527 4.787 -5.162 1.00 91.88 346 THR A C 1
ATOM 2733 O O . THR A 1 346 ? 12.790 5.982 -5.042 1.00 91.88 346 THR A O 1
ATOM 2736 N N . LYS A 1 347 ? 13.469 3.846 -5.235 1.00 93.62 347 LYS A N 1
ATOM 2737 C CA . LYS A 1 347 ? 14.914 4.107 -5.207 1.00 93.62 347 LYS A CA 1
ATOM 2738 C C . LYS A 1 347 ? 15.567 3.740 -6.537 1.00 93.62 347 LYS A C 1
ATOM 2740 O O . LYS A 1 347 ? 16.324 4.526 -7.096 1.00 93.62 347 LYS A O 1
ATOM 2745 N N . ASN A 1 348 ? 15.238 2.563 -7.061 1.00 95.19 348 ASN A N 1
ATOM 2746 C CA . ASN A 1 348 ? 15.839 2.008 -8.265 1.00 95.19 348 ASN A CA 1
ATOM 2747 C C . ASN A 1 348 ? 14.762 1.773 -9.323 1.00 95.19 348 ASN A C 1
ATOM 2749 O O . ASN A 1 348 ? 13.732 1.159 -9.036 1.00 95.19 348 ASN A O 1
ATOM 2753 N N . VAL A 1 349 ? 15.019 2.230 -10.547 1.00 97.56 349 VAL A N 1
ATOM 2754 C CA . VAL A 1 349 ? 14.154 1.983 -11.699 1.00 97.56 349 VAL A CA 1
ATOM 2755 C C . VAL A 1 349 ? 14.941 1.292 -12.799 1.00 97.56 349 VAL A C 1
ATOM 2757 O O . VAL A 1 349 ? 16.017 1.739 -13.188 1.00 97.56 349 VAL A O 1
ATOM 2760 N N . PHE A 1 350 ? 14.375 0.211 -13.312 1.00 98.31 350 PHE A N 1
ATOM 2761 C CA . PHE A 1 350 ? 14.943 -0.599 -14.376 1.00 98.31 350 PHE A CA 1
ATOM 2762 C C . PHE A 1 350 ? 13.972 -0.580 -15.551 1.00 98.31 350 PHE A C 1
ATOM 2764 O O . PHE A 1 350 ? 12.793 -0.889 -15.375 1.00 98.31 350 PHE A O 1
ATOM 2771 N N . VAL A 1 351 ? 14.443 -0.179 -16.728 1.00 98.75 351 VAL A N 1
ATOM 2772 C CA . VAL A 1 351 ? 13.603 -0.026 -17.921 1.00 98.75 351 VAL A CA 1
ATOM 2773 C C . VAL A 1 351 ? 14.043 -1.013 -18.992 1.00 98.75 351 VAL A C 1
ATOM 2775 O O . VAL A 1 351 ? 15.233 -1.126 -19.273 1.00 98.75 351 VAL A O 1
ATOM 2778 N N . PHE A 1 352 ? 13.084 -1.711 -19.589 1.00 98.62 352 PHE A N 1
ATOM 2779 C CA . PHE A 1 352 ? 13.291 -2.781 -20.557 1.00 98.62 352 PHE A CA 1
ATOM 2780 C C . PHE A 1 352 ? 12.386 -2.597 -21.776 1.00 98.62 352 PHE A C 1
ATOM 2782 O O . PHE A 1 352 ? 11.364 -1.909 -21.715 1.00 98.62 352 PHE A O 1
ATOM 2789 N N . ASP A 1 353 ? 12.753 -3.238 -22.884 1.00 98.12 353 ASP A N 1
ATOM 2790 C CA . ASP A 1 353 ? 11.875 -3.333 -24.050 1.00 98.12 353 ASP A CA 1
ATOM 2791 C C . ASP A 1 353 ? 10.652 -4.236 -23.770 1.00 98.12 353 ASP A C 1
ATOM 2793 O O . ASP A 1 353 ? 10.605 -4.987 -22.792 1.00 98.12 353 ASP A O 1
ATOM 2797 N N . ASP A 1 354 ? 9.670 -4.196 -24.670 1.00 96.25 354 ASP A N 1
ATOM 2798 C CA . ASP A 1 354 ? 8.425 -4.974 -24.625 1.00 96.25 354 ASP A CA 1
ATOM 2799 C C . ASP A 1 354 ? 8.607 -6.486 -24.852 1.00 96.25 354 ASP A C 1
ATOM 2801 O O . ASP A 1 354 ? 7.655 -7.249 -24.696 1.00 96.25 354 ASP A O 1
ATOM 2805 N N . ASP A 1 355 ? 9.825 -6.923 -25.182 1.00 94.44 355 ASP A N 1
ATOM 2806 C CA . ASP A 1 355 ? 10.214 -8.332 -25.300 1.00 94.44 355 ASP A CA 1
ATOM 2807 C C . ASP A 1 355 ? 10.800 -8.929 -24.007 1.00 94.44 355 ASP A C 1
ATOM 2809 O O . ASP A 1 355 ? 11.146 -10.110 -24.000 1.00 94.44 355 ASP A O 1
ATOM 2813 N N . ILE A 1 356 ? 10.914 -8.137 -22.934 1.00 95.94 356 ILE A N 1
ATOM 2814 C CA . ILE A 1 356 ? 11.359 -8.589 -21.611 1.00 95.94 356 ILE A CA 1
ATOM 2815 C C . ILE A 1 356 ? 10.163 -8.710 -20.675 1.00 95.94 356 ILE A C 1
ATOM 2817 O O . ILE A 1 356 ? 9.473 -7.722 -20.398 1.00 95.94 356 ILE A O 1
ATOM 2821 N N . ASP A 1 357 ? 9.965 -9.911 -20.132 1.00 93.25 357 ASP A N 1
ATOM 2822 C CA . ASP A 1 357 ? 9.009 -10.134 -19.058 1.00 93.25 357 ASP A CA 1
ATOM 2823 C C . ASP A 1 357 ? 9.575 -9.636 -17.718 1.00 93.25 357 ASP A C 1
ATOM 2825 O O . ASP A 1 357 ? 10.425 -10.269 -17.091 1.00 93.25 357 ASP A O 1
ATOM 2829 N N . VAL A 1 358 ? 9.077 -8.488 -17.254 1.00 92.62 358 VAL A N 1
ATOM 2830 C CA . VAL A 1 358 ? 9.467 -7.882 -15.968 1.00 92.62 358 VAL A CA 1
ATOM 2831 C C . VAL A 1 358 ? 8.934 -8.630 -14.742 1.00 92.62 358 VAL A C 1
ATOM 2833 O O . VAL A 1 358 ? 9.252 -8.248 -13.617 1.00 92.62 358 VAL A O 1
ATOM 2836 N N . PHE A 1 359 ? 8.143 -9.688 -14.936 1.00 88.88 359 PHE A N 1
ATOM 2837 C CA . PHE A 1 359 ? 7.749 -10.620 -13.883 1.00 88.88 359 PHE A CA 1
ATOM 2838 C C . PHE A 1 359 ? 8.686 -11.838 -13.802 1.00 88.88 359 PHE A C 1
ATOM 2840 O O . PHE A 1 359 ? 8.604 -12.604 -12.842 1.00 88.88 359 PHE A O 1
ATOM 2847 N N . ASN A 1 360 ? 9.622 -11.994 -14.745 1.00 87.75 360 ASN A N 1
ATOM 2848 C CA . ASN A 1 360 ? 10.584 -13.090 -14.771 1.00 87.75 360 ASN A CA 1
ATOM 2849 C C . ASN A 1 360 ? 12.006 -12.598 -14.426 1.00 87.75 360 ASN A C 1
ATOM 2851 O O . ASN A 1 360 ? 12.654 -11.947 -15.253 1.00 87.75 360 ASN A O 1
ATOM 2855 N N . PRO A 1 361 ? 12.560 -12.962 -13.251 1.00 87.88 361 PRO A N 1
ATOM 2856 C CA . PRO A 1 361 ? 13.927 -12.596 -12.873 1.00 87.88 361 PRO A CA 1
ATOM 2857 C C . PRO A 1 361 ? 14.988 -13.047 -13.885 1.00 87.88 361 PRO A C 1
ATOM 2859 O O . PRO A 1 361 ? 16.015 -12.387 -14.043 1.00 87.88 361 PRO A O 1
ATOM 2862 N N . THR A 1 362 ? 14.748 -14.155 -14.589 1.00 88.69 362 THR A N 1
ATOM 2863 C CA . THR A 1 362 ? 15.679 -14.697 -15.588 1.00 88.69 362 THR A CA 1
ATOM 2864 C C . THR A 1 362 ? 15.796 -13.771 -16.796 1.00 88.69 362 THR A C 1
ATOM 2866 O O . THR A 1 362 ? 16.909 -13.439 -17.208 1.00 88.69 362 THR A O 1
ATOM 2869 N N . ASP A 1 363 ? 14.663 -13.296 -17.319 1.00 92.31 363 ASP A N 1
ATOM 2870 C CA . ASP A 1 363 ? 14.626 -12.364 -18.450 1.00 92.31 363 ASP A CA 1
ATOM 2871 C C . ASP A 1 363 ? 15.245 -11.014 -18.064 1.00 92.31 363 ASP A C 1
ATOM 2873 O O . ASP A 1 363 ? 16.017 -10.439 -18.835 1.00 92.31 363 ASP A O 1
ATOM 2877 N N . ILE A 1 364 ? 14.982 -10.546 -16.838 1.00 94.12 364 ILE A N 1
ATOM 2878 C CA . ILE A 1 364 ? 15.580 -9.328 -16.274 1.00 94.12 364 ILE A CA 1
ATOM 2879 C C . ILE A 1 364 ? 17.112 -9.429 -16.243 1.00 94.12 364 ILE A C 1
ATOM 2881 O O . ILE A 1 364 ? 17.809 -8.542 -16.745 1.00 94.12 364 ILE A O 1
ATOM 2885 N N . LEU A 1 365 ? 17.652 -10.510 -15.673 1.00 95.50 365 LEU A N 1
ATOM 2886 C CA . LEU A 1 365 ? 19.100 -10.712 -15.572 1.00 95.50 365 LEU A CA 1
ATOM 2887 C C . LEU A 1 365 ? 19.750 -10.85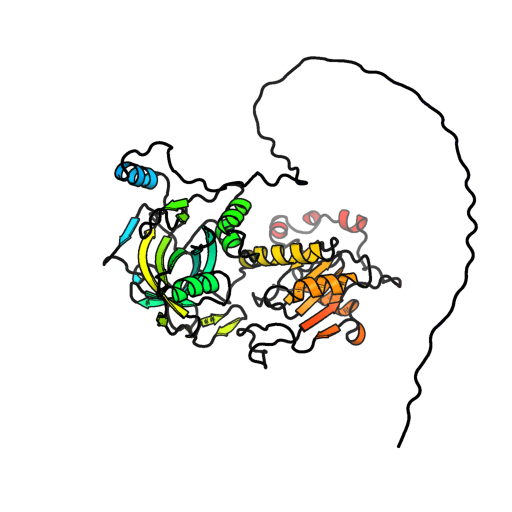7 -16.952 1.00 95.50 365 LEU A C 1
ATOM 2889 O O . LEU A 1 365 ? 20.828 -10.306 -17.186 1.00 95.50 365 LEU A O 1
ATOM 2893 N N . TRP A 1 366 ? 19.088 -11.545 -17.885 1.00 95.69 366 TRP A N 1
ATOM 2894 C CA . TRP A 1 366 ? 19.550 -11.656 -19.266 1.00 95.69 366 TRP A CA 1
ATOM 2895 C C . TRP A 1 366 ? 19.598 -10.294 -19.973 1.00 95.69 366 TRP A C 1
ATOM 2897 O O . TRP A 1 366 ? 20.591 -9.978 -20.639 1.00 95.69 366 TRP A O 1
ATOM 2907 N N . ALA A 1 367 ? 18.574 -9.456 -19.794 1.00 97.25 367 ALA A N 1
ATOM 2908 C CA . ALA A 1 367 ? 18.550 -8.110 -20.352 1.00 97.25 367 ALA A CA 1
ATOM 2909 C C . ALA A 1 367 ? 19.682 -7.242 -19.785 1.00 97.25 367 ALA A C 1
ATOM 2911 O O . ALA A 1 367 ? 20.392 -6.599 -20.557 1.00 97.25 367 ALA A O 1
ATOM 2912 N N . PHE A 1 368 ? 19.935 -7.277 -18.471 1.00 97.62 368 PHE A N 1
ATOM 2913 C CA . PHE A 1 368 ? 21.082 -6.570 -17.891 1.00 97.62 368 PHE A CA 1
ATOM 2914 C C . PHE A 1 368 ? 22.413 -7.051 -18.469 1.00 97.62 368 PHE A C 1
ATOM 2916 O O . PHE A 1 368 ? 23.241 -6.232 -18.860 1.00 97.62 368 PHE A O 1
ATOM 2923 N N . ALA A 1 369 ? 22.614 -8.364 -18.575 1.00 97.56 369 ALA A N 1
ATOM 2924 C CA . ALA A 1 369 ? 23.871 -8.922 -19.063 1.00 97.56 369 ALA A CA 1
ATOM 2925 C C . ALA A 1 369 ? 24.159 -8.583 -20.536 1.00 97.56 369 ALA A C 1
ATOM 2927 O O . ALA A 1 369 ? 25.320 -8.494 -20.931 1.00 97.56 369 ALA A O 1
ATOM 2928 N N . THR A 1 370 ? 23.120 -8.419 -21.359 1.00 97.06 370 THR A N 1
ATOM 2929 C CA . THR A 1 370 ? 23.265 -8.329 -22.823 1.00 97.06 370 THR A CA 1
ATOM 2930 C C . THR A 1 370 ? 22.939 -6.962 -23.413 1.00 97.06 370 THR A C 1
ATOM 2932 O O . THR A 1 370 ? 23.371 -6.672 -24.529 1.00 97.06 370 THR A O 1
ATOM 2935 N N . ARG A 1 371 ? 22.202 -6.110 -22.689 1.00 97.38 371 ARG A N 1
ATOM 2936 C CA . ARG A 1 371 ? 21.735 -4.803 -23.179 1.00 97.38 371 ARG A CA 1
ATOM 2937 C C . ARG A 1 371 ? 22.299 -3.621 -22.407 1.00 97.38 371 ARG A C 1
ATOM 2939 O O . ARG A 1 371 ? 22.083 -2.504 -22.853 1.00 97.38 371 ARG A O 1
ATOM 2946 N N . VAL A 1 372 ? 23.019 -3.836 -21.301 1.00 98.25 372 VAL A N 1
ATOM 2947 C CA . VAL A 1 372 ? 23.554 -2.751 -20.465 1.00 98.25 372 VAL A CA 1
ATOM 2948 C C . VAL A 1 372 ? 25.074 -2.682 -20.558 1.00 98.25 372 VAL A C 1
ATOM 2950 O O . VAL A 1 372 ? 25.791 -3.602 -20.179 1.00 98.25 372 VAL A O 1
ATOM 2953 N N . GLN A 1 373 ? 25.577 -1.533 -20.996 1.00 97.56 373 GLN A N 1
ATOM 2954 C CA . GLN A 1 373 ? 26.942 -1.087 -20.742 1.00 97.56 373 GLN A CA 1
ATOM 2955 C C . GLN A 1 373 ? 26.919 -0.142 -19.534 1.00 97.56 373 GLN A C 1
ATOM 2957 O O . GLN A 1 373 ? 26.423 0.980 -19.667 1.00 97.56 373 GLN A O 1
ATOM 2962 N N . PRO A 1 374 ? 27.443 -0.542 -18.355 1.00 97.12 374 PRO A N 1
ATOM 2963 C CA . PRO A 1 374 ? 27.193 0.185 -17.109 1.00 97.12 374 PRO A CA 1
ATOM 2964 C C . PRO A 1 374 ? 27.538 1.679 -17.154 1.00 97.12 374 PRO A C 1
ATOM 2966 O O . PRO A 1 374 ? 26.759 2.506 -16.704 1.00 97.12 374 PRO A O 1
ATOM 2969 N N . HIS A 1 375 ? 28.665 2.040 -17.767 1.00 97.44 375 HIS A N 1
ATOM 2970 C CA . HIS A 1 375 ? 29.118 3.430 -17.886 1.00 97.44 375 HIS A CA 1
ATOM 2971 C C . HIS A 1 375 ? 28.251 4.315 -18.803 1.00 97.44 375 HIS A C 1
ATOM 2973 O O . HIS A 1 375 ? 28.395 5.533 -18.762 1.00 97.44 375 HIS A O 1
ATOM 2979 N N . LEU A 1 376 ? 27.387 3.723 -19.637 1.00 94.88 376 LEU A N 1
ATOM 2980 C CA . LEU A 1 376 ? 26.498 4.445 -20.558 1.00 94.88 376 LEU A CA 1
ATOM 2981 C C . LEU A 1 376 ? 25.047 4.452 -20.077 1.00 94.88 376 LEU A C 1
ATOM 2983 O O . LEU A 1 376 ? 24.344 5.438 -20.267 1.00 94.88 376 LEU A O 1
ATOM 2987 N N . GLN A 1 377 ? 24.596 3.344 -19.490 1.00 96.94 377 GLN A N 1
ATOM 2988 C CA . GLN A 1 377 ? 23.174 3.070 -19.255 1.00 96.94 377 GLN A CA 1
ATOM 2989 C C . GLN A 1 377 ? 22.779 3.041 -17.777 1.00 96.94 377 GLN A C 1
ATOM 2991 O O . GLN A 1 377 ? 21.596 2.902 -17.466 1.00 96.94 377 GLN A O 1
ATOM 2996 N N . VAL A 1 378 ? 23.739 3.195 -16.859 1.00 98.38 378 VAL A N 1
ATOM 2997 C CA . VAL A 1 378 ? 23.458 3.357 -15.429 1.00 98.38 378 VAL A CA 1
ATOM 2998 C C . VAL A 1 378 ? 23.615 4.822 -15.055 1.00 98.38 378 VAL A C 1
ATOM 3000 O O . VAL A 1 378 ? 24.708 5.383 -15.087 1.00 98.38 378 VAL A O 1
ATOM 3003 N N . SER A 1 379 ? 22.506 5.437 -14.659 1.00 97.62 379 SER A N 1
ATOM 3004 C CA . SER A 1 379 ? 22.488 6.789 -14.109 1.00 97.62 379 SER A CA 1
ATOM 3005 C C . SER A 1 379 ? 22.329 6.727 -12.597 1.00 97.62 379 SER A C 1
ATOM 3007 O O . SER A 1 379 ? 21.329 6.215 -12.094 1.00 97.62 379 SER A O 1
ATOM 3009 N N . ILE A 1 380 ? 23.302 7.278 -11.872 1.00 97.06 380 ILE A N 1
ATOM 3010 C CA . ILE A 1 380 ? 23.251 7.412 -10.413 1.00 97.06 380 ILE A CA 1
ATOM 3011 C C . ILE A 1 380 ? 22.863 8.846 -10.075 1.00 97.06 380 ILE A C 1
ATOM 3013 O O . ILE A 1 380 ? 23.573 9.800 -10.396 1.00 97.06 380 ILE A O 1
ATOM 3017 N N . LEU A 1 381 ? 21.731 8.990 -9.402 1.00 95.06 381 LEU A N 1
ATOM 3018 C CA . LEU A 1 381 ? 21.232 10.258 -8.905 1.00 95.06 381 LEU A CA 1
ATOM 3019 C C . LEU A 1 381 ? 21.736 10.451 -7.477 1.00 95.06 381 LEU A C 1
ATOM 3021 O O . LEU A 1 381 ? 21.552 9.587 -6.617 1.00 95.06 381 LEU A O 1
ATOM 3025 N N . GLN A 1 382 ? 22.365 11.599 -7.224 1.00 94.12 382 GLN A N 1
ATOM 3026 C CA . GLN A 1 382 ? 22.786 11.991 -5.878 1.00 94.12 382 GLN A CA 1
ATOM 3027 C C . GLN A 1 382 ? 21.579 12.060 -4.924 1.00 94.12 382 GLN A C 1
ATOM 3029 O O . GLN A 1 382 ? 20.446 12.194 -5.398 1.00 94.12 382 GLN A O 1
ATOM 3034 N N . PRO A 1 383 ? 21.788 11.988 -3.593 1.00 92.44 383 PRO A N 1
ATOM 3035 C CA . PRO A 1 383 ? 20.701 12.065 -2.623 1.00 92.44 383 PRO A CA 1
ATOM 3036 C C . PRO A 1 383 ? 19.818 13.309 -2.812 1.00 92.44 383 PRO A C 1
ATOM 3038 O O . PRO A 1 383 ? 20.206 14.432 -2.485 1.00 92.44 383 PRO A O 1
ATOM 3041 N N . LEU A 1 384 ? 18.617 13.094 -3.352 1.00 89.00 384 LEU A N 1
ATOM 3042 C CA . LEU A 1 384 ? 17.674 14.151 -3.738 1.00 89.00 384 LEU A CA 1
ATOM 3043 C C . LEU A 1 384 ? 16.229 13.790 -3.378 1.00 89.00 384 LEU A C 1
ATOM 3045 O O . LEU A 1 384 ? 15.457 14.673 -3.007 1.00 89.00 384 LEU A O 1
ATOM 3049 N N . PHE A 1 385 ? 15.861 12.511 -3.475 1.00 89.75 385 PHE A N 1
ATOM 3050 C CA . PHE A 1 385 ? 14.502 12.050 -3.206 1.00 89.75 385 PHE A CA 1
ATOM 3051 C C . PHE A 1 385 ? 14.292 11.760 -1.726 1.00 89.75 385 PHE A C 1
ATOM 3053 O O . PHE A 1 385 ? 15.237 11.510 -0.980 1.00 89.75 385 PHE A O 1
ATOM 3060 N N . ARG A 1 386 ? 13.028 11.762 -1.300 1.00 87.00 386 ARG A N 1
ATOM 3061 C CA . ARG A 1 386 ? 12.655 11.339 0.048 1.00 87.00 386 ARG A CA 1
ATOM 3062 C C . ARG A 1 386 ? 12.846 9.826 0.174 1.00 87.00 386 ARG A C 1
ATOM 3064 O O . ARG A 1 386 ? 12.177 9.060 -0.513 1.00 87.00 386 ARG A O 1
ATOM 3071 N N . GLY A 1 387 ? 13.738 9.413 1.065 1.00 85.94 387 GLY A N 1
ATOM 3072 C CA . GLY A 1 387 ? 13.968 8.017 1.406 1.00 85.94 387 GLY A CA 1
ATOM 3073 C C . GLY A 1 387 ? 12.830 7.403 2.216 1.00 85.94 387 GLY A C 1
ATOM 3074 O O . GLY A 1 387 ? 11.840 8.052 2.570 1.00 85.94 387 GLY A O 1
ATOM 3075 N N . ASN A 1 388 ? 12.991 6.119 2.518 1.00 87.56 388 ASN A N 1
ATOM 3076 C CA . ASN A 1 388 ? 12.154 5.410 3.470 1.00 87.56 388 ASN A CA 1
ATOM 3077 C C . ASN A 1 388 ? 12.983 5.122 4.721 1.00 87.56 388 ASN A C 1
ATOM 3079 O O . ASN A 1 388 ? 14.032 4.499 4.621 1.00 87.56 388 ASN A O 1
ATOM 3083 N N . PHE A 1 389 ? 12.485 5.507 5.896 1.00 84.50 389 PHE A N 1
ATOM 3084 C CA . PHE A 1 389 ? 13.131 5.218 7.183 1.00 84.50 389 PHE A CA 1
ATOM 3085 C C . PHE A 1 389 ? 13.245 3.715 7.490 1.00 84.50 389 PHE A C 1
ATOM 3087 O O . PHE A 1 389 ? 13.822 3.341 8.505 1.00 84.50 389 PHE A O 1
ATOM 3094 N N . LEU A 1 390 ? 12.622 2.864 6.670 1.00 87.00 390 LEU A N 1
ATOM 3095 C CA . LEU A 1 390 ? 12.729 1.409 6.737 1.00 87.00 390 LEU A CA 1
ATOM 3096 C C . LEU A 1 390 ? 13.847 0.845 5.845 1.00 87.00 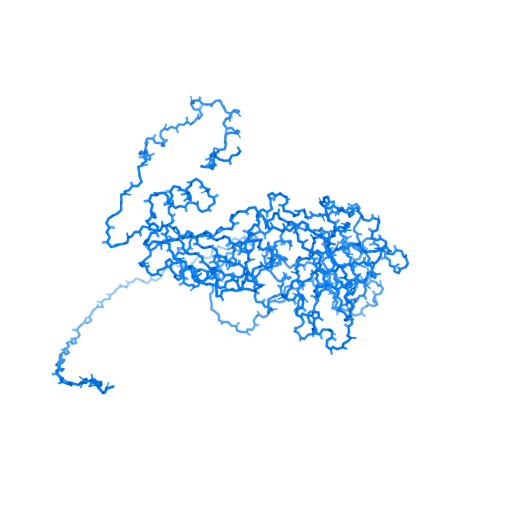390 LEU A C 1
ATOM 3098 O O . LEU A 1 390 ? 14.079 -0.358 5.876 1.00 87.00 390 LEU A O 1
ATOM 3102 N N . ASP A 1 391 ? 14.502 1.659 5.011 1.00 89.81 391 ASP A N 1
ATOM 3103 C CA . ASP A 1 391 ? 15.660 1.232 4.218 1.00 89.81 391 ASP A CA 1
ATOM 3104 C C . ASP A 1 391 ? 16.903 1.210 5.126 1.00 89.81 391 ASP A C 1
ATOM 3106 O O . ASP A 1 391 ? 17.379 2.277 5.515 1.00 89.81 391 ASP A O 1
ATOM 3110 N N . PRO A 1 392 ? 17.463 0.033 5.466 1.00 89.19 392 PRO A N 1
ATOM 3111 C CA . PRO A 1 392 ? 18.628 -0.048 6.348 1.00 89.19 392 PRO A CA 1
ATOM 3112 C C . PRO A 1 392 ? 19.914 0.480 5.696 1.00 89.19 392 PRO A C 1
ATOM 3114 O O . PRO A 1 392 ? 20.905 0.687 6.389 1.00 89.19 392 PRO A O 1
ATOM 3117 N N . SER A 1 393 ? 19.925 0.687 4.374 1.00 90.62 393 SER A N 1
ATOM 3118 C CA . SER A 1 393 ? 21.063 1.278 3.659 1.00 90.62 393 SER A CA 1
ATOM 3119 C C . SER A 1 393 ? 21.034 2.809 3.639 1.00 90.62 393 SER A C 1
ATOM 3121 O O . SER A 1 393 ? 21.945 3.435 3.092 1.00 90.62 393 SER A O 1
ATOM 3123 N N . LEU A 1 394 ? 19.986 3.425 4.193 1.00 89.44 394 LEU A N 1
ATOM 3124 C CA . LEU A 1 394 ? 19.836 4.871 4.237 1.00 89.44 394 LEU A CA 1
ATOM 3125 C C . LEU A 1 394 ? 20.851 5.480 5.219 1.00 89.44 394 LEU A C 1
ATOM 3127 O O . LEU A 1 394 ? 20.837 5.181 6.409 1.00 89.44 394 LEU A O 1
ATOM 3131 N N . VAL A 1 395 ? 21.739 6.336 4.707 1.00 86.31 395 VAL A N 1
ATOM 3132 C CA . VAL A 1 395 ? 22.792 7.004 5.500 1.00 86.31 395 VAL A CA 1
ATOM 3133 C C . VAL A 1 395 ? 22.406 8.412 5.963 1.00 86.31 395 VAL A C 1
ATOM 3135 O O . VAL A 1 395 ? 22.962 8.915 6.933 1.00 86.31 395 VAL A O 1
ATOM 3138 N N . ASP A 1 396 ? 21.473 9.052 5.260 1.00 84.94 396 ASP A N 1
ATOM 3139 C CA . ASP A 1 396 ? 20.882 10.345 5.612 1.00 84.94 396 ASP A CA 1
ATOM 3140 C C . ASP A 1 396 ? 19.508 10.088 6.236 1.00 84.94 396 ASP A C 1
ATOM 3142 O O . ASP A 1 396 ? 18.792 9.193 5.805 1.00 84.94 396 ASP A O 1
ATOM 3146 N N . GLU A 1 397 ? 19.099 10.855 7.242 1.00 76.94 397 GLU A N 1
ATOM 3147 C CA . GLU A 1 397 ? 17.832 10.581 7.929 1.00 76.94 397 GLU A CA 1
ATOM 3148 C C . GLU A 1 397 ? 16.599 10.738 7.023 1.00 76.94 397 GLU A C 1
ATOM 3150 O O . GLU A 1 397 ? 15.548 10.184 7.325 1.00 76.94 397 GLU A O 1
ATOM 3155 N N . ILE A 1 398 ? 16.684 11.491 5.921 1.00 83.81 398 ILE A N 1
ATOM 3156 C CA . ILE A 1 398 ? 15.523 11.874 5.105 1.00 83.81 398 ILE A CA 1
ATOM 3157 C C . ILE A 1 398 ? 15.722 11.551 3.625 1.00 83.81 398 ILE A C 1
ATOM 3159 O O . ILE A 1 398 ? 14.755 11.187 2.950 1.00 83.81 398 ILE A O 1
ATOM 3163 N N . LYS A 1 399 ? 16.928 11.736 3.085 1.00 90.88 399 LYS A N 1
ATOM 3164 C CA . LYS A 1 399 ? 17.187 11.687 1.643 1.00 90.88 399 LYS A CA 1
ATOM 3165 C C . LYS A 1 399 ? 17.773 10.354 1.203 1.00 90.88 399 LYS A C 1
ATOM 3167 O O . LYS A 1 399 ? 18.636 9.791 1.860 1.00 90.88 399 LYS A O 1
ATOM 3172 N N . THR A 1 400 ? 17.362 9.898 0.025 1.00 93.06 400 THR A N 1
ATOM 3173 C CA . THR A 1 400 ? 17.943 8.735 -0.652 1.00 93.06 400 THR A CA 1
ATOM 3174 C C . THR A 1 400 ? 18.484 9.115 -2.027 1.00 93.06 400 THR A C 1
ATOM 3176 O O . THR A 1 400 ? 17.994 10.051 -2.674 1.00 93.06 400 THR A O 1
ATOM 3179 N N . SER A 1 401 ? 19.517 8.396 -2.462 1.00 93.69 401 SER A N 1
ATOM 3180 C CA . SER A 1 401 ? 19.973 8.395 -3.852 1.00 93.69 401 SER A CA 1
ATOM 3181 C C . SER A 1 401 ? 18.996 7.615 -4.734 1.00 93.69 401 SER A C 1
ATOM 3183 O O . SER A 1 401 ? 18.160 6.856 -4.244 1.00 93.69 401 SER A O 1
ATOM 3185 N N . GLY A 1 402 ? 19.098 7.814 -6.045 1.00 94.88 402 GLY A N 1
ATOM 3186 C CA . GLY A 1 402 ? 18.321 7.063 -7.026 1.00 94.88 402 GLY A CA 1
ATOM 3187 C C . GLY A 1 402 ? 19.219 6.369 -8.039 1.00 94.88 402 GLY A C 1
ATOM 3188 O O . GLY A 1 402 ? 20.333 6.824 -8.298 1.00 94.88 402 GLY A O 1
ATOM 3189 N N . MET A 1 403 ? 18.726 5.296 -8.644 1.00 96.75 403 MET A N 1
ATOM 3190 C CA . MET A 1 403 ? 19.397 4.628 -9.757 1.00 96.75 403 MET A CA 1
ATOM 3191 C C . MET A 1 403 ? 18.410 4.392 -10.894 1.00 96.75 403 MET A C 1
ATOM 3193 O O .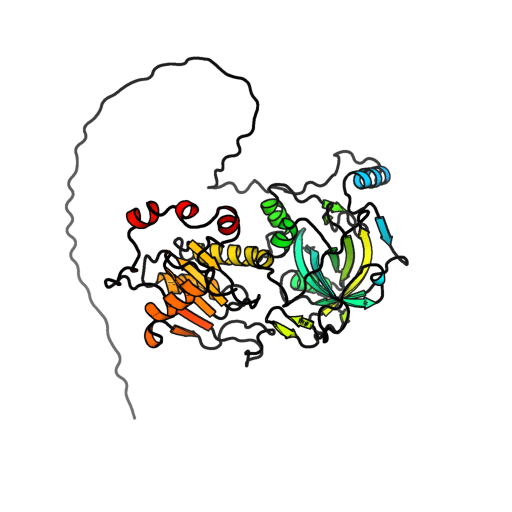 MET A 1 403 ? 17.304 3.906 -10.667 1.00 96.75 403 MET A O 1
ATOM 3197 N N . ILE A 1 404 ? 18.825 4.714 -12.116 1.00 98.19 404 ILE A N 1
ATOM 3198 C CA . ILE A 1 404 ? 18.114 4.342 -13.339 1.00 98.19 404 ILE A CA 1
ATOM 3199 C C . ILE A 1 404 ? 19.030 3.428 -14.140 1.00 98.19 404 ILE A C 1
ATOM 3201 O O . ILE A 1 404 ? 20.177 3.790 -14.405 1.00 98.19 404 ILE A O 1
ATOM 3205 N N . VAL A 1 405 ? 18.520 2.266 -14.532 1.00 98.56 405 VAL A N 1
ATOM 3206 C CA . VAL A 1 405 ? 19.186 1.357 -15.465 1.00 98.56 405 VAL A CA 1
ATOM 3207 C C . VAL A 1 405 ? 18.332 1.253 -16.719 1.00 98.56 405 VAL A C 1
ATOM 3209 O O . VAL A 1 405 ? 17.217 0.731 -16.674 1.00 98.56 405 VAL A O 1
ATOM 3212 N N . ASP A 1 406 ? 18.858 1.754 -17.830 1.00 98.50 406 ASP A N 1
ATOM 3213 C CA . ASP A 1 406 ? 18.234 1.620 -19.143 1.00 98.50 406 ASP A CA 1
ATOM 3214 C C . ASP A 1 406 ? 18.754 0.356 -19.841 1.00 98.50 406 ASP A C 1
ATOM 3216 O O . ASP A 1 406 ? 19.833 0.354 -20.429 1.00 98.50 406 ASP A O 1
ATOM 3220 N N . ALA A 1 407 ? 17.987 -0.730 -19.767 1.00 98.31 407 ALA A N 1
ATOM 3221 C CA . ALA A 1 407 ? 18.267 -1.988 -20.454 1.00 98.31 407 ALA A CA 1
ATOM 3222 C C . ALA A 1 407 ? 17.522 -2.104 -21.798 1.00 98.31 407 ALA A C 1
ATOM 3224 O O . ALA A 1 407 ? 17.309 -3.216 -22.289 1.00 98.31 407 ALA A O 1
ATOM 3225 N N . THR A 1 408 ? 17.111 -0.981 -22.396 1.00 98.25 408 THR A N 1
ATOM 3226 C CA . THR A 1 408 ? 16.460 -0.968 -23.710 1.00 98.25 408 THR A CA 1
ATOM 3227 C C . THR A 1 408 ? 17.463 -1.022 -24.860 1.00 98.25 408 THR A C 1
ATOM 3229 O O . THR A 1 408 ? 18.614 -0.590 -24.749 1.00 98.25 408 THR A O 1
ATOM 3232 N N . LYS A 1 409 ? 17.025 -1.541 -26.009 1.00 97.38 409 LYS A N 1
ATOM 3233 C CA . LYS A 1 409 ? 17.819 -1.539 -27.241 1.00 97.38 409 LYS A CA 1
ATOM 3234 C C . LYS A 1 409 ? 17.987 -0.101 -27.774 1.00 97.38 409 LYS A C 1
ATOM 3236 O O . LYS A 1 409 ? 17.062 0.712 -27.679 1.00 97.38 409 LYS A O 1
ATOM 3241 N N . PRO A 1 410 ? 19.152 0.240 -28.351 1.00 95.94 410 PRO A N 1
ATOM 3242 C CA . PRO A 1 410 ? 19.335 1.513 -29.039 1.00 95.94 410 PRO A CA 1
ATOM 3243 C C . PRO A 1 410 ? 18.539 1.537 -30.354 1.00 95.94 410 PRO A C 1
ATOM 3245 O O . PRO A 1 410 ? 18.446 0.526 -31.048 1.00 95.94 410 PRO A O 1
ATOM 3248 N N . LEU A 1 411 ? 17.980 2.693 -30.702 1.00 95.81 411 LEU A N 1
ATOM 3249 C CA . LEU A 1 411 ? 17.237 2.941 -31.941 1.00 95.81 411 LEU A CA 1
ATOM 3250 C C . LEU A 1 411 ? 18.134 3.450 -33.078 1.00 95.81 411 LEU A C 1
ATOM 3252 O O . LEU A 1 411 ? 17.749 3.379 -34.243 1.00 95.81 411 LEU A O 1
ATOM 3256 N N . ASP A 1 412 ? 19.316 3.980 -32.756 1.00 94.31 412 ASP A N 1
ATOM 3257 C CA . ASP A 1 412 ? 20.247 4.594 -33.713 1.00 94.31 412 ASP A CA 1
ATOM 3258 C C . ASP A 1 412 ? 21.096 3.576 -34.493 1.00 94.31 412 ASP A C 1
ATOM 3260 O O . ASP A 1 412 ? 21.776 3.932 -35.459 1.00 94.31 412 ASP A O 1
ATOM 3264 N N . ARG A 1 413 ? 21.052 2.301 -34.098 1.00 92.12 413 ARG A N 1
ATOM 3265 C CA . ARG A 1 413 ? 21.812 1.217 -34.721 1.00 92.12 413 ARG A CA 1
ATOM 3266 C C . ARG A 1 413 ? 21.075 -0.118 -34.637 1.00 92.12 413 ARG A C 1
ATOM 3268 O O . ARG A 1 413 ? 20.293 -0.329 -33.712 1.00 92.12 413 ARG A O 1
ATOM 3275 N N . PRO A 1 414 ? 21.355 -1.060 -35.554 1.00 92.62 414 PRO A N 1
ATOM 3276 C CA . PRO A 1 414 ? 20.836 -2.415 -35.442 1.00 92.62 414 PRO A CA 1
ATOM 3277 C C . PRO A 1 414 ? 21.264 -3.080 -34.129 1.00 92.62 414 PRO A C 1
ATOM 3279 O O . PRO A 1 414 ? 22.409 -2.943 -33.695 1.00 92.62 414 PRO A O 1
ATOM 3282 N N . PHE A 1 415 ? 20.355 -3.853 -33.540 1.00 94.31 415 PHE A N 1
ATOM 3283 C CA . PHE A 1 415 ? 20.633 -4.721 -32.401 1.00 94.31 415 PHE A CA 1
ATOM 3284 C C . PHE A 1 415 ? 20.417 -6.177 -32.813 1.00 94.31 415 PHE A C 1
ATOM 3286 O O . PHE A 1 415 ? 19.461 -6.479 -33.533 1.00 94.31 415 PHE A O 1
ATOM 3293 N N . SER A 1 416 ? 21.307 -7.076 -32.389 1.00 94.19 416 SER A N 1
ATOM 3294 C CA . SER A 1 416 ? 21.237 -8.488 -32.777 1.00 94.19 416 SER A CA 1
ATOM 3295 C C . SER A 1 416 ? 19.899 -9.108 -32.353 1.00 94.19 416 SER A C 1
ATOM 3297 O O . SER A 1 416 ? 19.496 -8.942 -31.198 1.00 94.19 416 SER A O 1
ATOM 3299 N N . PRO A 1 417 ? 19.198 -9.823 -33.251 1.00 89.69 417 PRO A N 1
ATOM 3300 C CA . PRO A 1 417 ? 17.938 -10.462 -32.906 1.00 89.69 417 PRO A CA 1
ATOM 3301 C C . PRO A 1 417 ? 18.161 -11.586 -31.892 1.00 89.69 417 PRO A C 1
ATOM 3303 O O . PRO A 1 417 ? 19.204 -12.245 -31.882 1.00 89.69 417 PRO A O 1
ATOM 3306 N N . VAL A 1 418 ? 17.152 -11.830 -31.058 1.00 89.50 418 VAL A N 1
ATOM 3307 C CA . VAL A 1 418 ? 17.161 -12.948 -30.111 1.00 89.50 418 VAL A CA 1
ATOM 3308 C C . VAL A 1 418 ? 17.173 -14.258 -30.891 1.00 89.50 418 VAL A C 1
ATOM 3310 O O . VAL A 1 418 ? 16.303 -14.496 -31.730 1.00 89.50 418 VAL A O 1
ATOM 3313 N N . SER A 1 419 ? 18.158 -15.111 -30.613 1.00 88.62 419 SER A N 1
ATOM 3314 C CA . SER A 1 419 ? 18.201 -16.454 -31.186 1.00 88.62 419 SER A CA 1
ATOM 3315 C C . SER A 1 419 ? 17.070 -17.292 -30.595 1.00 88.62 419 SER A C 1
ATOM 3317 O O . SER A 1 419 ? 16.976 -17.437 -29.377 1.00 88.62 419 SER A O 1
ATOM 3319 N N . LYS A 1 420 ? 16.203 -17.838 -31.450 1.00 85.56 420 LYS A N 1
ATOM 3320 C CA . LYS A 1 420 ? 15.129 -18.748 -31.044 1.00 85.56 420 LYS A CA 1
ATOM 3321 C C . LYS A 1 420 ? 14.962 -19.883 -32.047 1.00 85.56 420 LYS A C 1
ATOM 3323 O O . LYS A 1 420 ? 15.278 -19.734 -33.227 1.00 85.56 420 LYS A O 1
ATOM 3328 N N . CYS A 1 421 ? 14.431 -21.006 -31.569 1.00 87.69 421 CYS A N 1
ATOM 3329 C CA . CYS A 1 421 ? 13.958 -22.073 -32.445 1.00 87.69 421 CYS A CA 1
ATOM 3330 C C . CYS A 1 421 ? 12.842 -21.524 -33.361 1.00 87.69 421 CYS A C 1
ATOM 3332 O O . CYS A 1 421 ? 12.020 -20.737 -32.878 1.00 87.69 421 CYS A O 1
ATOM 3334 N N . PRO A 1 422 ? 12.789 -21.898 -34.654 1.00 90.38 422 PRO A N 1
ATOM 3335 C CA . PRO A 1 422 ? 11.712 -21.474 -35.542 1.00 90.38 422 PRO A CA 1
ATOM 3336 C C . PRO A 1 422 ? 10.333 -21.836 -34.983 1.00 90.38 422 PRO A C 1
ATOM 3338 O O . PRO A 1 422 ? 10.122 -22.961 -34.525 1.00 90.38 422 PRO A O 1
ATOM 3341 N N . ASP A 1 423 ? 9.380 -20.909 -35.078 1.00 86.50 423 ASP A N 1
ATOM 3342 C CA . ASP A 1 423 ? 8.036 -21.099 -34.515 1.00 86.50 423 ASP A CA 1
ATOM 3343 C C . ASP A 1 423 ? 7.329 -22.313 -35.146 1.00 86.50 423 ASP A C 1
ATOM 3345 O O . ASP A 1 423 ? 6.684 -23.088 -34.446 1.00 86.50 423 ASP A O 1
ATOM 3349 N N . GLU A 1 424 ? 7.541 -22.561 -36.445 1.00 92.69 424 GLU A N 1
ATOM 3350 C CA . GLU A 1 424 ? 7.043 -23.757 -37.142 1.00 92.69 424 GLU A CA 1
ATOM 3351 C C . GLU A 1 424 ? 7.624 -25.063 -36.582 1.00 92.69 424 GLU A C 1
ATOM 3353 O O . GLU A 1 424 ? 6.948 -26.089 -36.546 1.00 92.69 424 GLU A O 1
ATOM 3358 N N . ALA A 1 425 ? 8.886 -25.053 -36.141 1.00 90.12 425 ALA A N 1
ATOM 3359 C CA . ALA A 1 425 ? 9.497 -26.224 -35.527 1.00 90.12 425 ALA A CA 1
ATOM 3360 C C . ALA A 1 425 ? 8.911 -26.471 -34.134 1.00 90.12 425 ALA A C 1
ATOM 3362 O O . ALA A 1 425 ? 8.540 -27.604 -33.843 1.00 90.12 425 ALA A O 1
ATOM 3363 N N . MET A 1 426 ? 8.753 -25.415 -33.331 1.00 86.62 426 MET A N 1
ATOM 3364 C CA . MET A 1 426 ? 8.128 -25.500 -32.010 1.00 86.62 426 MET A CA 1
ATOM 3365 C C . MET A 1 426 ? 6.664 -25.947 -32.089 1.00 86.62 426 MET A C 1
ATOM 3367 O O . MET A 1 426 ? 6.257 -26.803 -31.315 1.00 86.62 426 MET A O 1
ATOM 3371 N N . ALA A 1 427 ? 5.890 -25.450 -33.058 1.00 88.75 427 ALA A N 1
ATOM 3372 C CA . ALA A 1 427 ? 4.480 -25.812 -33.235 1.00 88.75 427 ALA A CA 1
ATOM 3373 C C . ALA A 1 427 ? 4.259 -27.284 -33.634 1.00 88.75 427 ALA A C 1
ATOM 3375 O O . ALA A 1 427 ? 3.167 -27.817 -33.446 1.00 88.75 427 ALA A O 1
ATOM 3376 N N . ARG A 1 428 ? 5.281 -27.951 -34.191 1.00 91.56 428 ARG A N 1
ATOM 3377 C CA . ARG A 1 428 ? 5.244 -29.395 -34.480 1.00 91.56 428 ARG A CA 1
ATOM 3378 C C . ARG A 1 428 ? 5.496 -30.255 -33.243 1.00 91.56 428 ARG A C 1
ATOM 3380 O O . ARG A 1 428 ? 5.194 -31.444 -33.286 1.00 91.56 428 ARG A O 1
ATOM 3387 N N . ILE A 1 429 ? 6.066 -29.690 -32.178 1.00 86.94 429 ILE A N 1
ATOM 3388 C CA . ILE A 1 429 ? 6.332 -30.414 -30.938 1.00 86.94 429 ILE A CA 1
ATOM 3389 C C . ILE A 1 429 ? 5.046 -30.437 -30.118 1.00 86.94 429 ILE A C 1
ATOM 3391 O O . ILE A 1 429 ? 4.574 -29.407 -29.642 1.00 86.94 429 ILE A O 1
ATOM 3395 N N . LYS A 1 430 ? 4.508 -31.636 -29.935 1.00 86.81 430 LYS A N 1
ATOM 3396 C CA . LYS A 1 430 ? 3.415 -31.923 -29.015 1.00 86.81 430 LYS A CA 1
ATOM 3397 C C . LYS A 1 430 ? 4.009 -32.585 -27.788 1.00 86.81 430 LYS A C 1
ATOM 3399 O O . LYS A 1 430 ? 4.563 -33.675 -27.892 1.00 86.81 430 LYS A O 1
ATOM 3404 N N . LEU A 1 431 ? 3.987 -31.904 -26.645 1.00 82.81 431 LEU A N 1
ATOM 3405 C CA . LEU A 1 431 ? 4.633 -32.422 -25.435 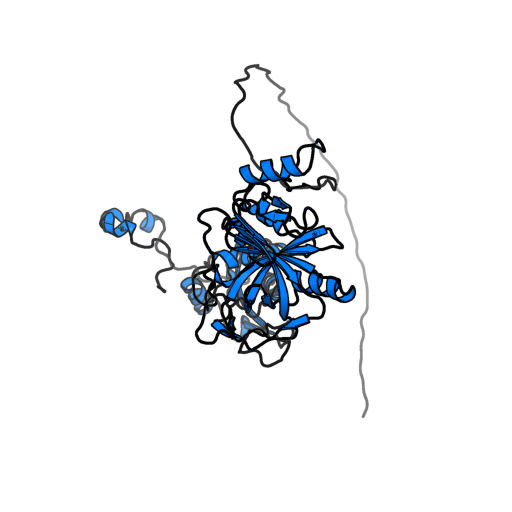1.00 82.81 431 LEU A CA 1
ATOM 3406 C C . LEU A 1 431 ? 3.981 -33.730 -24.966 1.00 82.81 431 LEU A C 1
ATOM 3408 O O . LEU A 1 431 ? 4.671 -34.594 -24.432 1.00 82.81 431 LEU A O 1
ATOM 3412 N N . GLU A 1 432 ? 2.688 -33.900 -25.243 1.00 86.56 432 GLU A N 1
ATOM 3413 C CA . GLU A 1 432 ? 1.919 -35.122 -25.008 1.00 86.56 432 GLU A CA 1
ATOM 3414 C C . GLU A 1 432 ? 2.451 -36.354 -25.755 1.00 86.56 432 GLU A C 1
ATOM 3416 O O . GLU A 1 432 ? 2.220 -37.473 -25.302 1.00 86.56 432 GLU A O 1
ATOM 3421 N N . ASP A 1 433 ? 3.211 -36.171 -26.841 1.00 89.94 433 ASP A N 1
ATOM 3422 C CA . ASP A 1 433 ? 3.843 -37.279 -27.566 1.00 89.94 433 ASP A CA 1
ATOM 3423 C C . ASP A 1 433 ? 5.068 -37.842 -26.810 1.00 89.94 433 ASP A C 1
ATOM 3425 O O . ASP A 1 433 ? 5.508 -38.957 -27.092 1.00 89.94 433 ASP A O 1
ATOM 3429 N N . TYR A 1 434 ? 5.632 -37.089 -25.854 1.00 86.50 434 TYR A N 1
ATOM 3430 C CA . TYR A 1 434 ? 6.909 -37.408 -25.192 1.00 86.50 434 TYR A CA 1
ATOM 3431 C C . TYR A 1 434 ? 6.823 -37.499 -23.666 1.00 86.50 434 TYR A C 1
ATOM 3433 O O . TYR A 1 434 ? 7.662 -38.149 -23.043 1.00 86.50 434 TYR A O 1
ATOM 3441 N N . VAL A 1 435 ? 5.840 -36.841 -23.052 1.00 86.25 435 VAL A N 1
ATOM 3442 C CA . VAL A 1 435 ? 5.678 -36.767 -21.598 1.00 86.25 435 VAL A CA 1
ATOM 3443 C C . VAL A 1 435 ? 4.301 -37.324 -21.224 1.00 86.25 435 VAL A C 1
ATOM 3445 O O . VAL A 1 435 ? 3.301 -36.891 -21.796 1.00 86.25 435 VAL A O 1
ATOM 3448 N N . PRO A 1 436 ? 4.204 -38.266 -20.265 1.00 88.19 436 PRO A N 1
ATOM 3449 C CA . PRO A 1 436 ? 2.915 -38.773 -19.802 1.00 88.19 436 PRO A CA 1
ATOM 3450 C C . PRO A 1 436 ? 1.986 -37.643 -19.340 1.00 88.19 436 PRO A C 1
ATOM 3452 O O . PRO A 1 436 ? 2.422 -36.717 -18.654 1.00 88.19 436 PRO A O 1
ATOM 3455 N N . GLY A 1 437 ? 0.694 -37.741 -19.667 1.00 82.38 437 GLY A N 1
ATOM 3456 C CA . GLY A 1 437 ? -0.294 -36.692 -19.379 1.00 82.38 437 GLY A CA 1
ATOM 3457 C C . GLY A 1 437 ? -0.393 -36.305 -17.899 1.00 82.38 437 GLY A C 1
ATOM 3458 O O . GLY A 1 437 ? -0.574 -35.132 -17.589 1.00 82.38 437 GLY A O 1
ATOM 3459 N N . GLU A 1 438 ? -0.205 -37.262 -16.988 1.00 84.50 438 GLU A N 1
ATOM 3460 C CA . GLU A 1 438 ? -0.165 -37.015 -15.538 1.00 84.50 438 GLU A CA 1
ATOM 3461 C C . GLU A 1 438 ? 1.027 -36.134 -15.137 1.00 84.50 438 GLU A C 1
ATOM 3463 O O . GLU A 1 438 ? 0.898 -35.266 -14.283 1.00 84.50 438 GLU A O 1
ATOM 3468 N N . VAL A 1 439 ? 2.179 -36.297 -15.794 1.00 80.31 439 VAL A N 1
ATOM 3469 C CA . VAL A 1 439 ? 3.379 -35.490 -15.534 1.00 80.31 439 VAL A CA 1
ATOM 3470 C C . VAL A 1 439 ? 3.238 -34.099 -16.156 1.00 80.31 439 VAL A C 1
ATOM 3472 O O . VAL A 1 439 ? 3.604 -33.110 -15.528 1.00 80.31 439 VAL A O 1
ATOM 3475 N N . LEU A 1 440 ? 2.647 -33.994 -17.352 1.00 78.19 440 LEU A N 1
ATOM 3476 C CA . LEU A 1 440 ? 2.423 -32.710 -18.031 1.00 78.19 440 LEU A CA 1
ATOM 3477 C C . LEU A 1 440 ? 1.558 -31.735 -17.234 1.00 78.19 440 LEU A C 1
ATOM 3479 O O . LEU A 1 440 ? 1.793 -30.534 -17.292 1.00 78.19 440 LEU A O 1
ATOM 3483 N N . GLN A 1 441 ? 0.590 -32.239 -16.468 1.00 76.94 441 GLN A N 1
ATOM 3484 C CA . GLN A 1 441 ? -0.266 -31.414 -15.606 1.00 76.94 441 GLN A CA 1
ATOM 3485 C C . GLN A 1 441 ? 0.496 -30.748 -14.451 1.00 76.94 441 GLN A C 1
ATOM 3487 O O . GLN A 1 441 ? -0.012 -29.804 -13.848 1.00 76.94 441 GLN A O 1
ATOM 3492 N N . HIS A 1 442 ? 1.700 -31.232 -14.142 1.00 75.81 442 HIS A N 1
ATOM 3493 C CA . HIS A 1 442 ? 2.525 -30.755 -13.035 1.00 75.81 442 HIS A CA 1
ATOM 3494 C C . HIS A 1 442 ? 3.782 -30.003 -13.482 1.00 75.81 442 HIS A C 1
ATOM 3496 O O . HIS A 1 442 ? 4.485 -29.463 -12.631 1.00 75.81 442 HIS A O 1
ATOM 3502 N N . ILE A 1 443 ? 4.075 -29.943 -14.786 1.00 68.69 443 ILE A N 1
ATOM 3503 C CA . ILE A 1 443 ? 5.180 -29.134 -15.309 1.00 68.69 443 ILE A CA 1
ATOM 3504 C C . ILE A 1 443 ? 4.694 -27.682 -15.421 1.00 68.69 443 ILE A C 1
ATOM 3506 O O . ILE A 1 443 ? 3.742 -27.425 -16.163 1.00 68.69 443 ILE A O 1
ATOM 3510 N N . PRO A 1 444 ? 5.333 -26.719 -14.731 1.00 61.06 444 PRO A N 1
ATOM 3511 C CA . PRO A 1 444 ? 5.057 -25.309 -14.954 1.00 61.06 444 PRO A CA 1
ATOM 3512 C C . PRO A 1 444 ? 5.411 -24.980 -16.405 1.00 61.06 444 PRO A C 1
ATOM 3514 O O . PRO A 1 444 ? 6.558 -25.096 -16.831 1.00 61.06 444 PRO A O 1
ATOM 3517 N N . MET A 1 445 ? 4.395 -24.646 -17.196 1.00 58.94 445 MET A N 1
ATOM 3518 C CA . MET A 1 445 ? 4.560 -24.264 -18.601 1.00 58.94 445 MET A CA 1
ATOM 3519 C C . MET A 1 445 ? 5.005 -22.802 -18.753 1.00 58.94 445 MET A C 1
ATOM 3521 O O . MET A 1 445 ? 5.234 -22.340 -19.874 1.00 58.94 445 MET A O 1
ATOM 3525 N N . ASP A 1 446 ? 5.103 -22.055 -17.651 1.00 54.25 446 ASP A N 1
ATOM 3526 C CA . ASP A 1 446 ? 5.624 -20.699 -17.639 1.00 54.25 446 ASP A CA 1
ATOM 3527 C C . ASP A 1 446 ? 7.161 -20.705 -17.582 1.00 54.25 446 ASP A C 1
ATOM 3529 O O . ASP A 1 446 ? 7.811 -21.561 -16.991 1.00 54.25 446 ASP A O 1
ATOM 3533 N N . ARG A 1 447 ? 7.782 -19.737 -18.260 1.00 52.06 447 ARG A N 1
ATOM 3534 C CA . ARG A 1 447 ? 9.244 -19.647 -18.448 1.00 52.06 447 ARG A CA 1
ATOM 3535 C C . ARG A 1 447 ? 10.017 -19.245 -17.177 1.00 52.06 447 ARG A C 1
ATOM 3537 O O . ARG A 1 447 ? 11.155 -18.787 -17.274 1.00 52.06 447 ARG A O 1
ATOM 3544 N N . THR A 1 448 ? 9.412 -19.360 -16.001 1.00 46.28 448 THR A N 1
ATOM 3545 C CA . THR A 1 448 ? 9.919 -18.807 -14.734 1.00 46.28 448 THR A CA 1
ATOM 3546 C C . THR A 1 448 ? 10.792 -19.796 -13.945 1.00 46.28 448 THR A C 1
ATOM 3548 O O . THR A 1 448 ? 11.422 -19.415 -12.960 1.00 46.28 448 THR A O 1
ATOM 3551 N N . THR A 1 449 ? 10.930 -21.047 -14.398 1.00 43.03 449 THR A N 1
ATOM 3552 C CA . THR A 1 449 ? 11.496 -22.174 -13.628 1.00 43.03 449 THR A CA 1
ATOM 3553 C C . THR A 1 449 ? 13.022 -22.213 -13.443 1.00 43.03 449 THR A C 1
ATOM 3555 O O . THR A 1 449 ? 13.575 -23.291 -13.244 1.00 43.03 449 THR A O 1
ATOM 3558 N N . TYR A 1 450 ? 13.736 -21.086 -13.468 1.00 40.34 450 TYR A N 1
ATOM 3559 C CA . TYR A 1 450 ? 15.137 -21.071 -13.002 1.00 40.34 450 TYR A CA 1
ATOM 3560 C C . TYR A 1 450 ? 15.300 -20.676 -11.531 1.00 40.34 450 TYR A C 1
ATOM 3562 O O . TYR A 1 450 ? 16.397 -20.816 -10.997 1.00 40.34 450 TYR A O 1
ATOM 3570 N N . TRP A 1 451 ? 14.225 -20.256 -10.859 1.00 38.03 451 TRP A N 1
ATOM 3571 C CA . TRP A 1 451 ? 14.250 -19.923 -9.436 1.00 38.03 451 TRP A CA 1
ATOM 3572 C C . TRP A 1 451 ? 12.954 -20.376 -8.760 1.00 38.03 451 TRP A C 1
ATOM 3574 O O . TRP A 1 451 ? 11.993 -19.616 -8.676 1.00 38.03 451 TRP A O 1
ATOM 3584 N N . ALA A 1 452 ? 12.947 -21.626 -8.298 1.00 30.89 452 ALA A N 1
ATOM 3585 C CA . ALA A 1 452 ? 12.020 -22.140 -7.295 1.00 30.89 452 ALA A CA 1
ATOM 3586 C C . ALA A 1 452 ? 12.830 -22.866 -6.218 1.00 30.89 452 ALA A C 1
ATOM 3588 O O . ALA A 1 452 ? 13.740 -23.638 -6.607 1.00 30.89 452 ALA A O 1
#

Sequence (452 aa):
MFGDGRAPCASDNRRQEGRSGERKRHGGEGRGPLPDSHHAPPRNGRRAIHRFVDGDERQKVRYLQLLVPPDGGKVEKYYRALRFAAPLVENLMVGKEVDLYQIPIMRHHEMDGGPYIVLSTVTKDKKSGIYNCSYHRMEVKSKNTTALYASPRHLWKIYRDYETRNEEMPVATVLGHHPAYHMGACYSGPFEVSEYDVIGGYLGEPLRLVPSESFGDDLLIPADAEIVIEGVLIPNKRVVEGPFGEAPGYLGPQRYTTCAEYQIRAINYRNGAMYQSVITPEGDKPWMDLPREGAYLRRCREAVPSVTAVCKQGRHAHYNVFISMKKMSEGDPGRAAAAALTFDHTKNVFVFDDDIDVFNPTDILWAFATRVQPHLQVSILQPLFRGNFLDPSLVDEIKTSGMIVDATKPLDRPFSPVSKCPDEAMARIKLEDYVPGEVLQHIPMDRTTYWA